Protein AF-A0A8J7P8X2-F1 (afdb_monomer)

Foldseek 3Di:
DDPVVVVVVLVVVLVVQLVVQLQVQLLLLLLLVVVLVCLLVVHDSPDDADADPPPRHHDDVCCSRALVNCVVLVQADPPPRHGHDPVSSVSSNVSSNLRSVLCNLLVVVLPPPPPPDDNVLSVLLSVLVNLLLSLLSSQLVNCVPPVDRRPVRLVVLLVSLLVSCVPRVVCNVLLVVQLVVLCVVQVVVFVVVVVVVCVLCVVVVVVVVVVVVDDPDDDDDDDDDDDDDPPPDDDDDDTPDDPSSSSLLSSLCSNQGNQLSVQLVVQLVVLLVVQVVVVVCVVCVVVVNNVVLVVLLQVQLCVQLVVLVVVVVVVCVVPVVDPLVPDPVSVVVSNVRSNVRSVVSNSNDDDDDDDDDDSSSSSSSVSSSVSSSVVSDPDDDDDPD

Sequence (385 aa):
MDWYDFNLYLAADALTLDTAALLLGLCIGSFINVLALRTLKEESLWRKGSYCYHCQHKLSPLELIPVLSFLFLKGQCKHCQGKIHWHYPLVELATGLIFAAIVHFLGPNYWHPGLGVSGLDITLTVCGMLIFASALIAVTITDFKEKLIPHEITYPAIILGIVYSAMVRHDLLGTMAGVGASYIIFDFIDHFGVQFYYLTHPGFKDRHKVEDELDIDDQIDYTMEVGYLHADEVDEPFMVMGGGDAVLSALIAAWLGWQKLIPALIIGFLVGAVMGSIYLLAELKKERLLNAALSRFFGGFAAFAGLMALALCGLANSFPESNIWGNSVTYLLIGALGFGGGTIGIMTAPGPRLVKHFPFGPALAIGAIFAIFLITGTDGFIRPL

Mean predicted aligned error: 11.39 Å

Radius of gyration: 26.64 Å; Cα contacts (8 Å, |Δi|>4): 408; chains: 1; bounding box: 57×68×65 Å

Secondary structure (DSSP, 8-state):
--HHHHHHHHHHHHHHHHHHHHHHHHHHHHHHHHHHHHHTTT--SSS---B-TTT-PBPPTTTTSTTHHHHHTTTB-TTT-PBPPTHHHHHHHHHHHHHHHHHHHHSGGGG-TTS---HHHHHHHHHHHHHHHHHHHHHHHHHHHHS---HHHHHHHHHHHHHHIIIII--HHHHHHHHHHHHHHHHHHHHHHHHHHHHH-HHHHHHHHHHHHS-TT-------------TT-------SS-HHHHHHHHHHHHHHHHHHHHHHHHHHHHHHHHHHHHHHHHHHHHTT-HHHHHHHHHHHHHHHHHHHHHHHHHHHHH-TTS--TT-HHHHHHHHHHHHHHHHHHHHT--S---------HHHHHHHHHHHHHTTS-TT-S----

Organism: NCBI:txid1906157

Structure (mmCIF, N/CA/C/O backbone):
data_AF-A0A8J7P8X2-F1
#
_entry.id   AF-A0A8J7P8X2-F1
#
loop_
_atom_site.group_PDB
_atom_site.id
_atom_site.type_symbol
_atom_site.label_atom_id
_atom_site.label_alt_id
_atom_site.label_comp_id
_atom_site.label_asym_id
_atom_site.label_entity_id
_atom_site.label_seq_id
_atom_site.pdbx_PDB_ins_code
_atom_site.Cartn_x
_atom_site.Cartn_y
_atom_site.Cartn_z
_atom_site.occupancy
_atom_site.B_iso_or_equiv
_atom_site.auth_seq_id
_atom_site.auth_comp_id
_atom_site.auth_asym_id
_atom_site.auth_atom_id
_atom_site.pdbx_PDB_model_num
ATOM 1 N N . MET A 1 1 ? 8.452 -33.293 -29.495 1.00 55.00 1 MET A N 1
ATOM 2 C CA . MET A 1 1 ? 7.471 -32.892 -28.473 1.00 55.00 1 MET A CA 1
ATOM 3 C C . MET A 1 1 ? 6.396 -32.146 -29.227 1.00 55.00 1 MET A C 1
ATOM 5 O O . MET A 1 1 ? 6.742 -31.178 -29.900 1.00 55.00 1 MET A O 1
ATOM 9 N N . ASP A 1 2 ? 5.172 -32.667 -29.256 1.00 65.88 2 ASP A N 1
ATOM 10 C CA . ASP A 1 2 ? 4.093 -32.040 -30.018 1.00 65.88 2 ASP A CA 1
ATOM 11 C C . ASP A 1 2 ? 3.729 -30.686 -29.395 1.00 65.88 2 ASP A C 1
ATOM 13 O O . ASP A 1 2 ? 3.948 -30.450 -28.207 1.00 65.88 2 ASP A O 1
ATOM 17 N N . TRP A 1 3 ? 3.189 -29.769 -30.199 1.00 60.09 3 TRP A N 1
ATOM 18 C CA . TRP A 1 3 ? 2.868 -28.398 -29.768 1.00 60.09 3 TRP A CA 1
ATOM 19 C C . TRP A 1 3 ? 1.915 -28.371 -28.555 1.00 60.09 3 TRP A C 1
ATOM 21 O O . TRP A 1 3 ? 1.950 -27.452 -27.739 1.00 60.09 3 TRP A O 1
ATOM 31 N N . TYR A 1 4 ? 1.091 -29.410 -28.413 1.00 63.66 4 TYR A N 1
ATOM 32 C CA . TYR A 1 4 ? 0.205 -29.615 -27.270 1.00 63.66 4 TYR A CA 1
ATOM 33 C C . TYR A 1 4 ? 0.970 -30.051 -26.009 1.00 63.66 4 TYR A C 1
ATOM 35 O O . TYR A 1 4 ? 0.771 -29.466 -24.947 1.00 63.66 4 TYR A O 1
ATOM 43 N N . ASP A 1 5 ? 1.907 -30.996 -26.135 1.00 58.97 5 ASP A N 1
ATOM 44 C CA . ASP A 1 5 ? 2.741 -31.472 -25.023 1.00 58.97 5 ASP A CA 1
ATOM 45 C C . ASP A 1 5 ? 3.664 -30.374 -24.489 1.00 58.97 5 ASP A C 1
ATOM 47 O O . ASP A 1 5 ? 3.890 -30.285 -23.285 1.00 58.97 5 ASP A O 1
ATOM 51 N N . PHE A 1 6 ? 4.171 -29.506 -25.370 1.00 60.62 6 PHE A N 1
ATOM 52 C CA . PHE A 1 6 ? 4.994 -28.362 -24.978 1.00 60.62 6 PHE A CA 1
ATOM 53 C C . PHE A 1 6 ? 4.198 -27.344 -24.146 1.00 60.62 6 PHE A C 1
ATOM 55 O O . PHE A 1 6 ? 4.653 -26.939 -23.081 1.00 60.62 6 PHE A O 1
ATOM 62 N N . ASN A 1 7 ? 2.981 -26.982 -24.567 1.00 59.59 7 ASN A N 1
ATOM 63 C CA . ASN A 1 7 ? 2.119 -26.082 -23.789 1.00 59.59 7 ASN A CA 1
ATOM 64 C C . ASN A 1 7 ? 1.650 -26.710 -22.470 1.00 59.59 7 ASN A C 1
ATOM 66 O O . ASN A 1 7 ? 1.550 -26.014 -21.463 1.00 59.59 7 ASN A O 1
ATOM 70 N N . LEU A 1 8 ? 1.387 -28.019 -22.456 1.00 60.09 8 LEU A N 1
ATOM 71 C CA . LEU A 1 8 ? 1.001 -28.740 -21.245 1.00 60.09 8 LEU A CA 1
ATOM 72 C C . LEU A 1 8 ? 2.150 -28.791 -20.225 1.00 60.09 8 LEU A C 1
ATOM 74 O O . LEU A 1 8 ? 1.918 -28.603 -19.034 1.00 60.09 8 LEU A O 1
ATOM 78 N N . TYR A 1 9 ? 3.385 -28.993 -20.693 1.00 60.09 9 TYR A N 1
ATOM 79 C CA . TYR A 1 9 ? 4.591 -28.972 -19.864 1.00 60.09 9 TYR A CA 1
ATOM 80 C C . TYR A 1 9 ? 4.851 -27.573 -19.281 1.00 60.09 9 TYR A C 1
ATOM 82 O O . TYR A 1 9 ? 5.044 -27.434 -18.078 1.00 60.09 9 TYR A O 1
ATOM 90 N N . LEU A 1 10 ? 4.731 -26.521 -20.101 1.00 61.66 10 LEU A N 1
ATOM 91 C CA . LEU A 1 10 ? 4.843 -25.131 -19.642 1.00 61.66 10 LEU A CA 1
ATOM 92 C C . LEU A 1 10 ? 3.761 -24.746 -18.624 1.00 61.66 10 LEU A C 1
ATOM 94 O O . LEU A 1 10 ? 4.048 -24.059 -17.646 1.00 61.66 10 LEU A O 1
ATOM 98 N N . ALA A 1 11 ? 2.520 -25.192 -18.831 1.00 62.94 11 ALA A N 1
ATOM 99 C CA . ALA A 1 11 ? 1.421 -24.933 -17.905 1.00 62.94 11 ALA A CA 1
ATOM 100 C C . ALA A 1 11 ? 1.596 -25.678 -16.570 1.00 62.94 11 ALA A C 1
ATOM 102 O O . ALA A 1 11 ? 1.266 -25.134 -15.515 1.00 62.94 11 ALA A O 1
ATOM 103 N N . ALA A 1 12 ? 2.133 -26.902 -16.603 1.00 61.78 12 ALA A N 1
ATOM 104 C CA . ALA A 1 12 ? 2.462 -27.660 -15.401 1.00 61.78 12 ALA A CA 1
ATOM 105 C C . ALA A 1 12 ? 3.588 -26.981 -14.605 1.00 61.78 12 ALA A C 1
ATOM 107 O O . ALA A 1 12 ? 3.442 -26.790 -13.398 1.00 61.78 12 ALA A O 1
ATOM 108 N N . ASP A 1 13 ? 4.653 -26.536 -15.275 1.00 73.44 13 ASP A N 1
ATOM 109 C CA . ASP A 1 13 ? 5.763 -25.824 -14.636 1.00 73.44 13 ASP A CA 1
ATOM 110 C C . ASP A 1 13 ? 5.304 -24.487 -14.023 1.00 73.44 13 ASP A C 1
ATOM 112 O O . ASP A 1 13 ? 5.614 -24.203 -12.864 1.00 73.44 13 ASP A O 1
ATOM 116 N N . ALA A 1 14 ? 4.478 -23.708 -14.730 1.00 73.00 14 ALA A N 1
ATOM 117 C CA . ALA A 1 14 ? 3.917 -22.458 -14.209 1.00 73.00 14 ALA A CA 1
ATOM 118 C C . ALA A 1 14 ? 3.072 -22.681 -12.942 1.00 73.00 14 ALA A C 1
ATOM 120 O O . ALA A 1 14 ? 3.267 -22.006 -11.933 1.00 73.00 14 ALA A O 1
ATOM 121 N N . LEU A 1 15 ? 2.199 -23.695 -12.946 1.00 82.25 15 LEU A N 1
ATOM 122 C CA . LEU A 1 15 ? 1.393 -24.038 -11.774 1.00 82.25 15 LEU A CA 1
ATOM 123 C C . LEU A 1 15 ? 2.264 -24.484 -10.586 1.00 82.25 15 LEU A C 1
ATOM 125 O O . LEU A 1 15 ? 1.965 -24.158 -9.434 1.00 82.25 15 LEU A O 1
ATOM 129 N N . THR A 1 16 ? 3.352 -25.220 -10.834 1.00 84.31 16 THR A N 1
ATOM 130 C CA . THR A 1 16 ? 4.277 -25.622 -9.759 1.00 84.31 16 THR A CA 1
ATOM 131 C C . THR A 1 16 ? 5.018 -24.434 -9.147 1.00 84.31 16 THR A C 1
ATOM 133 O O . THR A 1 16 ? 5.196 -24.391 -7.930 1.00 84.31 16 THR A O 1
ATOM 136 N N . LEU A 1 17 ? 5.392 -23.434 -9.948 1.00 85.06 17 LEU A N 1
ATOM 137 C CA . LEU A 1 17 ? 6.028 -22.212 -9.456 1.00 85.06 17 LEU A CA 1
ATOM 138 C C . LEU A 1 17 ? 5.048 -21.338 -8.669 1.00 85.06 17 LEU A C 1
ATOM 140 O O . LEU A 1 17 ? 5.389 -20.892 -7.574 1.00 85.06 17 LEU A O 1
ATOM 144 N N . ASP A 1 18 ? 3.821 -21.164 -9.162 1.00 89.25 18 ASP A N 1
ATOM 145 C CA . ASP A 1 18 ? 2.774 -20.404 -8.470 1.00 89.25 18 ASP A CA 1
ATOM 146 C C . ASP A 1 18 ? 2.435 -21.035 -7.113 1.00 89.25 18 ASP A C 1
ATOM 148 O O . ASP A 1 18 ? 2.314 -20.347 -6.097 1.00 89.25 18 ASP A O 1
ATOM 152 N N . THR A 1 19 ? 2.333 -22.367 -7.065 1.00 90.12 19 THR A N 1
ATOM 153 C CA . THR A 1 19 ? 2.080 -23.101 -5.816 1.00 90.12 19 THR A CA 1
ATOM 154 C C . THR A 1 19 ? 3.270 -23.039 -4.858 1.00 90.12 19 THR A C 1
ATOM 156 O O . THR A 1 19 ? 3.071 -22.836 -3.659 1.00 90.12 19 THR A O 1
ATOM 159 N N . ALA A 1 20 ? 4.508 -23.136 -5.351 1.00 91.25 20 ALA A N 1
ATOM 160 C CA . ALA A 1 20 ? 5.700 -22.944 -4.527 1.00 91.25 20 ALA A CA 1
ATOM 161 C C . ALA A 1 20 ? 5.773 -21.517 -3.954 1.00 91.25 20 ALA A C 1
ATOM 163 O O . ALA A 1 20 ? 6.059 -21.343 -2.768 1.00 91.25 20 ALA A O 1
ATOM 164 N N . ALA A 1 21 ? 5.453 -20.504 -4.763 1.00 93.00 21 ALA A N 1
ATOM 165 C CA . ALA A 1 21 ? 5.400 -19.106 -4.352 1.00 93.00 21 ALA A CA 1
ATOM 166 C C . ALA A 1 21 ? 4.300 -18.853 -3.314 1.00 93.00 21 ALA A C 1
ATOM 168 O O . ALA A 1 21 ? 4.544 -18.159 -2.328 1.00 93.00 21 ALA A O 1
ATOM 169 N N . LEU A 1 22 ? 3.127 -19.471 -3.483 1.00 94.75 22 LEU A N 1
ATOM 170 C CA . LEU A 1 22 ? 2.037 -19.432 -2.510 1.00 94.75 22 LEU A CA 1
ATOM 171 C C . LEU A 1 22 ? 2.494 -19.982 -1.155 1.00 94.75 22 LEU A C 1
ATOM 173 O O . LEU A 1 22 ? 2.337 -19.313 -0.136 1.00 94.75 22 LEU A O 1
ATOM 177 N N . LEU A 1 23 ? 3.097 -21.175 -1.135 1.00 94.25 23 LEU A N 1
ATOM 178 C CA . LEU A 1 23 ? 3.591 -21.805 0.095 1.00 94.25 23 LEU A CA 1
ATOM 179 C C . LEU A 1 23 ? 4.711 -20.989 0.750 1.00 94.25 23 LEU A C 1
ATOM 181 O O . LEU A 1 23 ? 4.720 -20.819 1.971 1.00 94.25 23 LEU A O 1
ATOM 185 N N . LEU A 1 24 ? 5.631 -20.446 -0.050 1.00 94.25 24 LEU A N 1
ATOM 186 C CA . LEU A 1 24 ? 6.676 -19.553 0.439 1.00 94.25 24 LEU A CA 1
ATOM 187 C C . LEU A 1 24 ? 6.070 -18.285 1.053 1.00 94.25 24 LEU A C 1
ATOM 189 O O . LEU A 1 24 ? 6.443 -17.907 2.162 1.00 94.25 24 LEU A O 1
ATOM 193 N N . GLY A 1 25 ? 5.113 -17.657 0.371 1.00 95.00 25 GLY A N 1
ATOM 194 C CA . GLY A 1 25 ? 4.441 -16.450 0.838 1.00 95.00 25 GLY A CA 1
ATOM 195 C C . GLY A 1 25 ? 3.614 -16.681 2.102 1.00 95.00 25 GLY A C 1
ATOM 196 O O . GLY A 1 25 ? 3.618 -15.827 2.981 1.00 95.00 25 GLY A O 1
ATOM 197 N N . LEU A 1 26 ? 2.991 -17.852 2.269 1.00 93.88 26 LEU A N 1
ATOM 198 C CA . LEU A 1 26 ? 2.349 -18.245 3.529 1.00 93.88 26 LEU A CA 1
ATOM 199 C C . LEU A 1 26 ? 3.359 -18.257 4.694 1.00 93.88 26 LEU A C 1
ATOM 201 O O . LEU A 1 26 ? 3.100 -17.683 5.754 1.00 93.88 26 LEU A O 1
ATOM 205 N N . CYS A 1 27 ? 4.530 -18.870 4.492 1.00 92.12 27 CYS A N 1
ATOM 206 C CA . CYS A 1 27 ? 5.599 -18.924 5.495 1.00 92.12 27 CYS A CA 1
ATOM 207 C C . CYS A 1 27 ? 6.165 -17.532 5.813 1.00 92.12 27 CYS A C 1
ATOM 209 O O . CYS A 1 27 ? 6.309 -17.168 6.982 1.00 92.12 27 CYS A O 1
ATOM 211 N N . ILE A 1 28 ? 6.452 -16.739 4.777 1.00 94.00 28 ILE A N 1
ATOM 212 C CA . ILE A 1 28 ? 6.960 -15.371 4.914 1.00 94.00 28 ILE A CA 1
ATOM 213 C C . ILE A 1 28 ? 5.920 -14.465 5.579 1.00 94.00 28 ILE A C 1
ATOM 215 O O . ILE A 1 28 ? 6.276 -13.705 6.472 1.00 94.00 28 ILE A O 1
ATOM 219 N N . GLY A 1 29 ? 4.636 -14.590 5.244 1.00 91.56 29 GLY A N 1
ATOM 220 C CA . GLY A 1 29 ? 3.552 -13.844 5.886 1.00 91.56 29 GLY A CA 1
ATOM 221 C C . GLY A 1 29 ? 3.456 -14.127 7.387 1.00 91.56 29 GLY A C 1
ATOM 222 O O . GLY A 1 29 ? 3.270 -13.209 8.190 1.00 91.56 29 GLY A O 1
ATOM 223 N N . SER A 1 30 ? 3.669 -15.382 7.794 1.00 90.31 30 SER A N 1
ATOM 224 C CA . SER A 1 30 ? 3.705 -15.751 9.214 1.00 90.31 30 SER A CA 1
ATOM 225 C C . SER A 1 30 ? 4.897 -15.113 9.934 1.00 90.31 30 SER A C 1
ATOM 227 O O . SER A 1 30 ? 4.755 -14.565 11.031 1.00 90.31 30 SER A O 1
ATOM 229 N N . PHE A 1 31 ? 6.065 -15.087 9.283 1.00 90.38 31 PHE A N 1
ATOM 230 C CA . PHE A 1 31 ? 7.236 -14.373 9.788 1.00 90.38 31 PHE A CA 1
ATOM 231 C C . PHE A 1 31 ? 7.003 -12.856 9.874 1.00 90.38 31 PHE A C 1
ATOM 233 O O . PHE A 1 31 ? 7.317 -12.258 10.902 1.00 90.38 31 PHE A O 1
ATOM 240 N N . ILE A 1 32 ? 6.400 -12.238 8.853 1.00 91.00 32 ILE A N 1
ATOM 241 C CA . ILE A 1 32 ? 6.099 -10.800 8.811 1.00 91.00 32 ILE A CA 1
ATOM 242 C C . ILE A 1 32 ? 5.176 -10.393 9.965 1.00 91.00 32 ILE A C 1
ATOM 244 O O . ILE A 1 32 ? 5.424 -9.376 10.607 1.00 91.00 32 ILE A O 1
ATOM 248 N N . ASN A 1 33 ? 4.156 -11.195 10.288 1.00 89.00 33 ASN A N 1
ATOM 249 C CA . ASN A 1 33 ? 3.295 -10.945 11.450 1.00 89.00 33 ASN A CA 1
ATOM 250 C C . ASN A 1 33 ? 4.102 -10.835 12.757 1.00 89.00 33 ASN A C 1
ATOM 252 O O . ASN A 1 33 ? 3.819 -9.980 13.598 1.00 89.00 33 ASN A O 1
ATOM 256 N N . VAL A 1 34 ? 5.105 -11.701 12.935 1.00 86.12 34 VAL A N 1
ATOM 257 C CA . VAL A 1 34 ? 5.993 -11.680 14.106 1.00 86.12 34 VAL A CA 1
ATOM 258 C C . VAL A 1 34 ? 6.952 -10.493 14.044 1.00 86.12 34 VAL A C 1
ATOM 260 O O . VAL A 1 34 ? 7.136 -9.822 15.059 1.00 86.12 34 VAL A O 1
ATOM 263 N N . LEU A 1 35 ? 7.537 -10.228 12.874 1.00 86.62 35 LEU A N 1
ATOM 264 C CA . LEU A 1 35 ? 8.442 -9.106 12.633 1.00 86.62 35 LEU A CA 1
ATOM 265 C C . LEU A 1 35 ? 7.760 -7.780 12.987 1.00 86.62 35 LEU A C 1
ATOM 267 O O . LEU A 1 35 ? 8.241 -7.076 13.867 1.00 86.62 35 LEU A O 1
ATOM 271 N N . ALA A 1 36 ? 6.599 -7.502 12.388 1.00 84.88 36 ALA A N 1
ATOM 272 C CA . ALA A 1 36 ? 5.834 -6.276 12.602 1.00 84.88 36 ALA A CA 1
ATOM 273 C C . ALA A 1 36 ? 5.520 -6.051 14.089 1.00 84.88 36 ALA A C 1
ATOM 275 O O . ALA A 1 36 ? 5.742 -4.971 14.625 1.00 84.88 36 ALA A O 1
ATOM 276 N N . LEU A 1 37 ? 5.064 -7.092 14.790 1.00 81.94 37 LEU A N 1
ATOM 277 C CA . LEU A 1 37 ? 4.744 -7.003 16.216 1.00 81.94 37 LEU A CA 1
ATOM 278 C C . LEU A 1 37 ? 5.960 -6.780 17.114 1.00 81.94 37 LEU A C 1
ATOM 280 O O . LEU A 1 37 ? 5.818 -6.165 18.167 1.00 81.94 37 LEU A O 1
ATOM 284 N N . ARG A 1 38 ? 7.127 -7.318 16.749 1.00 84.00 38 ARG A N 1
ATOM 285 C CA . ARG A 1 38 ? 8.360 -7.134 17.527 1.00 84.00 38 ARG A CA 1
ATOM 286 C C . ARG A 1 38 ? 8.967 -5.766 17.301 1.00 84.00 38 ARG A C 1
ATOM 288 O O . ARG A 1 38 ? 9.395 -5.161 18.274 1.00 84.00 38 ARG A O 1
ATOM 295 N N . THR A 1 39 ? 8.949 -5.283 16.061 1.00 83.31 39 THR A N 1
ATOM 296 C CA . THR A 1 39 ? 9.402 -3.931 15.729 1.00 83.31 39 THR A CA 1
ATOM 297 C C . THR A 1 39 ? 8.594 -2.889 16.499 1.00 83.31 39 THR A C 1
ATOM 299 O O . THR A 1 39 ? 9.187 -2.033 17.137 1.00 83.31 39 THR A O 1
ATOM 302 N N . LEU A 1 40 ? 7.265 -3.036 16.567 1.00 81.06 40 LEU A N 1
ATOM 303 C CA . LEU A 1 40 ? 6.404 -2.142 17.357 1.00 81.06 40 LEU A CA 1
ATOM 304 C C . LEU A 1 40 ? 6.683 -2.162 18.869 1.00 81.06 40 LEU A C 1
ATOM 306 O O . LEU A 1 40 ? 6.350 -1.213 19.565 1.00 81.06 40 LEU A O 1
ATOM 310 N N . LYS A 1 41 ? 7.244 -3.254 19.397 1.00 80.62 41 LYS A N 1
ATOM 311 C CA . LYS A 1 41 ? 7.565 -3.403 20.826 1.00 80.62 41 LYS A CA 1
ATOM 312 C C . LYS A 1 41 ? 9.044 -3.173 21.138 1.00 80.62 41 LYS A C 1
ATOM 314 O O . LYS A 1 41 ? 9.462 -3.469 22.255 1.00 80.62 41 LYS A O 1
ATOM 319 N N . GLU A 1 42 ? 9.832 -2.763 20.142 1.00 76.62 42 GLU A N 1
ATOM 320 C CA . GLU A 1 42 ? 11.296 -2.653 20.222 1.00 76.62 42 GLU A CA 1
ATOM 321 C C . GLU A 1 42 ? 11.972 -3.938 20.751 1.00 76.62 42 GLU A C 1
ATOM 323 O O . GLU A 1 42 ? 13.046 -3.935 21.359 1.00 76.62 42 GLU A O 1
ATOM 328 N N . GLU A 1 43 ? 11.341 -5.095 20.525 1.00 76.81 43 GLU A N 1
ATOM 329 C CA . GLU A 1 43 ? 11.851 -6.380 20.987 1.00 76.81 43 GLU A CA 1
ATOM 330 C C . GLU A 1 43 ? 12.905 -6.924 20.015 1.00 76.81 43 GLU A C 1
ATOM 332 O O . GLU A 1 43 ? 12.756 -6.895 18.793 1.00 76.81 43 GLU A O 1
ATOM 337 N N . SER A 1 44 ? 13.958 -7.540 20.559 1.00 74.19 44 SER A N 1
ATOM 338 C CA . SER A 1 44 ? 14.991 -8.185 19.745 1.00 74.19 44 SER A CA 1
ATOM 339 C C . SER A 1 44 ? 14.397 -9.234 18.790 1.00 74.19 44 SER A C 1
ATOM 341 O O . SER A 1 44 ? 13.781 -10.208 19.240 1.00 74.19 44 SER A O 1
ATOM 343 N N . LEU A 1 45 ? 14.670 -9.103 17.489 1.00 67.69 45 LEU A N 1
ATOM 344 C CA . LEU A 1 45 ? 14.157 -10.012 16.454 1.00 67.69 45 LEU A CA 1
ATOM 345 C C . LEU A 1 45 ? 14.637 -11.463 16.621 1.00 67.69 45 LEU A C 1
ATOM 347 O O . LEU A 1 45 ? 13.907 -12.399 16.300 1.00 67.69 45 LEU A O 1
ATOM 351 N N . TRP A 1 46 ? 15.835 -11.654 17.177 1.00 63.25 46 TRP A N 1
ATOM 352 C CA . TRP A 1 46 ? 16.581 -12.915 17.098 1.00 63.25 46 TRP A CA 1
ATOM 353 C C . TRP A 1 46 ? 16.484 -13.818 18.338 1.00 63.25 46 TRP A C 1
ATOM 355 O O . TRP A 1 46 ? 16.807 -14.999 18.260 1.00 63.25 46 TRP A O 1
ATOM 365 N N . ARG A 1 47 ? 16.083 -13.295 19.506 1.00 56.66 47 ARG A N 1
ATOM 366 C CA . ARG A 1 47 ? 16.328 -13.977 20.800 1.00 56.66 47 ARG A CA 1
ATOM 367 C C . ARG A 1 47 ? 15.173 -14.813 21.350 1.00 56.66 47 ARG A C 1
ATOM 369 O O . ARG A 1 47 ? 15.412 -15.637 22.229 1.00 56.66 47 ARG A O 1
ATOM 376 N N . LYS A 1 48 ? 13.935 -14.632 20.878 1.00 65.06 48 LYS A N 1
ATOM 377 C CA . LYS A 1 48 ? 12.758 -15.351 21.405 1.00 65.06 48 LYS A CA 1
ATOM 378 C C . LYS A 1 48 ? 12.033 -16.124 20.301 1.00 65.06 48 LYS A C 1
ATOM 380 O O . LYS A 1 48 ? 11.836 -15.609 19.203 1.00 65.06 48 LYS A O 1
ATOM 385 N N . GLY A 1 49 ? 11.616 -17.358 20.593 1.00 70.25 49 GLY A N 1
ATOM 386 C CA . GLY A 1 49 ? 10.705 -18.123 19.726 1.00 70.25 49 GLY A CA 1
ATOM 387 C C . GLY A 1 49 ? 9.277 -17.566 19.771 1.00 70.25 49 GLY A C 1
ATOM 388 O O . GLY A 1 49 ? 8.983 -16.709 20.601 1.00 70.25 49 GLY A O 1
ATOM 389 N N . SER A 1 50 ? 8.390 -18.035 18.893 1.00 75.25 50 SER A N 1
ATOM 390 C CA . SER A 1 50 ? 6.972 -17.649 18.919 1.00 75.25 50 SER A CA 1
ATOM 391 C C . SER A 1 50 ? 6.274 -18.218 20.159 1.00 75.25 50 SER A C 1
ATOM 393 O O . SER A 1 50 ? 6.455 -19.389 20.503 1.00 75.25 50 SER A O 1
ATOM 395 N N . TYR A 1 51 ? 5.477 -17.395 20.839 1.00 78.94 51 TYR A N 1
ATOM 396 C CA . TYR A 1 51 ? 4.769 -17.761 22.066 1.00 78.94 51 TYR A CA 1
ATOM 397 C C . TYR A 1 51 ? 3.325 -17.260 22.039 1.00 78.94 51 TYR A C 1
ATOM 399 O O . TYR A 1 51 ? 2.992 -16.292 21.357 1.00 78.94 51 TYR A O 1
ATOM 407 N N . CYS A 1 52 ? 2.451 -17.920 22.793 1.00 79.56 52 CYS A N 1
ATOM 408 C CA . CYS A 1 52 ? 1.081 -17.457 22.980 1.00 79.56 52 CYS A CA 1
ATOM 409 C C . CYS A 1 52 ? 1.041 -16.239 23.918 1.00 79.56 52 CYS A C 1
ATOM 411 O O . CYS A 1 52 ? 1.546 -16.312 25.036 1.00 79.56 52 CYS A O 1
ATOM 413 N N . TYR A 1 53 ? 0.363 -15.156 23.527 1.00 74.00 53 TYR A N 1
ATOM 414 C CA . TYR A 1 53 ? 0.249 -13.949 24.360 1.00 74.00 53 TYR A CA 1
ATOM 415 C C . TYR A 1 53 ? -0.502 -14.163 25.684 1.00 74.00 53 TYR A C 1
ATOM 417 O O . TYR A 1 53 ? -0.213 -13.476 26.657 1.00 74.00 53 TYR A O 1
ATOM 425 N N . HIS A 1 54 ? -1.424 -15.129 25.749 1.00 78.38 54 HIS A N 1
ATOM 426 C CA . HIS A 1 54 ? -2.235 -15.374 26.948 1.00 78.38 54 HIS A CA 1
ATOM 427 C C . HIS A 1 54 ? -1.552 -16.270 27.983 1.00 78.38 54 HIS A C 1
ATOM 429 O O . HIS A 1 54 ? -1.663 -16.017 29.175 1.00 78.38 54 HIS A O 1
ATOM 435 N N . CYS A 1 55 ? -0.882 -17.338 27.543 1.00 81.12 55 CYS A N 1
ATOM 436 C CA . CYS A 1 55 ? -0.303 -18.336 28.450 1.00 81.12 55 CYS A CA 1
ATOM 437 C C . CYS A 1 55 ? 1.219 -18.432 28.389 1.00 81.12 55 CYS A C 1
ATOM 439 O O . CYS A 1 55 ? 1.794 -19.257 29.091 1.00 81.12 55 CYS A O 1
ATOM 441 N N . GLN A 1 56 ? 1.871 -17.637 27.534 1.00 80.69 56 GLN A N 1
ATOM 442 C CA . GLN A 1 56 ? 3.323 -17.649 27.320 1.00 80.69 56 GLN A CA 1
ATOM 443 C C . GLN A 1 56 ? 3.881 -19.030 26.923 1.00 80.69 56 GLN A C 1
ATOM 445 O O . GLN A 1 56 ? 5.089 -19.259 26.944 1.00 80.69 56 GLN A O 1
ATOM 450 N N . HIS A 1 57 ? 3.009 -19.956 26.505 1.00 81.94 57 HIS A N 1
ATOM 451 C CA . HIS A 1 57 ? 3.410 -21.253 25.983 1.00 81.94 57 HIS A CA 1
ATOM 452 C C . HIS A 1 57 ? 4.191 -21.070 24.682 1.00 81.94 57 HIS A C 1
ATOM 454 O O . HIS A 1 57 ? 3.743 -20.362 23.774 1.00 81.94 57 HIS A O 1
ATOM 460 N N . LYS A 1 58 ? 5.349 -21.725 24.592 1.00 83.25 58 LYS A N 1
ATOM 461 C CA . LYS A 1 58 ? 6.170 -21.763 23.382 1.00 83.25 58 LYS A CA 1
ATOM 462 C C . LYS A 1 58 ? 5.462 -22.604 22.320 1.00 83.25 58 LYS A C 1
ATOM 464 O O . LYS A 1 58 ? 5.213 -23.781 22.553 1.00 83.25 58 LYS A O 1
ATOM 469 N N . LEU A 1 59 ? 5.175 -22.004 21.169 1.00 78.88 59 LEU A N 1
ATOM 470 C CA . LEU A 1 59 ? 4.438 -22.659 20.088 1.00 78.88 59 LEU A CA 1
ATOM 471 C C . LEU A 1 59 ? 5.297 -23.736 19.415 1.00 78.88 59 LEU A C 1
ATOM 473 O O . LEU A 1 59 ? 6.487 -23.538 19.153 1.00 78.88 59 LEU A O 1
ATOM 477 N N . SER A 1 60 ? 4.679 -24.880 19.137 1.00 80.38 60 SER A N 1
ATOM 478 C CA . SER A 1 60 ? 5.296 -25.979 18.392 1.00 80.38 60 SER A CA 1
ATOM 479 C C . SER A 1 60 ? 5.289 -25.712 16.876 1.00 80.38 60 SER A C 1
ATOM 481 O O . SER A 1 60 ? 4.440 -24.964 16.392 1.00 80.38 60 SER A O 1
ATOM 483 N N . PRO A 1 61 ? 6.179 -26.343 16.082 1.00 78.00 61 PRO A N 1
ATOM 484 C CA . PRO A 1 61 ? 6.225 -26.141 14.628 1.00 78.00 61 PRO A CA 1
ATOM 485 C C . PRO A 1 61 ? 4.905 -26.440 13.902 1.00 78.00 61 PRO A C 1
ATOM 487 O O . PRO A 1 61 ? 4.583 -25.777 12.924 1.00 78.00 61 PRO A O 1
ATOM 490 N N . LEU A 1 62 ? 4.107 -27.393 14.401 1.00 76.25 62 LEU A N 1
ATOM 491 C CA . LEU A 1 62 ? 2.787 -27.707 13.839 1.00 76.25 62 LEU A CA 1
ATOM 492 C C . LEU A 1 62 ? 1.753 -26.600 14.106 1.00 76.25 62 LEU A C 1
ATOM 494 O O . LEU A 1 62 ? 0.838 -26.403 13.313 1.00 76.25 62 LEU A O 1
ATOM 498 N N . GLU A 1 63 ? 1.904 -25.855 15.203 1.00 75.81 63 GLU A N 1
ATOM 499 C CA . GLU A 1 63 ? 1.060 -24.695 15.526 1.00 75.81 63 GLU A CA 1
ATOM 500 C C . GLU A 1 63 ? 1.483 -23.441 14.742 1.00 75.81 63 GLU A C 1
ATOM 502 O O . GLU A 1 63 ? 0.721 -22.480 14.657 1.00 75.81 63 GLU A O 1
ATOM 507 N N . LEU A 1 64 ? 2.671 -23.475 14.134 1.00 81.44 64 LEU A N 1
ATOM 508 C CA . LEU A 1 64 ? 3.232 -22.425 13.284 1.00 81.44 64 LEU A CA 1
ATOM 509 C C . LEU A 1 64 ? 2.947 -22.637 11.790 1.00 81.44 64 LEU A C 1
ATOM 511 O O . LEU A 1 64 ? 3.369 -21.809 10.990 1.00 81.44 64 LEU A O 1
ATOM 515 N N . ILE A 1 65 ? 2.253 -23.716 11.397 1.00 81.94 65 ILE A N 1
ATOM 516 C CA . ILE A 1 65 ? 1.877 -23.931 9.992 1.00 81.94 65 ILE A CA 1
ATOM 517 C C . ILE A 1 65 ? 0.874 -22.836 9.584 1.00 81.94 65 ILE A C 1
ATOM 519 O O . ILE A 1 65 ? -0.253 -22.857 10.093 1.00 81.94 65 ILE A O 1
ATOM 523 N N . PRO A 1 66 ? 1.241 -21.918 8.669 1.00 83.12 66 PRO A N 1
ATOM 524 C CA . PRO A 1 66 ? 0.419 -20.755 8.343 1.00 83.12 66 PRO A CA 1
ATOM 525 C C . PRO A 1 66 ? -0.960 -21.169 7.835 1.00 83.12 66 PRO A C 1
ATOM 527 O O . PRO A 1 66 ? -1.070 -22.136 7.076 1.00 83.12 66 PRO A O 1
ATOM 530 N N . VAL A 1 67 ? -2.002 -20.429 8.223 1.00 83.94 67 VAL A N 1
ATOM 531 C CA . VAL A 1 67 ? -3.428 -20.623 7.889 1.00 83.94 67 VAL A CA 1
ATOM 532 C C . VAL A 1 67 ? -4.024 -21.949 8.392 1.00 83.94 67 VAL A C 1
ATOM 534 O O . VAL A 1 67 ? -5.076 -21.955 9.034 1.00 83.94 67 VAL A O 1
ATOM 537 N N . LEU A 1 68 ? -3.364 -23.081 8.148 1.00 83.19 68 LEU A N 1
ATOM 538 C CA . LEU A 1 68 ? -3.822 -24.415 8.518 1.00 83.19 68 LEU A CA 1
ATOM 539 C C . LEU A 1 68 ? -3.886 -24.596 10.033 1.00 83.19 68 LEU A C 1
ATOM 541 O O . LEU A 1 68 ? -4.880 -25.129 10.527 1.00 83.19 68 LEU A O 1
ATOM 545 N N . SER A 1 69 ? -2.885 -24.126 10.787 1.00 80.94 69 SER A N 1
ATOM 546 C CA . SER A 1 69 ? -2.911 -24.245 12.249 1.00 80.94 69 SER A CA 1
ATOM 547 C C . SER A 1 69 ? -4.114 -23.509 12.841 1.00 80.94 69 SER A C 1
ATOM 549 O O . SER A 1 69 ? -4.805 -24.051 13.702 1.00 80.94 69 SER A O 1
ATOM 551 N N . PHE A 1 70 ? -4.443 -22.327 12.314 1.00 84.19 70 PHE A N 1
ATOM 552 C CA . PHE A 1 70 ? -5.607 -21.552 12.732 1.00 84.19 70 PHE A CA 1
ATOM 553 C C . PHE A 1 70 ? -6.923 -22.290 12.454 1.00 84.19 70 PHE A C 1
ATOM 555 O O . PHE A 1 70 ? -7.792 -22.338 13.327 1.00 84.19 70 PHE A O 1
ATOM 562 N N . LEU A 1 71 ? -7.066 -22.899 11.271 1.00 85.69 71 LEU A N 1
ATOM 563 C CA . LEU A 1 71 ? -8.261 -23.662 10.899 1.00 85.69 71 LEU A CA 1
ATOM 564 C C . LEU A 1 71 ? -8.439 -24.909 11.778 1.00 85.69 71 LEU A C 1
ATOM 566 O O . LEU A 1 71 ? -9.524 -25.128 12.318 1.00 85.69 71 LEU A O 1
ATOM 570 N N . PHE A 1 72 ? -7.377 -25.694 11.982 1.00 87.06 72 PHE A N 1
ATOM 571 C CA . PHE A 1 72 ? -7.436 -26.911 12.800 1.00 87.06 72 PHE A CA 1
ATOM 572 C C . PHE A 1 72 ? -7.642 -26.620 14.289 1.00 87.06 72 PHE A C 1
ATOM 574 O O . PHE A 1 72 ? -8.356 -27.358 14.969 1.00 87.06 72 PHE A O 1
ATOM 581 N N . LEU A 1 73 ? -7.070 -25.527 14.793 1.00 82.94 73 LEU A N 1
ATOM 582 C CA . LEU A 1 73 ? -7.240 -25.085 16.176 1.00 82.94 73 LEU A CA 1
ATOM 583 C C . LEU A 1 73 ? -8.512 -24.246 16.392 1.00 82.94 73 LEU A C 1
ATOM 585 O O . LEU A 1 73 ? -8.743 -23.763 17.500 1.00 82.94 73 LEU A O 1
ATOM 589 N N . LYS A 1 74 ? -9.337 -24.049 15.350 1.00 84.94 74 LYS A N 1
ATOM 590 C CA . LYS A 1 74 ? -10.561 -23.222 15.373 1.00 84.94 74 LYS A CA 1
ATOM 591 C C . LYS A 1 74 ? -10.315 -21.808 15.923 1.00 84.94 74 LYS A C 1
ATOM 593 O O . LYS A 1 74 ? -11.149 -21.249 16.635 1.00 84.94 74 LYS A O 1
ATOM 598 N N . GLY A 1 75 ? -9.148 -21.246 15.609 1.00 81.44 75 GLY A N 1
ATOM 599 C CA . GLY A 1 75 ? -8.719 -19.928 16.066 1.00 81.44 75 GLY A CA 1
ATOM 600 C C . GLY A 1 75 ? -8.484 -19.827 17.574 1.00 81.44 75 GLY A C 1
ATOM 601 O O . GLY A 1 75 ? -8.662 -18.749 18.136 1.00 81.44 75 GLY A O 1
ATOM 602 N N . GLN A 1 76 ? -8.121 -20.919 18.252 1.00 84.44 76 GLN A N 1
ATOM 603 C CA . GLN A 1 76 ? -7.857 -20.933 19.693 1.00 84.44 76 GLN A CA 1
ATOM 604 C C . GLN A 1 76 ? -6.483 -21.524 20.007 1.00 84.44 76 GLN A C 1
ATOM 606 O O . GLN A 1 76 ? -5.984 -22.404 19.317 1.00 84.44 76 GLN A O 1
ATOM 611 N N . CYS A 1 77 ? -5.837 -21.053 21.070 1.00 82.62 77 CYS A N 1
ATOM 612 C CA . CYS A 1 77 ? -4.607 -21.676 21.543 1.00 82.62 77 CYS A CA 1
ATOM 613 C C . CYS A 1 77 ? -4.904 -23.082 22.081 1.00 82.62 77 CYS A C 1
ATOM 615 O O . CYS A 1 77 ? -5.781 -23.249 22.928 1.00 82.62 77 CYS A O 1
ATOM 617 N N . LYS A 1 78 ? -4.113 -24.079 21.674 1.00 83.62 78 LYS A N 1
ATOM 618 C CA . LYS A 1 78 ? -4.243 -25.468 22.138 1.00 83.62 78 LYS A CA 1
ATOM 619 C C . LYS A 1 78 ? -4.222 -25.604 23.667 1.00 83.62 78 LYS A C 1
ATOM 621 O O . LYS A 1 78 ? -4.933 -26.444 24.209 1.00 83.62 78 LYS A O 1
ATOM 626 N N . HIS A 1 79 ? -3.419 -24.787 24.355 1.00 82.44 79 HIS A N 1
ATOM 627 C CA . HIS A 1 79 ? -3.204 -24.906 25.798 1.00 82.44 79 HIS A CA 1
ATOM 628 C C . HIS A 1 79 ? -4.193 -24.081 26.631 1.00 82.44 79 HIS A C 1
ATOM 630 O O . HIS A 1 79 ? -4.823 -24.616 27.536 1.00 82.44 79 HIS A O 1
ATOM 636 N N . CYS A 1 80 ? -4.360 -22.790 26.323 1.00 83.44 80 CYS A N 1
ATOM 637 C CA . CYS A 1 80 ? -5.200 -21.895 27.127 1.00 83.44 80 CYS A CA 1
ATOM 638 C C . CYS A 1 80 ? -6.576 -21.591 26.529 1.00 83.44 80 CYS A C 1
ATOM 640 O O . CYS A 1 80 ? -7.334 -20.846 27.142 1.00 83.44 80 CYS A O 1
ATOM 642 N N . GLN A 1 81 ? -6.883 -22.099 25.329 1.00 83.19 81 GLN A N 1
ATOM 643 C CA . GLN A 1 81 ? -8.122 -21.811 24.588 1.00 83.19 81 GLN A CA 1
ATOM 644 C C . GLN A 1 81 ? -8.356 -20.307 24.316 1.00 83.19 81 GLN A C 1
ATOM 646 O O . GLN A 1 81 ? -9.435 -19.896 23.892 1.00 83.19 81 GLN A O 1
ATOM 651 N N . GLY A 1 82 ? -7.334 -19.467 24.524 1.00 79.50 82 GLY A N 1
ATOM 652 C CA . GLY A 1 82 ? -7.374 -18.045 24.193 1.00 79.50 82 GLY A CA 1
ATOM 653 C C . GLY A 1 82 ? -7.548 -17.845 22.689 1.00 79.50 82 GLY A C 1
ATOM 654 O O . GLY A 1 82 ? -6.968 -18.588 21.896 1.00 79.50 82 GLY A O 1
ATOM 655 N N . LYS A 1 83 ? -8.352 -16.855 22.291 1.00 83.81 83 LYS A N 1
ATOM 656 C CA . LYS A 1 83 ? -8.681 -16.605 20.882 1.00 83.81 83 LYS A CA 1
ATOM 657 C C . LYS A 1 83 ? -7.493 -15.994 20.138 1.00 83.81 83 LYS A C 1
ATOM 659 O O . LYS A 1 83 ? -6.911 -15.011 20.585 1.00 83.81 83 LYS A O 1
ATOM 664 N N . ILE A 1 84 ? -7.180 -16.548 18.974 1.00 81.75 84 ILE A N 1
ATOM 665 C CA . ILE A 1 84 ? -6.229 -15.995 18.011 1.00 81.75 84 ILE A CA 1
ATOM 666 C C . ILE A 1 84 ? -7.001 -15.034 17.102 1.00 81.75 84 ILE A C 1
ATOM 668 O O . ILE A 1 84 ? -8.092 -15.353 16.629 1.00 81.75 84 ILE A O 1
ATOM 672 N N . HIS A 1 85 ? -6.461 -13.837 16.870 1.00 83.50 85 HIS A N 1
ATOM 673 C CA . HIS A 1 85 ? -7.148 -12.828 16.065 1.00 83.50 85 HIS A CA 1
ATOM 674 C C . HIS A 1 85 ? -7.177 -13.219 14.574 1.00 83.50 85 HIS A C 1
ATOM 676 O O . HIS A 1 85 ? -6.194 -13.718 14.034 1.00 83.50 85 HIS A O 1
ATOM 682 N N . TRP A 1 86 ? -8.283 -12.948 13.877 1.00 85.94 86 TRP A N 1
ATOM 683 C CA . TRP A 1 86 ? -8.474 -13.321 12.463 1.00 85.94 86 TRP A CA 1
ATOM 684 C C . TRP A 1 86 ? -7.533 -12.587 11.492 1.00 85.94 86 TRP A C 1
ATOM 686 O O . TRP A 1 86 ? -7.317 -13.044 10.374 1.00 85.94 86 TRP A O 1
ATOM 696 N N . HIS A 1 87 ? -6.942 -11.469 11.924 1.00 85.31 87 HIS A N 1
ATOM 697 C CA . HIS A 1 87 ? -6.002 -10.701 11.103 1.00 85.31 87 HIS A CA 1
ATOM 698 C C . HIS A 1 87 ? -4.725 -11.503 10.782 1.00 85.31 87 HIS A C 1
ATOM 700 O O . HIS A 1 87 ? -4.117 -11.280 9.744 1.00 85.31 87 HIS A O 1
ATOM 706 N N . TYR A 1 88 ? -4.305 -12.431 11.655 1.00 85.56 88 TYR A N 1
ATOM 707 C CA . TYR A 1 88 ? -3.074 -13.212 11.473 1.00 85.56 88 TYR A CA 1
ATOM 708 C C . TYR A 1 88 ? -3.151 -14.147 10.254 1.00 85.56 88 TYR A C 1
ATOM 710 O O . TYR A 1 88 ? -2.353 -13.956 9.333 1.00 85.56 88 TYR A O 1
ATOM 718 N N . PRO A 1 89 ? -4.119 -15.088 10.175 1.00 88.69 89 PRO A N 1
ATOM 719 C CA . PRO A 1 89 ? -4.258 -15.952 9.003 1.00 88.69 89 PRO A CA 1
ATOM 720 C C . PRO A 1 89 ? -4.637 -15.172 7.739 1.00 88.69 89 PRO A C 1
ATOM 722 O O . PRO A 1 89 ? -4.295 -15.600 6.641 1.00 88.69 89 PRO A O 1
ATOM 725 N N . LEU A 1 90 ? -5.308 -14.017 7.867 1.00 90.88 90 LEU A N 1
ATOM 726 C CA . LEU A 1 90 ? -5.584 -13.164 6.711 1.00 90.88 90 LEU A CA 1
ATOM 727 C C . LEU A 1 90 ? -4.292 -12.619 6.091 1.00 90.88 90 LEU A C 1
ATOM 729 O O . LEU A 1 90 ? -4.138 -12.693 4.878 1.00 90.88 90 LEU A O 1
ATOM 733 N N . VAL A 1 91 ? -3.369 -12.092 6.901 1.00 90.81 91 VAL A N 1
ATOM 734 C CA . VAL A 1 91 ? -2.070 -11.593 6.419 1.00 90.81 91 VAL A CA 1
ATOM 735 C C . VAL A 1 91 ? -1.249 -12.713 5.784 1.00 90.81 91 VAL A C 1
ATOM 737 O O . VAL A 1 91 ? -0.632 -12.500 4.743 1.00 90.81 91 VAL A O 1
ATOM 740 N N . GLU A 1 92 ? -1.259 -13.909 6.376 1.00 92.94 92 GLU A N 1
ATOM 741 C CA . GLU A 1 92 ? -0.569 -15.078 5.820 1.00 92.94 92 GLU A CA 1
ATOM 742 C C . GLU A 1 92 ? -1.109 -15.412 4.428 1.00 92.94 92 GLU A C 1
ATOM 744 O O . GLU A 1 92 ? -0.345 -15.456 3.463 1.00 92.94 92 GLU A O 1
ATOM 749 N N . LEU A 1 93 ? -2.433 -15.556 4.308 1.00 94.00 93 LEU A N 1
ATOM 750 C CA . LEU A 1 93 ? -3.093 -15.843 3.039 1.00 94.00 93 LEU A CA 1
ATOM 751 C C . LEU A 1 93 ? -2.875 -14.727 2.010 1.00 94.00 93 LEU A C 1
ATOM 753 O O . LEU A 1 93 ? -2.561 -15.020 0.861 1.00 94.00 93 LEU A O 1
ATOM 757 N N . ALA A 1 94 ? -3.002 -13.459 2.410 1.00 93.81 94 ALA A N 1
ATOM 758 C CA . ALA A 1 94 ? -2.785 -12.315 1.529 1.00 93.81 94 ALA A CA 1
ATOM 759 C C . ALA A 1 94 ? -1.346 -12.280 0.993 1.00 93.81 94 ALA A C 1
ATOM 761 O O . ALA A 1 94 ? -1.154 -12.121 -0.210 1.00 93.81 94 ALA A O 1
ATOM 762 N N . THR A 1 95 ? -0.345 -12.506 1.853 1.00 95.56 95 THR A N 1
ATOM 763 C CA . THR A 1 95 ? 1.067 -12.600 1.438 1.00 95.56 95 THR A CA 1
ATOM 764 C C . THR A 1 95 ? 1.273 -13.739 0.445 1.00 95.56 95 THR A C 1
ATOM 766 O O . THR A 1 95 ? 1.883 -13.535 -0.602 1.00 95.56 95 THR A O 1
ATOM 769 N N . GLY A 1 96 ? 0.714 -14.919 0.732 1.00 95.50 96 GLY A N 1
ATOM 770 C CA . GLY A 1 96 ? 0.751 -16.067 -0.172 1.00 95.50 96 GLY A CA 1
ATOM 771 C C . GLY A 1 96 ? 0.159 -15.760 -1.550 1.00 95.50 96 GLY A C 1
ATOM 772 O O . GLY A 1 96 ? 0.785 -16.043 -2.569 1.00 95.50 96 GLY A O 1
ATOM 773 N N . LEU A 1 97 ? -1.029 -15.152 -1.590 1.00 95.31 97 LEU A N 1
ATOM 774 C CA . LEU A 1 97 ? -1.705 -14.799 -2.839 1.00 95.31 97 LEU A CA 1
ATOM 775 C C . LEU A 1 97 ? -0.946 -13.728 -3.629 1.00 95.31 97 LEU A C 1
ATOM 777 O O . LEU A 1 97 ? -0.849 -13.837 -4.847 1.00 95.31 97 LEU A O 1
ATOM 781 N N . ILE A 1 98 ? -0.377 -12.722 -2.957 1.00 94.81 98 ILE A N 1
ATOM 782 C CA . ILE A 1 98 ? 0.453 -11.695 -3.605 1.00 94.81 98 ILE A CA 1
ATOM 783 C C . ILE A 1 98 ? 1.716 -12.326 -4.198 1.00 94.81 98 ILE A C 1
ATOM 785 O O . ILE A 1 98 ? 2.066 -12.017 -5.332 1.00 94.81 98 ILE A O 1
ATOM 789 N N . PHE A 1 99 ? 2.378 -13.234 -3.476 1.00 95.19 99 PHE A N 1
ATOM 790 C CA . PHE A 1 99 ? 3.563 -13.940 -3.970 1.00 95.19 99 PHE A CA 1
ATOM 791 C C . PHE A 1 99 ? 3.242 -14.784 -5.203 1.00 95.19 99 PHE A C 1
ATOM 793 O O . PHE A 1 99 ? 3.939 -14.682 -6.212 1.00 95.19 99 PHE A O 1
ATOM 800 N N . ALA A 1 100 ? 2.165 -15.570 -5.136 1.00 93.31 100 ALA A N 1
ATOM 801 C CA . ALA A 1 100 ? 1.687 -16.353 -6.267 1.00 93.31 100 ALA A CA 1
ATOM 802 C C . ALA A 1 100 ? 1.335 -15.455 -7.457 1.00 93.31 100 ALA A C 1
ATOM 804 O O . ALA A 1 100 ? 1.736 -15.755 -8.570 1.00 93.31 100 ALA A O 1
ATOM 805 N N . ALA A 1 101 ? 0.670 -14.317 -7.237 1.00 91.50 101 ALA A N 1
ATOM 806 C CA . ALA A 1 101 ? 0.363 -13.367 -8.302 1.00 91.50 101 ALA A CA 1
ATOM 807 C C . ALA A 1 101 ? 1.633 -12.757 -8.919 1.00 91.50 101 ALA A C 1
ATOM 809 O O . ALA A 1 101 ? 1.746 -12.687 -10.138 1.00 91.50 101 ALA A O 1
ATOM 810 N N . ILE A 1 102 ? 2.609 -12.334 -8.109 1.00 90.06 102 ILE A N 1
ATOM 811 C CA . ILE A 1 102 ? 3.886 -11.793 -8.605 1.00 90.06 102 ILE A CA 1
ATOM 812 C C . ILE A 1 102 ? 4.571 -12.824 -9.504 1.00 90.06 102 ILE A C 1
ATOM 814 O O . ILE A 1 102 ? 4.951 -12.488 -10.623 1.00 90.06 102 ILE A O 1
ATOM 818 N N . VAL A 1 103 ? 4.674 -14.078 -9.059 1.00 88.69 103 VAL A N 1
ATOM 819 C CA . VAL A 1 103 ? 5.263 -15.156 -9.865 1.00 88.69 103 VAL A CA 1
ATOM 820 C C . VAL A 1 103 ? 4.409 -15.466 -11.094 1.00 88.69 103 VAL A C 1
ATOM 822 O O . VAL A 1 103 ? 4.959 -15.578 -12.179 1.00 88.69 103 VAL A O 1
ATOM 825 N N . HIS A 1 104 ? 3.087 -15.479 -10.990 1.00 85.75 104 HIS A N 1
ATOM 826 C CA . HIS A 1 104 ? 2.202 -15.751 -12.119 1.00 85.75 104 HIS A CA 1
ATOM 827 C C . HIS A 1 104 ? 2.273 -14.684 -13.219 1.00 85.75 104 HIS A C 1
ATOM 829 O O . HIS A 1 104 ? 2.202 -15.003 -14.400 1.00 85.75 104 HIS A O 1
ATOM 835 N N . PHE A 1 105 ? 2.395 -13.404 -12.856 1.00 81.88 105 PHE A N 1
ATOM 836 C CA . PHE A 1 105 ? 2.392 -12.304 -13.826 1.00 81.88 105 PHE A CA 1
ATOM 837 C C . PHE A 1 105 ? 3.796 -11.961 -14.342 1.00 81.88 105 PHE A C 1
ATOM 839 O O . PHE A 1 105 ? 3.946 -11.605 -15.509 1.00 81.88 105 PHE A O 1
ATOM 846 N N . LEU A 1 106 ? 4.835 -12.075 -13.509 1.00 78.38 106 LEU A N 1
ATOM 847 C CA . LEU A 1 106 ? 6.223 -11.778 -13.902 1.00 78.38 106 LEU A CA 1
ATOM 848 C C . LEU A 1 106 ? 6.996 -13.035 -14.346 1.00 78.38 106 LEU A C 1
ATOM 850 O O . LEU A 1 106 ? 7.986 -12.920 -15.068 1.00 78.38 106 LEU A O 1
ATOM 854 N N . GLY A 1 107 ? 6.534 -14.224 -13.951 1.00 69.56 107 GLY A N 1
ATOM 855 C CA . GLY A 1 107 ? 7.137 -15.538 -14.206 1.00 69.56 107 GLY A CA 1
ATOM 856 C C . GLY A 1 107 ? 6.993 -16.136 -15.613 1.00 69.56 107 GLY A C 1
ATOM 857 O O . GLY A 1 107 ? 7.905 -16.818 -16.066 1.00 69.56 107 GLY A O 1
ATOM 858 N N . PRO A 1 108 ? 5.928 -15.894 -16.389 1.00 60.88 108 PRO A N 1
ATOM 859 C CA . PRO A 1 108 ? 5.811 -16.458 -17.738 1.00 60.88 108 PRO A CA 1
ATOM 860 C C . PRO A 1 108 ? 6.877 -15.932 -18.713 1.00 60.88 108 PRO A C 1
ATOM 862 O O . PRO A 1 108 ? 7.226 -16.600 -19.686 1.00 60.88 108 PRO A O 1
ATOM 865 N N . ASN A 1 109 ? 7.483 -14.776 -18.414 1.00 54.81 109 ASN A N 1
ATOM 866 C CA . ASN A 1 109 ? 8.620 -14.246 -19.173 1.00 54.81 109 ASN A CA 1
ATOM 867 C C . ASN A 1 109 ? 9.882 -15.126 -19.083 1.00 54.81 109 ASN A C 1
ATOM 869 O O . ASN A 1 109 ? 10.798 -14.943 -19.881 1.00 54.81 109 ASN A O 1
ATOM 873 N N . TYR A 1 110 ? 9.936 -16.106 -18.173 1.00 51.28 110 TYR A N 1
ATOM 874 C CA . TYR A 1 110 ? 11.063 -17.036 -18.039 1.00 51.28 110 TYR A CA 1
ATOM 875 C C . TYR A 1 110 ? 11.225 -17.969 -19.254 1.00 51.28 110 TYR A C 1
ATOM 877 O O . TYR A 1 110 ? 12.313 -18.503 -19.464 1.00 51.28 110 TYR A O 1
ATOM 885 N N . TRP A 1 111 ? 10.173 -18.161 -20.063 1.00 47.16 111 TRP A N 1
ATOM 886 C CA . TRP A 1 111 ? 10.145 -19.170 -21.133 1.00 47.16 111 TRP A CA 1
ATOM 887 C C . TRP A 1 111 ? 10.008 -18.622 -22.554 1.00 47.16 111 TRP A C 1
ATOM 889 O O . TRP A 1 111 ? 9.827 -19.400 -23.492 1.00 47.16 111 TRP A O 1
ATOM 899 N N . HIS A 1 112 ? 10.161 -17.310 -22.747 1.00 46.84 112 HIS A N 1
ATOM 900 C CA . HIS A 1 112 ? 10.272 -16.720 -24.081 1.00 46.84 112 HIS A CA 1
ATOM 901 C C . HIS A 1 112 ? 11.741 -16.432 -24.430 1.00 46.84 112 HIS A C 1
ATOM 903 O O . HIS A 1 112 ? 12.199 -15.299 -24.273 1.00 46.84 112 HIS A O 1
ATOM 909 N N . PRO A 1 113 ? 12.491 -17.404 -24.992 1.00 45.53 113 PRO A N 1
ATOM 910 C CA . PRO A 1 113 ? 13.875 -17.202 -25.435 1.00 45.53 113 PRO A CA 1
ATOM 911 C C . PRO A 1 113 ? 14.028 -16.195 -26.598 1.00 45.53 113 PRO A C 1
ATOM 913 O O . PRO A 1 113 ? 15.125 -16.019 -27.115 1.00 45.53 113 PRO A O 1
ATOM 916 N N . GLY A 1 114 ? 12.950 -15.524 -27.025 1.00 49.25 114 GLY A N 1
ATOM 917 C CA . GLY A 1 114 ? 12.940 -14.560 -28.129 1.00 49.25 114 GLY A CA 1
ATOM 918 C C . GLY A 1 114 ? 13.128 -13.087 -27.742 1.00 49.25 114 GLY A C 1
ATOM 919 O O . GLY A 1 114 ? 13.217 -12.260 -28.642 1.00 49.25 114 GLY A O 1
ATOM 920 N N . LEU A 1 115 ? 13.178 -12.734 -26.448 1.00 52.19 115 LEU A N 1
ATOM 921 C CA . LEU A 1 115 ? 13.174 -11.327 -25.995 1.00 52.19 115 LEU A CA 1
ATOM 922 C C . LEU A 1 115 ? 14.553 -10.747 -25.628 1.00 52.19 115 LEU A C 1
ATOM 924 O O . LEU A 1 115 ? 14.637 -9.580 -25.257 1.00 52.19 115 LEU A O 1
ATOM 928 N N . GLY A 1 116 ? 15.640 -11.520 -25.733 1.00 52.62 116 GLY A N 1
ATOM 929 C CA . GLY A 1 116 ? 17.006 -11.015 -25.506 1.00 52.62 116 GLY A CA 1
ATOM 930 C C . GLY A 1 116 ? 17.342 -10.618 -24.058 1.00 52.62 116 GLY A C 1
ATOM 931 O O . GLY A 1 116 ? 18.411 -10.063 -23.822 1.00 52.62 116 GLY A O 1
ATOM 932 N N . VAL A 1 117 ? 16.464 -10.909 -23.095 1.00 61.16 117 VAL A N 1
ATOM 933 C CA . VAL A 1 117 ? 16.693 -10.754 -21.648 1.00 61.16 117 VAL A CA 1
ATOM 934 C C . VAL A 1 117 ? 17.232 -12.053 -21.053 1.00 61.16 117 VAL A C 1
ATOM 936 O O . VAL A 1 117 ? 16.780 -13.140 -21.418 1.00 61.16 117 VAL A O 1
ATOM 939 N N . SER A 1 118 ? 18.211 -11.960 -20.148 1.00 65.25 118 SER A N 1
ATOM 940 C CA . SER A 1 118 ? 18.789 -13.150 -19.523 1.00 65.25 118 SER A CA 1
ATOM 941 C C . SER A 1 118 ? 17.827 -13.733 -18.478 1.00 65.25 118 SER A C 1
ATOM 943 O O . SER A 1 118 ? 17.143 -13.000 -17.764 1.00 65.25 118 SER A O 1
ATOM 945 N N . GLY A 1 119 ? 17.777 -15.064 -18.337 1.00 66.69 119 GLY A N 1
ATOM 946 C CA . GLY A 1 119 ? 16.950 -15.710 -17.301 1.00 66.69 119 GLY A CA 1
ATOM 947 C C . GLY A 1 119 ? 17.341 -15.312 -15.866 1.00 66.69 119 GLY A C 1
ATOM 948 O O . GLY A 1 119 ? 16.528 -15.406 -14.942 1.00 66.69 119 GLY A O 1
ATOM 949 N N . LEU A 1 120 ? 18.570 -14.817 -15.683 1.00 71.75 120 LEU A N 1
ATOM 950 C CA . LEU A 1 120 ? 19.057 -14.279 -14.416 1.00 71.75 120 LEU A CA 1
ATOM 951 C C . LEU A 1 120 ? 18.367 -12.952 -14.064 1.00 71.75 120 LEU A C 1
ATOM 953 O O . LEU A 1 120 ? 17.923 -12.800 -12.928 1.00 71.75 120 LEU A O 1
ATOM 957 N N . ASP A 1 121 ? 18.205 -12.036 -15.023 1.00 75.88 121 ASP A N 1
ATOM 958 C CA . ASP A 1 121 ? 17.592 -10.717 -14.789 1.00 75.88 121 ASP A CA 1
ATOM 959 C C . ASP A 1 121 ? 16.128 -10.841 -14.358 1.00 75.88 121 ASP A C 1
ATOM 961 O O . ASP A 1 121 ? 15.662 -10.140 -13.457 1.00 75.88 121 ASP A O 1
ATOM 965 N N . ILE A 1 122 ? 15.405 -11.792 -14.953 1.00 75.75 122 ILE A N 1
ATOM 966 C CA . ILE A 1 122 ? 14.006 -12.069 -14.614 1.00 75.75 122 ILE A CA 1
ATOM 967 C C . ILE A 1 122 ? 13.911 -12.673 -13.207 1.00 75.75 122 ILE A C 1
ATOM 969 O O . ILE A 1 122 ? 13.085 -12.244 -12.401 1.00 75.75 122 ILE A O 1
ATOM 973 N N . THR A 1 123 ? 14.805 -13.607 -12.872 1.00 81.31 123 THR A N 1
ATOM 974 C CA . THR A 1 123 ? 14.862 -14.203 -11.529 1.00 81.31 123 THR A CA 1
ATOM 975 C C . THR A 1 123 ? 15.153 -13.152 -10.462 1.00 81.31 123 THR A C 1
ATOM 977 O O . THR A 1 123 ? 14.470 -13.100 -9.440 1.00 81.31 123 THR A O 1
ATOM 980 N N . LEU A 1 124 ? 16.131 -12.278 -10.708 1.00 83.88 124 LEU A N 1
ATOM 981 C CA . LEU A 1 124 ? 16.458 -11.174 -9.808 1.00 83.88 124 LEU A CA 1
ATOM 982 C C . LEU A 1 124 ? 15.299 -10.178 -9.685 1.00 83.88 124 LEU A C 1
ATOM 984 O O . LEU A 1 124 ? 15.033 -9.700 -8.583 1.00 83.88 124 LEU A O 1
ATOM 988 N N . THR A 1 125 ? 14.575 -9.924 -10.778 1.00 85.75 125 THR A N 1
ATOM 989 C CA . THR A 1 125 ? 13.370 -9.084 -10.780 1.00 85.75 125 THR A CA 1
ATOM 990 C C . THR A 1 125 ? 12.289 -9.663 -9.875 1.00 85.75 125 THR A C 1
ATOM 992 O O . THR A 1 125 ? 11.818 -8.976 -8.971 1.00 85.75 125 THR A O 1
ATOM 995 N N . VAL A 1 126 ? 11.927 -10.937 -10.053 1.00 87.31 126 VAL A N 1
ATOM 996 C CA . VAL A 1 126 ? 10.909 -11.595 -9.221 1.00 87.31 126 VAL A CA 1
ATOM 997 C C . VAL A 1 126 ? 11.336 -11.620 -7.757 1.00 87.31 126 VAL A C 1
ATOM 999 O O . VAL A 1 126 ? 10.576 -11.172 -6.902 1.00 87.31 126 VAL A O 1
ATOM 1002 N N . CYS A 1 127 ? 12.562 -12.056 -7.456 1.00 90.62 127 CYS A N 1
ATOM 1003 C CA . CYS A 1 127 ? 13.086 -12.056 -6.088 1.00 90.62 127 CYS A CA 1
ATOM 1004 C C . CYS A 1 127 ? 13.041 -10.657 -5.456 1.00 90.62 127 CYS A C 1
ATOM 1006 O O . CYS A 1 127 ? 12.619 -10.516 -4.308 1.00 90.62 127 CYS A O 1
ATOM 1008 N N . GLY A 1 128 ? 13.416 -9.620 -6.212 1.00 91.62 128 GLY A N 1
ATOM 1009 C CA . GLY A 1 128 ? 13.313 -8.231 -5.780 1.00 91.62 128 GLY A CA 1
ATOM 1010 C C . GLY A 1 128 ? 11.874 -7.827 -5.453 1.00 91.62 128 GLY A C 1
ATOM 1011 O O . GLY A 1 128 ? 11.617 -7.308 -4.369 1.00 91.62 128 GLY A O 1
ATOM 1012 N N . MET A 1 129 ? 10.915 -8.138 -6.328 1.00 92.44 129 MET A N 1
ATOM 1013 C CA . MET A 1 129 ? 9.501 -7.808 -6.111 1.00 92.44 129 MET A CA 1
ATOM 1014 C C . MET A 1 129 ? 8.888 -8.556 -4.921 1.00 92.44 129 MET A C 1
ATOM 1016 O O . MET A 1 129 ? 8.074 -7.981 -4.204 1.00 92.44 129 MET A O 1
ATOM 1020 N N . LEU A 1 130 ? 9.302 -9.800 -4.653 1.00 94.56 130 LEU A N 1
ATOM 1021 C CA . LEU A 1 130 ? 8.872 -10.544 -3.461 1.00 94.56 130 LEU A CA 1
ATOM 1022 C C . LEU A 1 130 ? 9.400 -9.907 -2.163 1.00 94.56 130 LEU A C 1
ATOM 1024 O O . LEU A 1 130 ? 8.662 -9.799 -1.179 1.00 94.56 130 LEU A O 1
ATOM 1028 N N . ILE A 1 131 ? 10.656 -9.442 -2.156 1.00 95.38 131 ILE A N 1
ATOM 1029 C CA . ILE A 1 131 ? 11.244 -8.712 -1.018 1.00 95.38 131 ILE A CA 1
ATOM 1030 C C . ILE A 1 131 ? 10.521 -7.376 -0.814 1.00 95.38 131 ILE A C 1
ATOM 1032 O O . ILE A 1 131 ? 10.121 -7.052 0.305 1.00 95.38 131 ILE A O 1
ATOM 1036 N N . PHE A 1 132 ? 10.299 -6.628 -1.894 1.00 95.62 132 PHE A N 1
ATOM 1037 C CA . PHE A 1 132 ? 9.573 -5.363 -1.862 1.00 95.62 132 PHE A CA 1
ATOM 1038 C C . PHE A 1 132 ? 8.141 -5.529 -1.339 1.00 95.62 132 PHE A C 1
ATOM 1040 O O . PHE A 1 132 ? 7.738 -4.828 -0.411 1.00 95.62 132 PHE A O 1
ATOM 1047 N N . ALA A 1 133 ? 7.396 -6.511 -1.857 1.00 96.00 133 ALA A N 1
ATOM 1048 C CA . ALA A 1 133 ? 6.052 -6.833 -1.385 1.00 96.00 133 ALA A CA 1
ATOM 1049 C C . ALA A 1 133 ? 6.046 -7.211 0.104 1.00 96.00 133 ALA A C 1
ATOM 1051 O O . ALA A 1 133 ? 5.171 -6.771 0.845 1.00 96.00 133 ALA A O 1
ATOM 1052 N N . SER A 1 134 ? 7.053 -7.956 0.569 1.00 95.50 134 SER A N 1
ATOM 1053 C CA . SER A 1 134 ? 7.203 -8.295 1.991 1.00 95.50 134 SER A CA 1
ATOM 1054 C C . SER A 1 134 ? 7.362 -7.051 2.870 1.00 95.50 134 SER A C 1
ATOM 1056 O O . SER A 1 134 ? 6.724 -6.958 3.919 1.00 95.50 134 SER A O 1
ATOM 1058 N N . ALA A 1 135 ? 8.170 -6.077 2.437 1.00 94.56 135 ALA A N 1
ATOM 1059 C CA . ALA A 1 135 ? 8.354 -4.815 3.152 1.00 94.56 135 ALA A CA 1
ATOM 1060 C C . ALA A 1 135 ? 7.056 -3.987 3.196 1.00 94.56 135 ALA A C 1
ATOM 1062 O O . ALA A 1 135 ? 6.674 -3.508 4.263 1.00 94.56 135 ALA A O 1
ATOM 1063 N N . LEU A 1 136 ? 6.337 -3.882 2.071 1.00 94.56 136 LEU A N 1
ATOM 1064 C CA . LEU A 1 136 ? 5.049 -3.178 1.999 1.00 94.56 136 LEU A CA 1
ATOM 1065 C C . LEU A 1 136 ? 3.991 -3.805 2.913 1.00 94.56 136 LEU A C 1
ATOM 1067 O O . LEU A 1 136 ? 3.275 -3.091 3.616 1.00 94.56 136 LEU A O 1
ATOM 1071 N N . ILE A 1 137 ? 3.905 -5.138 2.938 1.00 94.38 137 ILE A N 1
ATOM 1072 C CA . ILE A 1 137 ? 2.973 -5.865 3.807 1.00 94.38 137 ILE A CA 1
ATOM 1073 C C . ILE A 1 137 ? 3.332 -5.633 5.280 1.00 94.38 137 ILE A C 1
ATOM 1075 O O . ILE A 1 137 ? 2.441 -5.363 6.084 1.00 94.38 137 ILE A O 1
ATOM 1079 N N . ALA A 1 138 ? 4.620 -5.676 5.638 1.00 92.56 138 ALA A N 1
ATOM 1080 C CA . ALA A 1 138 ? 5.070 -5.403 7.001 1.00 92.56 138 ALA A CA 1
ATOM 1081 C C . ALA A 1 138 ? 4.682 -3.989 7.464 1.00 92.56 138 ALA A C 1
ATOM 1083 O O . ALA A 1 138 ? 4.082 -3.850 8.529 1.00 92.56 138 ALA A O 1
ATOM 1084 N N . VAL A 1 139 ? 4.943 -2.967 6.639 1.00 91.44 139 VAL A N 1
ATOM 1085 C CA . VAL A 1 139 ? 4.570 -1.569 6.929 1.00 91.44 139 VAL A CA 1
ATOM 1086 C C . VAL A 1 139 ? 3.053 -1.398 7.023 1.00 91.44 139 VAL A C 1
ATOM 1088 O O . VAL A 1 139 ? 2.558 -0.715 7.912 1.00 91.44 139 VAL A O 1
ATOM 1091 N N . THR A 1 140 ? 2.288 -2.072 6.163 1.00 91.12 140 THR A N 1
ATOM 1092 C CA . THR A 1 140 ? 0.816 -2.035 6.207 1.00 91.12 140 THR A CA 1
ATOM 1093 C C . THR A 1 140 ? 0.279 -2.554 7.545 1.00 91.12 140 THR A C 1
ATOM 1095 O O . THR A 1 140 ? -0.670 -2.001 8.098 1.00 91.12 140 THR A O 1
ATOM 1098 N N . ILE A 1 141 ? 0.890 -3.605 8.101 1.00 89.44 141 ILE A N 1
ATOM 1099 C CA . ILE A 1 141 ? 0.482 -4.168 9.397 1.00 89.44 141 ILE A CA 1
ATOM 1100 C C . ILE A 1 141 ? 0.815 -3.215 10.543 1.00 89.44 141 ILE A C 1
ATOM 1102 O O . ILE A 1 141 ? -0.003 -3.066 11.452 1.00 89.44 141 ILE A O 1
ATOM 1106 N N . THR A 1 142 ? 2.000 -2.598 10.528 1.00 87.31 142 THR A N 1
ATOM 1107 C CA . THR A 1 142 ? 2.403 -1.664 11.589 1.00 87.31 142 THR A CA 1
ATOM 1108 C C . THR A 1 142 ? 1.558 -0.398 11.559 1.00 87.31 142 THR A C 1
ATOM 1110 O O . THR A 1 142 ? 1.092 0.035 12.612 1.00 87.31 142 THR A O 1
ATOM 1113 N N . ASP A 1 143 ? 1.248 0.112 10.364 1.00 87.38 143 ASP A N 1
ATOM 1114 C CA . ASP A 1 143 ? 0.419 1.304 10.204 1.00 87.38 143 ASP A CA 1
ATOM 1115 C C . ASP A 1 143 ? -1.040 1.059 10.625 1.00 87.38 143 ASP A C 1
ATOM 1117 O O . ASP A 1 143 ? -1.631 1.859 11.346 1.00 87.38 143 ASP A O 1
ATOM 1121 N N . PHE A 1 144 ? -1.624 -0.102 10.302 1.00 84.19 144 PHE A N 1
ATOM 1122 C CA . PHE A 1 144 ? -2.970 -0.433 10.789 1.00 84.19 144 PHE A CA 1
ATOM 1123 C C . PHE A 1 144 ? -3.060 -0.607 12.310 1.00 84.19 144 PHE A C 1
ATOM 1125 O O . PHE A 1 144 ? -4.139 -0.403 12.870 1.00 84.19 144 PHE A O 1
ATOM 1132 N N . LYS A 1 145 ? -1.980 -1.044 12.971 1.00 81.12 145 LYS A N 1
ATOM 1133 C CA . LYS A 1 145 ? -1.987 -1.302 14.418 1.00 81.12 145 LYS A CA 1
ATOM 1134 C C . LYS A 1 145 ? -1.722 -0.049 15.235 1.00 81.12 145 LYS A C 1
ATOM 1136 O O . LYS A 1 145 ? -2.507 0.236 16.131 1.00 81.12 145 LYS A O 1
ATOM 1141 N N . GLU A 1 146 ? -0.654 0.671 14.914 1.00 80.31 146 GLU A N 1
ATOM 1142 C CA . GLU A 1 146 ? -0.162 1.781 15.739 1.00 80.31 146 GLU A CA 1
ATOM 1143 C C . GLU A 1 146 ? -0.046 3.100 14.960 1.00 80.31 146 GLU A C 1
ATOM 1145 O O . GLU A 1 146 ? 0.333 4.104 15.544 1.00 80.31 146 GLU A O 1
ATOM 1150 N N . LYS A 1 147 ? -0.401 3.136 13.662 1.00 79.88 147 LYS A N 1
ATOM 1151 C CA . LYS A 1 147 ? -0.264 4.319 12.780 1.00 79.88 147 LYS A CA 1
ATOM 1152 C C . LYS A 1 147 ? 1.172 4.840 12.678 1.00 79.88 147 LYS A C 1
ATOM 1154 O O . LYS A 1 147 ? 1.408 6.039 12.552 1.00 79.88 147 LYS A O 1
ATOM 1159 N N . LEU A 1 148 ? 2.129 3.918 12.787 1.00 78.50 148 LEU A N 1
ATOM 1160 C CA . LEU A 1 148 ? 3.558 4.195 12.761 1.00 78.50 148 LEU A CA 1
ATOM 1161 C C . LEU A 1 148 ? 4.233 3.382 11.658 1.00 78.50 148 LEU A C 1
ATOM 1163 O O . LEU A 1 148 ? 3.966 2.188 11.463 1.00 78.50 148 LEU A O 1
ATOM 1167 N N . ILE A 1 149 ? 5.157 4.044 10.964 1.00 82.00 149 ILE A N 1
ATOM 1168 C CA . ILE A 1 149 ? 5.976 3.457 9.908 1.00 82.00 149 ILE A CA 1
ATOM 1169 C C . ILE A 1 149 ? 7.398 3.292 10.455 1.00 82.00 149 ILE A C 1
ATOM 1171 O O . ILE A 1 149 ? 8.142 4.269 10.526 1.00 82.00 149 ILE A O 1
ATOM 1175 N N . PRO A 1 150 ? 7.796 2.072 10.861 1.00 82.56 150 PRO A N 1
ATOM 1176 C CA . PRO A 1 150 ? 9.075 1.861 11.520 1.00 82.56 150 PRO A CA 1
ATOM 1177 C C . PRO A 1 150 ? 10.250 2.060 10.562 1.00 82.56 150 PRO A C 1
ATOM 1179 O O . PRO A 1 150 ? 10.309 1.503 9.453 1.00 82.56 150 PRO A O 1
ATOM 1182 N N . HIS A 1 151 ? 11.228 2.828 11.023 1.00 86.94 151 HIS A N 1
ATOM 1183 C CA . HIS A 1 151 ? 12.456 3.121 10.292 1.00 86.94 151 HIS A CA 1
ATOM 1184 C C . HIS A 1 151 ? 13.355 1.887 10.136 1.00 86.94 151 HIS A C 1
ATOM 1186 O O . HIS A 1 151 ? 14.071 1.756 9.142 1.00 86.94 151 HIS A O 1
ATOM 1192 N N . GLU A 1 152 ? 13.241 0.926 11.055 1.00 86.75 152 GLU A N 1
ATOM 1193 C CA . GLU A 1 152 ? 13.960 -0.351 11.059 1.00 86.75 152 GLU A CA 1
ATOM 1194 C C . GLU A 1 152 ? 13.586 -1.241 9.869 1.00 86.75 152 GLU A C 1
ATOM 1196 O O . GLU A 1 152 ? 14.356 -2.124 9.499 1.00 86.75 152 GLU A O 1
ATOM 1201 N N . ILE A 1 153 ? 12.406 -1.031 9.275 1.00 88.88 153 ILE A N 1
ATOM 1202 C CA . ILE A 1 153 ? 11.944 -1.768 8.090 1.00 88.88 153 ILE A CA 1
ATOM 1203 C C . ILE A 1 153 ? 12.134 -0.918 6.833 1.00 88.88 153 ILE A C 1
ATOM 1205 O O . ILE A 1 153 ? 12.637 -1.406 5.819 1.00 88.88 153 ILE A O 1
ATOM 1209 N N . THR A 1 154 ? 11.754 0.359 6.891 1.00 91.19 154 THR A N 1
ATOM 1210 C CA . THR A 1 154 ? 11.702 1.221 5.704 1.00 91.19 154 THR A CA 1
ATOM 1211 C C . THR A 1 154 ? 13.073 1.627 5.176 1.00 91.19 154 THR A C 1
ATOM 1213 O O . THR A 1 154 ? 13.303 1.503 3.973 1.00 91.19 154 THR A O 1
ATOM 1216 N N . TYR A 1 155 ? 14.019 2.044 6.024 1.00 92.31 155 TYR A N 1
ATOM 1217 C CA . TYR A 1 155 ? 15.340 2.461 5.538 1.00 92.31 155 TYR A CA 1
ATOM 1218 C C . TYR A 1 155 ? 16.150 1.312 4.924 1.00 92.31 155 TYR A C 1
ATOM 1220 O O . TYR A 1 155 ? 16.667 1.494 3.816 1.00 92.31 155 TYR A O 1
ATOM 1228 N N . PRO A 1 156 ? 16.224 0.109 5.531 1.00 93.62 156 PRO A N 1
ATOM 1229 C CA . PRO A 1 156 ? 16.871 -1.026 4.878 1.00 93.62 156 PRO A CA 1
ATOM 1230 C C . PRO A 1 156 ? 16.204 -1.394 3.551 1.00 93.62 156 PRO A C 1
ATOM 1232 O O . PRO A 1 156 ? 16.898 -1.685 2.579 1.00 93.62 156 PRO A O 1
ATOM 1235 N N . ALA A 1 157 ? 14.872 -1.327 3.475 1.00 94.94 157 ALA A N 1
ATOM 1236 C CA . ALA A 1 157 ? 14.152 -1.586 2.236 1.00 94.94 157 ALA A CA 1
ATOM 1237 C C . ALA A 1 157 ? 14.446 -0.529 1.156 1.00 94.94 157 ALA A C 1
ATOM 1239 O O . ALA A 1 157 ? 14.618 -0.905 0.000 1.00 94.94 157 ALA A O 1
ATOM 1240 N N . ILE A 1 158 ? 14.570 0.759 1.495 1.00 95.44 158 ILE A N 1
ATOM 1241 C CA . ILE A 1 158 ? 14.993 1.808 0.546 1.00 95.44 158 ILE A CA 1
ATOM 1242 C C . ILE A 1 158 ? 16.395 1.511 0.005 1.00 95.44 158 ILE A C 1
ATOM 1244 O O . ILE A 1 158 ? 16.601 1.542 -1.208 1.00 95.44 158 ILE A O 1
ATOM 1248 N N . ILE A 1 159 ? 17.347 1.173 0.881 1.00 96.12 159 ILE A N 1
ATOM 1249 C CA . ILE A 1 159 ? 18.724 0.844 0.479 1.00 96.12 159 ILE A CA 1
ATOM 1250 C C . ILE A 1 159 ? 18.730 -0.358 -0.471 1.00 96.12 159 ILE A C 1
ATOM 1252 O O . ILE A 1 159 ? 19.361 -0.304 -1.527 1.00 96.12 159 ILE A O 1
ATOM 1256 N N . LEU A 1 160 ? 17.988 -1.420 -0.140 1.00 96.12 160 LEU A N 1
ATOM 1257 C CA . LEU A 1 160 ? 17.842 -2.587 -1.012 1.00 96.12 160 LEU A CA 1
ATOM 1258 C C . LEU A 1 160 ? 17.202 -2.228 -2.358 1.00 96.12 160 LEU A C 1
ATOM 1260 O O . LEU A 1 160 ? 17.645 -2.743 -3.380 1.00 96.12 160 LEU A O 1
ATOM 1264 N N . GLY A 1 161 ? 16.230 -1.313 -2.381 1.00 95.31 161 GLY A N 1
ATOM 1265 C CA . GLY A 1 161 ? 15.626 -0.799 -3.611 1.00 95.31 161 GLY A CA 1
ATOM 1266 C C . GLY A 1 161 ? 16.626 -0.050 -4.494 1.00 95.31 161 GLY A C 1
ATOM 1267 O O . GLY A 1 161 ? 16.689 -0.292 -5.696 1.00 95.31 161 GLY A O 1
ATOM 1268 N N . ILE A 1 162 ? 17.483 0.787 -3.905 1.00 95.25 162 ILE A N 1
ATOM 1269 C CA . ILE A 1 162 ? 18.552 1.491 -4.634 1.00 95.25 162 ILE A CA 1
ATOM 1270 C C . ILE A 1 162 ? 19.561 0.490 -5.216 1.00 95.25 162 ILE A C 1
ATOM 1272 O O . ILE A 1 162 ? 19.929 0.600 -6.387 1.00 95.25 162 ILE A O 1
ATOM 1276 N N . VAL A 1 163 ? 19.972 -0.516 -4.435 1.00 95.31 163 VAL A N 1
ATOM 1277 C CA . VAL A 1 163 ? 20.859 -1.595 -4.909 1.00 95.31 163 VAL A CA 1
ATOM 1278 C C . VAL A 1 163 ? 20.198 -2.374 -6.047 1.00 95.31 163 VAL A C 1
ATOM 1280 O O . VAL A 1 163 ? 20.811 -2.572 -7.096 1.00 95.31 163 VAL A O 1
ATOM 1283 N N . TYR A 1 164 ? 18.930 -2.750 -5.883 1.00 92.69 164 TYR A N 1
ATOM 1284 C CA . TYR A 1 164 ? 18.130 -3.404 -6.914 1.00 92.69 164 TYR A CA 1
ATOM 1285 C C . TYR A 1 164 ? 18.054 -2.554 -8.188 1.00 92.69 164 TYR A C 1
ATOM 1287 O O . TYR A 1 164 ? 18.248 -3.054 -9.296 1.00 92.69 164 TYR A O 1
ATOM 1295 N N . SER A 1 165 ? 17.854 -1.245 -8.052 1.00 91.19 165 SER A N 1
ATOM 1296 C CA . SER A 1 165 ? 17.830 -0.342 -9.192 1.00 91.19 165 SER A CA 1
ATOM 1297 C C . SER A 1 165 ? 19.174 -0.244 -9.909 1.00 91.19 165 SER A C 1
ATOM 1299 O O . SER A 1 165 ? 19.185 -0.090 -11.128 1.00 91.19 165 SER A O 1
ATOM 1301 N N . ALA A 1 166 ? 20.291 -0.284 -9.186 1.00 90.62 166 ALA A N 1
ATOM 1302 C CA . ALA A 1 166 ? 21.618 -0.215 -9.789 1.00 90.62 166 ALA A CA 1
ATOM 1303 C C . ALA A 1 166 ? 21.967 -1.514 -10.534 1.00 90.62 166 ALA A C 1
ATOM 1305 O O . ALA A 1 166 ? 22.534 -1.470 -11.627 1.00 90.62 166 ALA A O 1
ATOM 1306 N N . MET A 1 167 ? 21.609 -2.660 -9.946 1.00 88.00 167 MET A N 1
ATOM 1307 C CA . MET A 1 167 ? 22.000 -3.983 -10.436 1.00 88.00 167 MET A CA 1
ATOM 1308 C C . MET A 1 167 ? 21.043 -4.578 -11.469 1.00 88.00 167 MET A C 1
ATOM 1310 O O . MET A 1 167 ? 21.508 -5.296 -12.343 1.00 88.00 167 MET A O 1
ATOM 1314 N N . VAL A 1 168 ? 19.737 -4.313 -11.355 1.00 85.81 168 VAL A N 1
ATOM 1315 C CA . VAL A 1 168 ? 18.695 -4.963 -12.172 1.00 85.81 168 VAL A CA 1
ATOM 1316 C C . VAL A 1 168 ? 18.020 -3.968 -13.113 1.00 85.81 168 VAL A C 1
ATOM 1318 O O . VAL A 1 168 ? 17.912 -4.225 -14.306 1.00 85.81 168 VAL A O 1
ATOM 1321 N N . ARG A 1 169 ? 17.570 -2.808 -12.607 1.00 83.75 169 ARG A N 1
ATOM 1322 C CA . ARG A 1 169 ? 16.879 -1.811 -13.457 1.00 83.75 169 ARG A CA 1
ATOM 1323 C C . ARG A 1 169 ? 17.828 -0.955 -14.297 1.00 83.75 169 ARG A C 1
ATOM 1325 O O . ARG A 1 169 ? 17.384 -0.360 -15.271 1.00 83.75 169 ARG A O 1
ATOM 1332 N N . HIS A 1 170 ? 19.087 -0.837 -13.880 1.00 87.50 170 HIS A N 1
ATOM 1333 C CA . HIS A 1 170 ? 20.085 0.084 -14.435 1.00 87.50 170 HIS A CA 1
ATOM 1334 C C . HIS A 1 170 ? 19.606 1.551 -14.551 1.00 87.50 170 HIS A C 1
ATOM 1336 O O . HIS A 1 170 ? 20.069 2.299 -15.406 1.00 87.50 170 HIS A O 1
ATOM 1342 N N . ASP A 1 171 ? 18.709 1.985 -13.657 1.00 87.50 171 ASP A N 1
ATOM 1343 C CA . ASP A 1 171 ? 18.082 3.319 -13.657 1.00 87.50 171 ASP A CA 1
ATOM 1344 C C . ASP A 1 171 ? 18.251 4.019 -12.294 1.00 87.50 171 ASP A C 1
ATOM 1346 O O . ASP A 1 171 ? 17.308 4.250 -11.528 1.00 87.50 171 ASP A O 1
ATOM 1350 N N . LEU A 1 172 ? 19.503 4.323 -11.943 1.00 92.69 172 LEU A N 1
ATOM 1351 C CA . LEU A 1 172 ? 19.809 4.984 -10.672 1.00 92.69 172 LEU A CA 1
ATOM 1352 C C . LEU A 1 172 ? 19.303 6.433 -10.648 1.00 92.69 172 LEU A C 1
ATOM 1354 O O . LEU A 1 172 ? 18.785 6.888 -9.629 1.00 92.69 172 LEU A O 1
ATOM 1358 N N . LEU A 1 173 ? 19.402 7.145 -11.775 1.00 92.69 173 LEU A N 1
ATOM 1359 C CA . LEU A 1 173 ? 18.937 8.527 -11.872 1.00 92.69 173 LEU A CA 1
ATOM 1360 C C . LEU A 1 173 ? 17.422 8.610 -11.661 1.00 92.69 173 LEU A C 1
ATOM 1362 O O . LEU A 1 173 ? 16.966 9.431 -10.866 1.00 92.69 173 LEU A O 1
ATOM 1366 N N . GLY A 1 174 ? 16.649 7.732 -12.306 1.00 91.00 174 GLY A N 1
ATOM 1367 C CA . GLY A 1 174 ? 15.206 7.680 -12.124 1.00 91.00 174 GLY A CA 1
ATOM 1368 C C . GLY A 1 174 ? 14.784 7.261 -10.714 1.00 91.00 174 GLY A C 1
ATOM 1369 O O . GLY A 1 174 ? 13.769 7.751 -10.213 1.00 91.00 174 GLY A O 1
ATOM 1370 N N . THR A 1 175 ? 15.575 6.420 -10.041 1.00 92.94 175 THR A N 1
ATOM 1371 C CA . THR A 1 175 ? 15.400 6.124 -8.608 1.00 92.94 175 THR A CA 1
ATOM 1372 C C . THR A 1 175 ? 15.577 7.364 -7.751 1.00 92.94 175 THR A C 1
ATOM 1374 O O . THR A 1 175 ? 14.683 7.720 -6.988 1.00 92.94 175 THR A O 1
ATOM 1377 N N . MET A 1 176 ? 16.724 8.033 -7.873 1.00 94.38 176 MET A N 1
ATOM 1378 C CA . MET A 1 176 ? 17.052 9.190 -7.041 1.00 94.38 176 MET A CA 1
ATOM 1379 C C . MET A 1 176 ? 16.075 10.340 -7.283 1.00 94.38 176 MET A C 1
ATOM 1381 O O . MET A 1 176 ? 15.616 10.965 -6.328 1.00 94.38 176 MET A O 1
ATOM 1385 N N . ALA A 1 177 ? 15.697 10.566 -8.545 1.00 94.38 177 ALA A N 1
ATOM 1386 C CA . ALA A 1 177 ? 14.671 11.532 -8.911 1.00 94.38 177 ALA A CA 1
ATOM 1387 C C . ALA A 1 177 ? 13.321 11.193 -8.264 1.00 94.38 177 ALA A C 1
ATOM 1389 O O . ALA A 1 177 ? 12.680 12.080 -7.714 1.00 94.38 177 ALA A O 1
ATOM 1390 N N . GLY A 1 178 ? 12.903 9.923 -8.271 1.00 94.38 178 GLY A N 1
ATOM 1391 C CA . GLY A 1 178 ? 11.652 9.496 -7.641 1.00 94.38 178 GLY A CA 1
ATOM 1392 C C . GLY A 1 178 ? 11.666 9.609 -6.112 1.00 94.38 178 GLY A C 1
ATOM 1393 O O . GLY A 1 178 ? 10.676 10.039 -5.518 1.00 94.38 178 GLY A O 1
ATOM 1394 N N . VAL A 1 179 ? 12.785 9.259 -5.469 1.00 94.25 179 VAL A N 1
ATOM 1395 C CA . VAL A 1 179 ? 12.971 9.415 -4.016 1.00 94.25 179 VAL A CA 1
ATOM 1396 C C . VAL A 1 179 ? 12.885 10.892 -3.634 1.00 94.25 179 VAL A C 1
ATOM 1398 O O . VAL A 1 179 ? 12.096 11.246 -2.764 1.00 94.25 179 VAL A O 1
ATOM 1401 N N . GLY A 1 180 ? 13.617 11.770 -4.328 1.00 93.69 180 GLY A N 1
ATOM 1402 C CA . GLY A 1 180 ? 13.551 13.215 -4.094 1.00 93.69 180 GLY A CA 1
ATOM 1403 C C . GLY A 1 180 ? 12.165 13.799 -4.379 1.00 93.69 180 GLY A C 1
ATOM 1404 O O . GLY A 1 180 ? 11.630 14.546 -3.563 1.00 93.69 180 GLY A O 1
ATOM 1405 N N . ALA A 1 181 ? 11.542 13.404 -5.494 1.00 93.50 181 ALA A N 1
ATOM 1406 C CA . ALA A 1 181 ? 10.193 13.831 -5.854 1.00 93.50 181 ALA A CA 1
ATOM 1407 C C . ALA A 1 181 ? 9.153 13.420 -4.806 1.00 93.50 181 ALA A C 1
ATOM 1409 O O . ALA A 1 181 ? 8.218 14.174 -4.573 1.00 93.50 181 ALA A O 1
ATOM 1410 N N . SER A 1 182 ? 9.322 12.270 -4.144 1.00 93.06 182 SER A N 1
ATOM 1411 C CA . SER A 1 182 ? 8.419 11.832 -3.073 1.00 93.06 182 SER A CA 1
ATOM 1412 C C . SER A 1 182 ? 8.384 12.835 -1.921 1.00 93.06 182 SER A C 1
ATOM 1414 O O . SER A 1 182 ? 7.306 13.281 -1.544 1.00 93.06 182 SER A O 1
ATOM 1416 N N . TYR A 1 183 ? 9.547 13.254 -1.415 1.00 91.06 183 TYR A N 1
ATOM 1417 C CA . TYR A 1 183 ? 9.604 14.258 -0.349 1.00 91.06 183 TYR A CA 1
ATOM 1418 C C . TYR A 1 183 ? 9.030 15.601 -0.799 1.00 91.06 183 TYR A C 1
ATOM 1420 O O . TYR A 1 183 ? 8.242 16.186 -0.072 1.00 91.06 183 TYR A O 1
ATOM 1428 N N . ILE A 1 184 ? 9.346 16.046 -2.020 1.00 91.44 184 ILE A N 1
ATOM 1429 C CA . ILE A 1 184 ? 8.823 17.310 -2.564 1.00 91.44 184 ILE A CA 1
ATOM 1430 C C . ILE A 1 184 ? 7.294 17.272 -2.701 1.00 91.44 184 ILE A C 1
ATOM 1432 O O . ILE A 1 184 ? 6.623 18.241 -2.362 1.00 91.44 184 ILE A O 1
ATOM 1436 N N . ILE A 1 185 ? 6.727 16.169 -3.201 1.00 91.12 185 ILE A N 1
ATOM 1437 C CA . ILE A 1 185 ? 5.276 16.026 -3.388 1.00 91.12 185 ILE A CA 1
ATOM 1438 C C . ILE A 1 185 ? 4.556 16.038 -2.039 1.00 91.12 185 ILE A C 1
ATOM 1440 O O . ILE A 1 185 ? 3.551 16.729 -1.903 1.00 91.12 185 ILE A O 1
ATOM 1444 N N . PHE A 1 186 ? 5.045 15.287 -1.051 1.00 89.00 186 PHE A N 1
ATOM 1445 C CA . PHE A 1 186 ? 4.390 15.220 0.255 1.00 89.00 186 PHE A CA 1
ATOM 1446 C C . PHE A 1 186 ? 4.574 16.501 1.070 1.00 89.00 186 PHE A C 1
ATOM 1448 O O . PHE A 1 186 ? 3.605 16.947 1.671 1.00 89.00 186 PHE A O 1
ATOM 1455 N N . ASP A 1 187 ? 5.745 17.139 1.016 1.00 88.06 187 ASP A N 1
ATOM 1456 C CA . ASP A 1 187 ? 5.971 18.463 1.611 1.00 88.06 187 ASP A CA 1
ATOM 1457 C C . ASP A 1 187 ? 5.052 19.520 0.981 1.00 88.06 187 ASP A C 1
ATOM 1459 O O . ASP A 1 187 ? 4.420 20.310 1.677 1.00 88.06 187 ASP A O 1
ATOM 1463 N N . PHE A 1 188 ? 4.866 19.472 -0.343 1.00 90.06 188 PHE A N 1
ATOM 1464 C CA . PHE A 1 188 ? 3.891 20.315 -1.029 1.00 90.06 188 PHE A CA 1
ATOM 1465 C C . PHE A 1 188 ? 2.461 20.046 -0.532 1.00 90.06 188 PHE A C 1
ATOM 1467 O O . PHE A 1 188 ? 1.735 20.984 -0.207 1.00 90.06 188 PHE A O 1
ATOM 1474 N N . ILE A 1 189 ? 2.035 18.781 -0.455 1.00 88.44 189 ILE A N 1
ATOM 1475 C CA . ILE A 1 189 ? 0.687 18.434 0.026 1.00 88.44 189 ILE A CA 1
ATOM 1476 C C . ILE A 1 189 ? 0.487 18.902 1.467 1.00 88.44 189 ILE A C 1
ATOM 1478 O O . ILE A 1 189 ? -0.567 19.462 1.770 1.00 88.44 189 ILE A O 1
ATOM 1482 N N . ASP A 1 190 ? 1.483 18.710 2.328 1.00 85.06 190 ASP A N 1
ATOM 1483 C CA . ASP A 1 190 ? 1.433 19.137 3.719 1.00 85.06 190 ASP A CA 1
ATOM 1484 C C . ASP A 1 190 ? 1.343 20.663 3.823 1.00 85.06 190 ASP A C 1
ATOM 1486 O O . ASP A 1 190 ? 0.389 21.187 4.397 1.00 85.06 190 ASP A O 1
ATOM 1490 N N . HIS A 1 191 ? 2.228 21.391 3.136 1.00 84.88 191 HIS A N 1
ATOM 1491 C CA . HIS A 1 191 ? 2.228 22.851 3.113 1.00 84.88 191 HIS A CA 1
ATOM 1492 C C . HIS A 1 191 ? 0.869 23.426 2.690 1.00 84.88 191 HIS A C 1
ATOM 1494 O O . HIS A 1 191 ? 0.291 24.268 3.383 1.00 84.88 191 HIS A O 1
ATOM 1500 N N . PHE A 1 192 ? 0.321 22.968 1.560 1.00 86.94 192 PHE A N 1
ATOM 1501 C CA . PHE A 1 192 ? -0.983 23.436 1.082 1.00 86.94 192 PHE A CA 1
ATOM 1502 C C . PHE A 1 192 ? -2.138 22.937 1.955 1.00 86.94 192 PHE A C 1
ATOM 1504 O O . PHE A 1 192 ? -3.126 23.656 2.122 1.00 86.94 192 PHE A O 1
ATOM 1511 N N . GLY A 1 193 ? -2.010 21.749 2.543 1.00 84.06 193 GLY A N 1
ATOM 1512 C CA . GLY A 1 193 ? -2.954 21.207 3.511 1.00 84.06 193 GLY A CA 1
ATOM 1513 C C . GLY A 1 193 ? -3.064 22.094 4.747 1.00 84.06 193 GLY A C 1
ATOM 1514 O O . GLY A 1 193 ? -4.173 22.450 5.147 1.00 84.06 193 GLY A O 1
ATOM 1515 N N . VAL A 1 194 ? -1.931 22.505 5.317 1.00 81.00 194 VAL A N 1
ATOM 1516 C CA . VAL A 1 194 ? -1.863 23.398 6.481 1.00 81.00 194 VAL A CA 1
ATOM 1517 C C . VAL A 1 194 ? -2.465 24.762 6.145 1.00 81.00 194 VAL A C 1
ATOM 1519 O O . VAL A 1 194 ? -3.311 25.269 6.885 1.00 81.00 194 VAL A O 1
ATOM 1522 N N . GLN A 1 195 ? -2.115 25.340 4.990 1.00 82.19 195 GLN A N 1
ATOM 1523 C CA . GLN A 1 195 ? -2.715 26.603 4.540 1.00 82.19 195 GLN A CA 1
ATOM 1524 C C . GLN A 1 195 ? -4.239 26.486 4.398 1.00 82.19 195 GLN A C 1
ATOM 1526 O O . GLN A 1 195 ? -4.984 27.353 4.863 1.00 82.19 195 GLN A O 1
ATOM 1531 N N . PHE A 1 196 ? -4.724 25.395 3.803 1.00 81.94 196 PHE A N 1
ATOM 1532 C CA . PHE A 1 196 ? -6.153 25.122 3.678 1.00 81.94 196 PHE A CA 1
ATOM 1533 C C . PHE A 1 196 ? -6.834 24.947 5.044 1.00 81.94 196 PHE A C 1
ATOM 1535 O O . PHE A 1 196 ? -7.940 25.451 5.274 1.00 81.94 196 PHE A O 1
ATOM 1542 N N . TYR A 1 197 ? -6.166 24.274 5.979 1.00 77.31 197 TYR A N 1
ATOM 1543 C CA . TYR A 1 197 ? -6.651 24.107 7.341 1.00 77.31 197 TYR A CA 1
ATOM 1544 C C . TYR A 1 197 ? -6.806 25.460 8.047 1.00 77.31 197 TYR A C 1
ATOM 1546 O O . TYR A 1 197 ? -7.875 25.739 8.591 1.00 77.31 197 TYR A O 1
ATOM 1554 N N . TYR A 1 198 ? -5.817 26.352 7.946 1.00 77.88 198 TYR A N 1
ATOM 1555 C CA . TYR A 1 198 ? -5.903 27.703 8.511 1.00 77.88 198 TYR A CA 1
ATOM 1556 C C . TYR A 1 198 ? -7.003 28.559 7.877 1.00 77.88 198 TYR A C 1
ATOM 1558 O O . TYR A 1 198 ? -7.678 29.303 8.586 1.00 77.88 198 TYR A O 1
ATOM 1566 N N . LEU A 1 199 ? -7.240 28.435 6.567 1.00 78.12 199 LEU A N 1
ATOM 1567 C CA . LEU A 1 199 ? -8.341 29.138 5.895 1.00 78.12 199 LEU A CA 1
ATOM 1568 C C . LEU A 1 199 ? -9.716 28.679 6.395 1.00 78.12 199 LEU A C 1
ATOM 1570 O O . LEU A 1 199 ? -10.637 29.484 6.526 1.00 78.12 199 LEU A O 1
ATOM 1574 N N . THR A 1 200 ? -9.861 27.387 6.683 1.00 71.44 200 THR A N 1
ATOM 1575 C CA . THR A 1 200 ? -11.118 26.794 7.170 1.00 71.44 200 THR A CA 1
ATOM 1576 C C . THR A 1 200 ? -11.293 26.895 8.691 1.00 71.44 200 THR A C 1
ATOM 1578 O O . THR A 1 200 ? -12.400 26.677 9.201 1.00 71.44 200 THR A O 1
ATOM 1581 N N . HIS A 1 201 ? -10.222 27.232 9.416 1.00 69.94 201 HIS A N 1
ATOM 1582 C CA . HIS A 1 201 ? -10.174 27.373 10.874 1.00 69.94 201 HIS A CA 1
ATOM 1583 C C . HIS A 1 201 ? -9.406 28.646 11.279 1.00 69.94 201 HIS A C 1
ATOM 1585 O O . HIS A 1 201 ? -8.354 28.552 11.915 1.00 69.94 201 HIS A O 1
ATOM 1591 N N . PRO A 1 202 ? -9.920 29.852 10.970 1.00 66.00 202 PRO A N 1
ATOM 1592 C CA . PRO A 1 202 ? -9.207 31.097 11.263 1.00 66.00 202 PRO A CA 1
ATOM 1593 C C . PRO A 1 202 ? -8.857 31.249 12.755 1.00 66.00 202 PRO A C 1
ATOM 1595 O O . PRO A 1 202 ? -7.743 31.644 13.073 1.00 66.00 202 PRO A O 1
ATOM 1598 N N . GLY A 1 203 ? -9.737 30.810 13.666 1.00 64.19 203 GLY A N 1
ATOM 1599 C CA . GLY A 1 203 ? -9.488 30.851 15.117 1.00 64.19 203 GLY A CA 1
ATOM 1600 C C . GLY A 1 203 ? -8.443 29.856 15.646 1.00 64.19 203 GLY A C 1
ATOM 1601 O O . GLY A 1 203 ? -8.148 29.867 16.834 1.00 64.19 203 GLY A O 1
ATOM 1602 N N . PHE A 1 204 ? -7.892 28.970 14.807 1.00 60.66 204 PHE A N 1
ATOM 1603 C CA . PHE A 1 204 ? -6.762 28.113 15.185 1.00 60.66 204 PHE A CA 1
ATOM 1604 C C . PHE A 1 204 ? -5.424 28.851 15.029 1.00 60.66 204 PHE A C 1
ATOM 1606 O O . PHE A 1 204 ? -4.553 28.723 15.882 1.00 60.66 204 PHE A O 1
ATOM 1613 N N . LYS A 1 205 ? -5.291 29.686 13.989 1.00 56.25 205 LYS A N 1
ATOM 1614 C CA . LYS A 1 205 ? -4.080 30.474 13.710 1.00 56.25 205 LYS A CA 1
ATOM 1615 C C . LYS A 1 205 ? -3.754 31.471 14.825 1.00 56.25 205 LYS A C 1
ATOM 1617 O O . LYS A 1 205 ? -2.586 31.739 15.085 1.00 56.25 205 LYS A O 1
ATOM 1622 N N . ASP A 1 206 ? -4.789 31.995 15.476 1.00 53.47 206 ASP A N 1
ATOM 1623 C CA . ASP A 1 206 ? -4.644 32.942 16.581 1.00 53.47 206 ASP A CA 1
ATOM 1624 C C . ASP A 1 206 ? -4.255 32.250 17.899 1.00 53.47 206 ASP A C 1
ATOM 1626 O O . ASP A 1 206 ? -3.653 32.894 18.745 1.00 53.47 206 ASP A O 1
ATOM 1630 N N . ARG A 1 207 ? -4.530 30.945 18.075 1.00 49.75 207 ARG A N 1
ATOM 1631 C CA . ARG A 1 207 ? -4.157 30.203 19.297 1.00 49.75 207 ARG A CA 1
ATOM 1632 C C . ARG A 1 207 ? -2.669 29.858 19.353 1.00 49.75 207 ARG A C 1
ATOM 1634 O O . ARG A 1 207 ? -2.048 30.155 20.362 1.00 49.75 207 ARG A O 1
ATOM 1641 N N . HIS A 1 208 ? -2.089 29.368 18.255 1.00 49.50 208 HIS A N 1
ATOM 1642 C CA . HIS A 1 208 ? -0.638 29.128 18.190 1.00 49.50 208 HIS A CA 1
ATOM 1643 C C . HIS A 1 208 ? 0.183 30.417 18.310 1.00 49.50 208 HIS A C 1
ATOM 1645 O O . HIS A 1 208 ? 1.218 30.429 18.957 1.00 49.50 208 HIS A O 1
ATOM 1651 N N . LYS A 1 209 ? -0.304 31.536 17.755 1.00 47.09 209 LYS A N 1
ATOM 1652 C CA . LYS A 1 209 ? 0.359 32.837 17.935 1.00 47.09 209 LYS A CA 1
ATOM 1653 C C . LYS A 1 209 ? 0.372 33.324 19.383 1.00 47.09 209 LYS A C 1
ATOM 1655 O O . LYS A 1 209 ? 1.284 34.050 19.752 1.00 47.09 209 LYS A O 1
ATOM 1660 N N . VAL A 1 210 ? -0.659 32.989 20.157 1.00 45.84 210 VAL A N 1
ATOM 1661 C CA . VAL A 1 210 ? -0.771 33.386 21.565 1.00 45.84 210 VAL A CA 1
ATOM 1662 C C . VAL A 1 210 ? 0.123 32.511 22.447 1.00 45.84 210 VAL A C 1
ATOM 1664 O O . VAL A 1 210 ? 0.702 33.038 23.386 1.00 45.84 210 VAL A O 1
ATOM 1667 N N . GLU A 1 211 ? 0.296 31.226 22.123 1.00 48.50 211 GLU A N 1
ATOM 1668 C CA . GLU A 1 211 ? 1.274 30.342 22.783 1.00 48.50 211 GLU A CA 1
ATOM 1669 C C . GLU A 1 211 ? 2.725 30.769 22.494 1.00 48.50 211 GLU A C 1
ATOM 1671 O O . GLU A 1 211 ? 3.510 30.869 23.429 1.00 48.50 211 GLU A O 1
ATOM 1676 N N . ASP A 1 212 ? 3.059 31.142 21.251 1.00 48.31 212 ASP A N 1
ATOM 1677 C CA . ASP A 1 212 ? 4.401 31.638 20.887 1.00 48.31 212 ASP A CA 1
ATOM 1678 C C . ASP A 1 212 ? 4.764 33.002 21.532 1.00 48.31 212 ASP A C 1
ATOM 1680 O O . ASP A 1 212 ? 5.944 33.342 21.647 1.00 48.31 212 ASP A O 1
ATOM 1684 N N . GLU A 1 213 ? 3.773 33.817 21.923 1.00 47.94 213 GLU A N 1
ATOM 1685 C CA . GLU A 1 213 ? 3.970 35.123 22.588 1.00 47.94 213 GLU A CA 1
ATOM 1686 C C . GLU A 1 213 ? 3.886 35.056 24.126 1.00 47.94 213 GLU A C 1
ATOM 1688 O O . GLU A 1 213 ? 4.300 36.007 24.798 1.00 47.94 213 GLU A O 1
ATOM 1693 N N . LEU A 1 214 ? 3.370 33.963 24.697 1.00 46.97 214 LEU A N 1
ATOM 1694 C CA . LEU A 1 214 ? 3.285 33.759 26.142 1.00 46.97 214 LEU A CA 1
ATOM 1695 C C . LEU A 1 214 ? 4.510 32.983 26.630 1.00 46.97 214 LEU A C 1
ATOM 1697 O O . LEU A 1 214 ? 4.578 31.761 26.546 1.00 46.97 214 LEU A O 1
ATOM 1701 N N . ASP A 1 215 ? 5.467 33.728 27.185 1.00 41.03 215 ASP A N 1
ATOM 1702 C CA . ASP A 1 215 ? 6.571 33.175 27.967 1.00 41.03 215 ASP A CA 1
ATOM 1703 C C . ASP A 1 215 ? 6.000 32.279 29.084 1.00 41.03 215 ASP A C 1
ATOM 1705 O O . ASP A 1 215 ? 5.045 32.644 29.781 1.00 41.03 215 ASP A O 1
ATOM 1709 N N . ILE A 1 216 ? 6.558 31.077 29.206 1.00 50.88 216 ILE A N 1
ATOM 1710 C CA . ILE A 1 216 ? 6.086 29.995 30.075 1.00 50.88 216 ILE A CA 1
ATOM 1711 C C . ILE A 1 216 ? 6.317 30.394 31.544 1.00 50.88 216 ILE A C 1
ATOM 1713 O O . ILE A 1 216 ? 7.321 30.009 32.135 1.00 50.88 216 ILE A O 1
ATOM 1717 N N . ASP A 1 217 ? 5.415 31.173 32.148 1.00 43.00 217 ASP A N 1
ATOM 1718 C CA . ASP A 1 217 ? 5.349 31.300 33.618 1.00 43.00 217 ASP A CA 1
ATOM 1719 C C . ASP A 1 217 ? 3.959 31.633 34.193 1.00 43.00 217 ASP A C 1
ATOM 1721 O O . ASP A 1 217 ? 3.719 31.401 35.376 1.00 43.00 217 ASP A O 1
ATOM 1725 N N . ASP A 1 218 ? 2.983 32.091 33.402 1.00 40.69 218 ASP A N 1
ATOM 1726 C CA . ASP A 1 218 ? 1.665 32.416 33.964 1.00 40.69 218 ASP A CA 1
ATOM 1727 C C . ASP A 1 218 ? 0.648 31.275 33.795 1.00 40.69 218 ASP A C 1
ATOM 1729 O O . ASP A 1 218 ? 0.026 31.078 32.750 1.00 40.69 218 ASP A O 1
ATOM 1733 N N . GLN A 1 219 ? 0.445 30.533 34.891 1.00 45.88 219 GLN A N 1
ATOM 1734 C CA . GLN A 1 219 ? -0.702 29.647 35.096 1.00 45.88 219 GLN A CA 1
ATOM 1735 C C . GLN A 1 219 ? -2.014 30.432 34.953 1.00 45.88 219 GLN A C 1
ATOM 1737 O O . GLN A 1 219 ? -2.462 31.087 35.897 1.00 45.88 219 GLN A O 1
ATOM 1742 N N . ILE A 1 220 ? -2.684 30.309 33.807 1.00 39.03 220 ILE A N 1
ATOM 1743 C CA . ILE A 1 220 ? -4.077 30.737 33.663 1.00 39.03 220 ILE A CA 1
ATOM 1744 C C . ILE A 1 220 ? -4.955 29.509 33.427 1.00 39.03 220 ILE A C 1
ATOM 1746 O O . ILE A 1 220 ? -4.932 28.871 32.377 1.00 39.03 220 ILE A O 1
ATOM 1750 N N . ASP A 1 221 ? -5.742 29.202 34.455 1.00 35.88 221 ASP A N 1
ATOM 1751 C CA . ASP A 1 221 ? -6.820 28.220 34.467 1.00 35.88 221 ASP A CA 1
ATOM 1752 C C . ASP A 1 221 ? -7.925 28.635 33.480 1.00 35.88 221 ASP A C 1
ATOM 1754 O O . ASP A 1 221 ? -8.709 29.548 33.748 1.00 35.88 221 ASP A O 1
ATOM 1758 N N . TYR A 1 222 ? -7.989 27.957 32.332 1.00 37.12 222 TYR A N 1
ATOM 1759 C CA . TYR A 1 222 ? -9.181 27.929 31.488 1.00 37.12 222 TYR A CA 1
ATOM 1760 C C . TYR A 1 222 ? -9.811 26.538 31.530 1.00 37.12 222 TYR A C 1
ATOM 1762 O O . TYR A 1 222 ? -9.578 25.668 30.692 1.00 37.12 222 TYR A O 1
ATOM 1770 N N . THR A 1 223 ? -10.693 26.351 32.504 1.00 29.80 223 THR A N 1
ATOM 1771 C CA . THR A 1 223 ? -11.717 25.312 32.470 1.00 29.80 223 THR A CA 1
ATOM 1772 C C . THR A 1 223 ? -12.827 25.710 31.490 1.00 29.80 223 THR A C 1
ATOM 1774 O O . THR A 1 223 ? -13.613 26.606 31.777 1.00 29.80 223 THR A O 1
ATOM 1777 N N . MET A 1 224 ? -12.915 25.036 30.332 1.00 32.22 224 MET A N 1
ATOM 1778 C CA . MET A 1 224 ? -14.169 24.462 29.795 1.00 32.22 224 MET A CA 1
ATOM 1779 C C . MET A 1 224 ? -13.983 23.749 28.434 1.00 32.22 224 MET A C 1
ATOM 1781 O O . MET A 1 224 ? -13.638 24.357 27.428 1.00 32.22 224 MET A O 1
ATOM 1785 N N . GLU A 1 225 ? -14.308 22.449 28.448 1.00 35.53 225 GLU A N 1
ATOM 1786 C CA . GLU A 1 225 ? -14.772 21.586 27.343 1.00 35.53 225 GLU A CA 1
ATOM 1787 C C . GLU A 1 225 ? -13.974 21.515 26.023 1.00 35.53 225 GLU A C 1
ATOM 1789 O O . GLU A 1 225 ? -14.504 21.852 24.970 1.00 35.53 225 GLU A O 1
ATOM 1794 N N . VAL A 1 226 ? -12.792 20.886 26.019 1.00 33.53 226 VAL A N 1
ATOM 1795 C CA . VAL A 1 226 ? -12.377 19.983 24.920 1.00 33.53 226 VAL A CA 1
ATOM 1796 C C . VAL A 1 226 ? -11.515 18.868 25.518 1.00 33.53 226 VAL A C 1
ATOM 1798 O O . VAL A 1 226 ? -10.609 19.130 26.300 1.00 33.53 226 VAL A O 1
ATOM 1801 N N . GLY A 1 227 ? -11.852 17.614 25.217 1.00 29.83 227 GLY A N 1
ATOM 1802 C CA . GLY A 1 227 ? -11.231 16.435 25.815 1.00 29.83 227 GLY A CA 1
ATOM 1803 C C . GLY A 1 227 ? -9.715 16.358 25.615 1.00 29.83 227 GLY A C 1
ATOM 1804 O O . GLY A 1 227 ? -9.235 16.509 24.499 1.00 29.83 227 GLY A O 1
ATOM 1805 N N . TYR A 1 228 ? -9.021 16.074 26.721 1.00 25.77 228 TYR A N 1
ATOM 1806 C CA . TYR A 1 228 ? -7.712 15.425 26.842 1.00 25.77 228 TYR A CA 1
ATOM 1807 C C . TYR A 1 228 ? -6.793 15.508 25.612 1.00 25.77 228 TYR A C 1
ATOM 1809 O O . TYR A 1 228 ? -6.660 14.544 24.861 1.00 25.77 228 TYR A O 1
ATOM 1817 N N . LEU A 1 229 ? -6.095 16.631 25.472 1.00 34.25 229 LEU A N 1
ATOM 1818 C CA . LEU A 1 229 ? -4.741 16.637 24.926 1.00 34.25 229 LEU A CA 1
ATOM 1819 C C . LEU A 1 229 ? -3.802 16.727 26.130 1.00 34.25 229 LEU A C 1
ATOM 1821 O O . LEU A 1 229 ? -3.905 17.648 26.939 1.00 34.25 229 LEU A O 1
ATOM 1825 N N . HIS A 1 230 ? -2.990 15.688 26.315 1.00 30.34 230 HIS A N 1
ATOM 1826 C CA . HIS A 1 230 ? -1.962 15.652 27.347 1.00 30.34 230 HIS A CA 1
ATOM 1827 C C . HIS A 1 230 ? -0.928 16.741 27.046 1.00 30.34 230 HIS A C 1
ATOM 1829 O O . HIS A 1 230 ? -0.381 16.791 25.951 1.00 30.34 230 HIS A O 1
ATOM 1835 N N . ALA A 1 231 ? -0.697 17.607 28.028 1.00 32.97 231 ALA A N 1
ATOM 1836 C CA . ALA A 1 231 ? 0.168 18.779 27.964 1.00 32.97 231 ALA A CA 1
ATOM 1837 C C . ALA A 1 231 ? 1.670 18.440 28.089 1.00 32.97 231 ALA A C 1
ATOM 1839 O O . ALA A 1 231 ? 2.371 19.092 28.853 1.00 32.97 231 ALA A O 1
ATOM 1840 N N . ASP A 1 232 ? 2.150 17.414 27.374 1.00 31.14 232 ASP A N 1
ATOM 1841 C CA . ASP A 1 232 ? 3.553 16.958 27.442 1.00 31.14 232 ASP A CA 1
ATOM 1842 C C . ASP A 1 232 ? 4.242 16.804 26.063 1.00 31.14 232 ASP A C 1
ATOM 1844 O O . ASP A 1 232 ? 5.384 16.348 26.000 1.00 31.14 232 ASP A O 1
ATOM 1848 N N . GLU A 1 233 ? 3.610 17.190 24.949 1.00 38.38 233 GLU A N 1
ATOM 1849 C CA . GLU A 1 233 ? 4.252 17.166 23.623 1.00 38.38 233 GLU A CA 1
ATOM 1850 C C . GLU A 1 233 ? 4.707 18.573 23.221 1.00 38.38 233 GLU A C 1
ATOM 1852 O O . GLU A 1 233 ? 3.903 19.450 22.922 1.00 38.38 233 GLU A O 1
ATOM 1857 N N . VAL A 1 234 ? 6.028 18.761 23.266 1.00 40.62 234 VAL A N 1
ATOM 1858 C CA . VAL A 1 234 ? 6.798 19.863 22.670 1.00 40.62 234 VAL A CA 1
ATOM 1859 C C . VAL A 1 234 ? 6.240 20.225 21.291 1.00 40.62 234 VAL A C 1
ATOM 1861 O O . VAL A 1 234 ? 5.973 19.314 20.514 1.00 40.62 234 VAL A O 1
ATOM 1864 N N . ASP A 1 235 ? 6.120 21.527 21.012 1.00 40.56 235 ASP A N 1
ATOM 1865 C CA . ASP A 1 235 ? 5.655 22.169 19.772 1.00 40.56 235 ASP A CA 1
ATOM 1866 C C . ASP A 1 235 ? 6.081 21.459 18.473 1.00 40.56 235 ASP A C 1
ATOM 1868 O O . ASP A 1 235 ? 7.014 21.876 17.779 1.00 40.56 235 ASP A O 1
ATOM 1872 N N . GLU A 1 236 ? 5.389 20.384 18.096 1.00 47.25 236 GLU A N 1
ATOM 1873 C CA . GLU A 1 236 ? 5.478 19.854 16.745 1.00 47.25 236 GLU A CA 1
ATOM 1874 C C . GLU A 1 236 ? 4.492 20.629 15.866 1.00 47.25 236 GLU A C 1
ATOM 1876 O O . GLU A 1 236 ? 3.305 20.738 16.198 1.00 47.25 236 GLU A O 1
ATOM 1881 N N . PRO A 1 237 ? 4.957 21.197 14.738 1.00 57.66 237 PRO A N 1
ATOM 1882 C CA . PRO A 1 237 ? 4.086 21.930 13.838 1.00 57.66 237 PRO A CA 1
ATOM 1883 C C . PRO A 1 237 ? 2.934 21.026 13.403 1.00 57.66 237 PRO A C 1
ATOM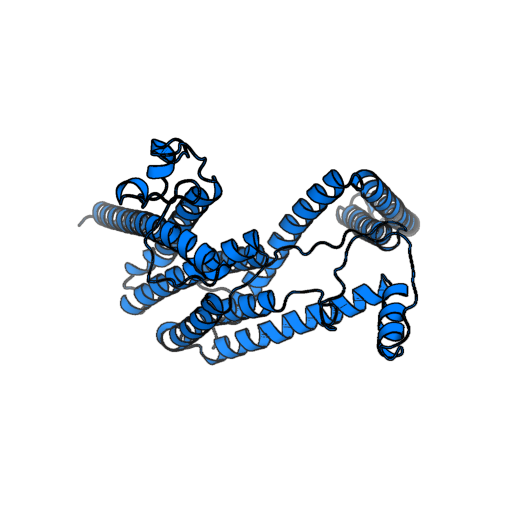 1885 O O . PRO A 1 237 ? 3.136 19.858 13.078 1.00 57.66 237 PRO A O 1
ATOM 1888 N N . PHE A 1 238 ? 1.717 21.571 13.381 1.00 64.25 238 PHE A N 1
ATOM 1889 C CA . PHE A 1 238 ? 0.548 20.849 12.891 1.00 64.25 238 PHE A CA 1
ATOM 1890 C C . PHE A 1 238 ? 0.810 20.319 11.472 1.00 64.25 238 PHE A C 1
ATOM 1892 O O . PHE A 1 238 ? 0.824 21.090 10.512 1.00 64.25 238 PHE A O 1
ATOM 1899 N N . MET A 1 239 ? 1.002 19.006 11.356 1.00 64.81 239 MET A N 1
ATOM 1900 C CA . MET A 1 239 ? 1.187 18.303 10.089 1.00 64.81 239 MET A CA 1
ATOM 1901 C C . MET A 1 239 ? -0.147 17.711 9.630 1.00 64.81 239 MET A C 1
ATOM 1903 O O . MET A 1 239 ? -0.855 17.034 10.381 1.00 64.81 239 MET A O 1
ATOM 1907 N N . VAL A 1 240 ? -0.497 17.953 8.372 1.00 68.19 240 VAL A N 1
ATOM 1908 C CA . VAL A 1 240 ? -1.679 17.377 7.718 1.00 68.19 240 VAL A CA 1
ATOM 1909 C C . VAL A 1 240 ? -1.394 15.962 7.233 1.00 68.19 240 VAL A C 1
ATOM 1911 O O . VAL A 1 240 ? -2.291 15.115 7.258 1.00 68.19 240 VAL A O 1
ATOM 1914 N N . MET A 1 241 ? -0.156 15.693 6.819 1.00 70.94 241 MET A N 1
ATOM 1915 C CA . MET A 1 241 ? 0.308 14.355 6.460 1.00 70.94 241 MET A CA 1
ATOM 1916 C C . MET A 1 241 ? 1.488 13.924 7.322 1.00 70.94 241 MET A C 1
ATOM 1918 O O . MET A 1 241 ? 2.372 14.711 7.638 1.00 70.94 241 MET A O 1
ATOM 1922 N N . GLY A 1 242 ? 1.515 12.643 7.694 1.00 67.88 242 GLY A N 1
ATOM 1923 C CA . GLY A 1 242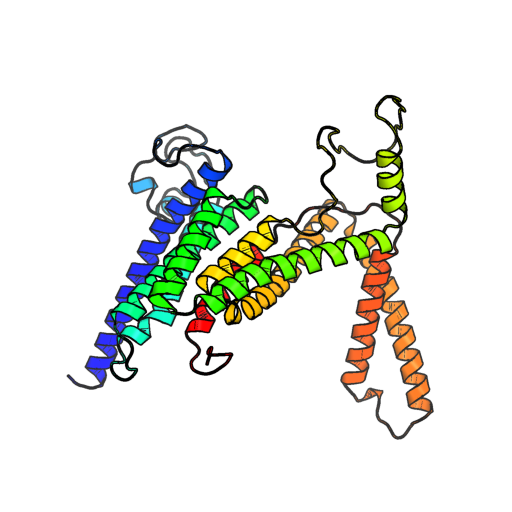 ? 2.616 12.099 8.478 1.00 67.88 242 GLY A CA 1
ATOM 1924 C C . GLY A 1 242 ? 3.880 11.975 7.630 1.00 67.88 242 GLY A C 1
ATOM 1925 O O . GLY A 1 242 ? 3.839 11.431 6.526 1.00 67.88 242 GLY A O 1
ATOM 1926 N N . GLY A 1 243 ? 5.031 12.387 8.167 1.00 73.06 243 GLY A N 1
ATOM 1927 C CA . GLY A 1 243 ? 6.330 12.225 7.496 1.00 73.06 243 GLY A CA 1
ATOM 1928 C C . GLY 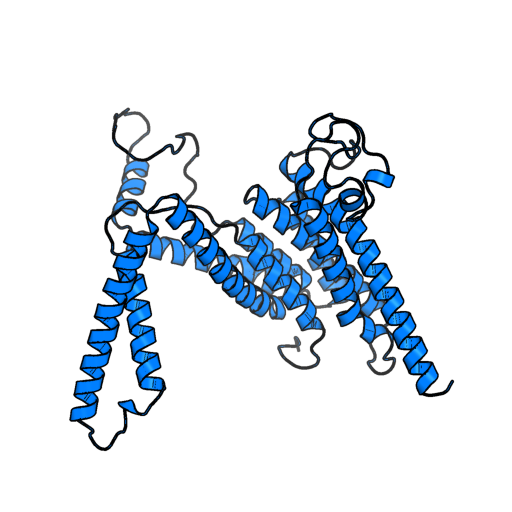A 1 243 ? 6.647 10.773 7.095 1.00 73.06 243 GLY A C 1
ATOM 1929 O O . GLY A 1 243 ? 7.385 10.533 6.138 1.00 73.06 243 GLY A O 1
ATOM 1930 N N . GLY A 1 244 ? 6.028 9.791 7.760 1.00 82.44 244 GLY A N 1
ATOM 1931 C CA . GLY A 1 244 ? 6.103 8.380 7.382 1.00 82.44 244 GLY A CA 1
ATOM 1932 C C . GLY A 1 244 ? 5.574 8.081 5.971 1.00 82.44 244 GLY A C 1
ATOM 1933 O O . GLY A 1 244 ? 6.152 7.239 5.282 1.00 82.44 244 GLY A O 1
ATOM 1934 N N . ASP A 1 245 ? 4.530 8.774 5.505 1.00 87.12 245 ASP A N 1
ATOM 1935 C CA . ASP A 1 245 ? 3.947 8.541 4.176 1.00 87.12 245 ASP A CA 1
ATOM 1936 C C . ASP A 1 245 ? 4.913 8.970 3.060 1.00 87.12 245 ASP A C 1
ATOM 1938 O O . ASP A 1 245 ? 5.052 8.279 2.045 1.00 87.12 245 ASP A O 1
ATOM 1942 N N . ALA A 1 246 ? 5.664 10.055 3.282 1.00 89.38 246 ALA A N 1
ATOM 1943 C CA . ALA A 1 246 ? 6.727 10.492 2.381 1.00 89.38 246 ALA A CA 1
ATOM 1944 C C . ALA A 1 246 ? 7.854 9.448 2.292 1.00 89.38 246 ALA A C 1
ATOM 1946 O O . ALA A 1 246 ? 8.335 9.143 1.198 1.00 89.38 246 ALA A O 1
ATOM 1947 N N . VAL A 1 247 ? 8.233 8.844 3.426 1.00 91.88 247 VAL A N 1
ATOM 1948 C CA . VAL A 1 247 ? 9.230 7.759 3.475 1.00 91.88 247 VAL A CA 1
ATOM 1949 C C . VAL A 1 247 ? 8.722 6.516 2.741 1.00 91.88 247 VAL A C 1
ATOM 1951 O O . VAL A 1 247 ? 9.475 5.895 1.991 1.00 91.88 247 VAL A O 1
ATOM 1954 N N . LEU A 1 248 ? 7.446 6.159 2.897 1.00 92.88 248 LEU A N 1
ATOM 1955 C CA . LEU A 1 248 ? 6.846 5.041 2.170 1.00 92.88 248 LEU A CA 1
ATOM 1956 C C . LEU A 1 248 ? 6.785 5.315 0.659 1.00 92.88 248 LEU A C 1
ATOM 1958 O O . LEU A 1 248 ? 7.107 4.435 -0.139 1.00 92.88 248 LEU A O 1
ATOM 1962 N N . SER A 1 249 ? 6.457 6.541 0.250 1.00 94.12 249 SER A N 1
ATOM 1963 C CA . SER A 1 249 ? 6.526 6.974 -1.150 1.00 94.12 249 SER A CA 1
ATOM 1964 C C . SER A 1 249 ? 7.952 6.884 -1.704 1.00 94.12 249 SER A C 1
ATOM 1966 O O . SER A 1 249 ? 8.165 6.346 -2.792 1.00 94.12 249 SER A O 1
ATOM 1968 N N . ALA A 1 250 ? 8.948 7.328 -0.934 1.00 94.62 250 ALA A N 1
ATOM 1969 C CA . ALA A 1 250 ? 10.356 7.202 -1.294 1.00 94.62 250 ALA A CA 1
ATOM 1970 C C . ALA A 1 250 ? 10.788 5.732 -1.422 1.00 94.62 250 ALA A C 1
ATOM 1972 O O . ALA A 1 250 ? 11.507 5.377 -2.355 1.00 94.62 250 ALA A O 1
ATOM 1973 N N . LEU A 1 251 ? 10.300 4.856 -0.541 1.00 95.88 251 LEU A N 1
ATOM 1974 C CA . LEU A 1 251 ? 10.485 3.409 -0.637 1.00 95.88 251 LEU A CA 1
ATOM 1975 C C . LEU A 1 251 ? 9.900 2.857 -1.938 1.00 95.88 251 LEU A C 1
ATOM 1977 O O . LEU A 1 251 ? 10.574 2.102 -2.631 1.00 95.88 251 LEU A O 1
ATOM 1981 N N . ILE A 1 252 ? 8.702 3.276 -2.338 1.00 95.31 252 ILE A N 1
ATOM 1982 C CA . ILE A 1 252 ? 8.105 2.852 -3.612 1.00 95.31 252 ILE A CA 1
ATOM 1983 C C . ILE A 1 252 ? 8.959 3.314 -4.795 1.00 95.31 252 ILE A C 1
ATOM 1985 O O . ILE A 1 252 ? 9.250 2.530 -5.701 1.00 95.31 252 ILE A O 1
ATOM 1989 N N . ALA A 1 253 ? 9.412 4.566 -4.763 1.00 95.00 253 ALA A N 1
ATOM 1990 C CA . ALA A 1 253 ? 10.278 5.126 -5.788 1.00 95.00 253 ALA A CA 1
ATOM 1991 C C . ALA A 1 253 ? 11.637 4.415 -5.879 1.00 95.00 253 ALA A C 1
ATOM 1993 O O . ALA A 1 253 ? 12.152 4.230 -6.981 1.00 95.00 253 ALA A O 1
ATOM 1994 N N . ALA A 1 254 ? 12.200 3.984 -4.747 1.00 95.50 254 ALA A N 1
ATOM 1995 C CA . ALA A 1 254 ? 13.467 3.261 -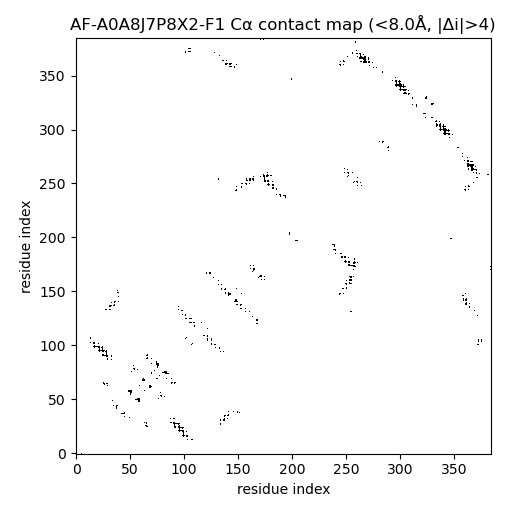4.705 1.00 95.50 254 ALA A CA 1
ATOM 1996 C C . ALA A 1 254 ? 13.410 1.949 -5.498 1.00 95.50 254 ALA A C 1
ATOM 1998 O O . ALA A 1 254 ? 14.336 1.625 -6.238 1.00 95.50 254 ALA A O 1
ATOM 1999 N N . TRP A 1 255 ? 12.304 1.214 -5.381 1.00 94.81 255 TRP A N 1
ATOM 2000 C CA . TRP A 1 255 ? 12.137 -0.081 -6.037 1.00 94.81 255 TRP A CA 1
ATOM 2001 C C . TRP A 1 255 ? 11.613 0.025 -7.470 1.00 94.81 255 TRP A C 1
ATOM 2003 O O . TRP A 1 255 ? 12.098 -0.683 -8.354 1.00 94.81 255 TRP A O 1
ATOM 2013 N N . LEU A 1 256 ? 10.638 0.905 -7.713 1.00 91.62 256 LEU A N 1
ATOM 2014 C CA . LEU A 1 256 ? 9.914 0.967 -8.987 1.00 91.62 256 LEU A CA 1
ATOM 2015 C C . LEU A 1 256 ? 10.347 2.126 -9.902 1.00 91.62 256 LEU A C 1
ATOM 2017 O O . LEU A 1 256 ? 9.991 2.138 -11.081 1.00 91.62 256 LEU A O 1
ATOM 2021 N N . GLY A 1 257 ? 11.109 3.092 -9.384 1.00 91.00 257 GLY A N 1
ATOM 2022 C CA . GLY A 1 257 ? 11.475 4.323 -10.084 1.00 91.00 257 GLY A CA 1
ATOM 2023 C C . GLY A 1 257 ? 10.343 5.357 -10.144 1.00 91.00 257 GLY A C 1
ATOM 2024 O O . GLY A 1 257 ? 9.187 5.089 -9.808 1.00 91.00 257 GLY A O 1
ATOM 2025 N N . TRP A 1 258 ? 10.664 6.568 -10.611 1.00 90.19 258 TRP A N 1
ATOM 2026 C CA . TRP A 1 258 ? 9.707 7.685 -10.674 1.00 90.19 258 TRP A CA 1
ATOM 2027 C C . TRP A 1 258 ? 8.510 7.439 -11.610 1.00 90.19 258 TRP A C 1
ATOM 2029 O O . TRP A 1 258 ? 7.415 7.939 -11.368 1.00 90.19 258 TRP A O 1
ATOM 2039 N N . GLN A 1 259 ? 8.692 6.649 -12.671 1.00 88.81 259 GLN A N 1
ATOM 2040 C CA . GLN A 1 259 ? 7.654 6.405 -13.682 1.00 88.81 259 GLN A CA 1
ATOM 2041 C C . GLN A 1 259 ? 6.471 5.636 -13.102 1.00 88.81 259 GLN A C 1
ATOM 2043 O O . GLN A 1 259 ? 5.317 5.924 -13.407 1.00 88.81 259 GLN A O 1
ATOM 2048 N N . LYS A 1 260 ? 6.768 4.652 -12.250 1.00 89.06 260 LYS A N 1
ATOM 2049 C CA . LYS A 1 260 ? 5.771 3.807 -11.591 1.00 89.06 260 LYS A CA 1
ATOM 2050 C C . LYS A 1 260 ? 5.333 4.372 -10.238 1.00 89.06 260 LYS A C 1
ATOM 2052 O O . LYS A 1 260 ? 4.263 4.004 -9.760 1.00 89.06 260 LYS A O 1
ATOM 2057 N N . LEU A 1 261 ? 6.087 5.316 -9.670 1.00 92.81 261 LEU A N 1
ATOM 2058 C CA . LEU A 1 261 ? 5.668 6.085 -8.499 1.00 92.81 261 LEU A CA 1
ATOM 2059 C C . LEU A 1 261 ? 4.356 6.842 -8.756 1.00 92.81 261 LEU A C 1
ATOM 2061 O O . LEU A 1 261 ? 3.454 6.796 -7.929 1.00 92.81 261 LEU A O 1
ATOM 2065 N N . ILE A 1 262 ? 4.223 7.501 -9.910 1.00 91.38 262 ILE A N 1
ATOM 2066 C CA . ILE A 1 262 ? 3.030 8.296 -10.249 1.00 91.38 262 ILE A CA 1
ATOM 2067 C C . ILE A 1 262 ? 1.741 7.451 -10.223 1.00 91.38 262 ILE A C 1
ATOM 2069 O O . ILE A 1 262 ? 0.826 7.805 -9.477 1.00 91.38 262 ILE A O 1
ATOM 2073 N N . PRO A 1 263 ? 1.620 6.335 -10.975 1.00 90.88 263 PRO A N 1
ATOM 2074 C CA . PRO A 1 263 ? 0.420 5.507 -10.911 1.00 90.88 263 PRO A CA 1
ATOM 2075 C C . PRO A 1 263 ? 0.222 4.866 -9.531 1.00 90.88 263 PRO A C 1
ATOM 2077 O O . PRO A 1 263 ? -0.924 4.744 -9.100 1.00 90.88 263 PRO A O 1
ATOM 2080 N N . ALA A 1 264 ? 1.299 4.513 -8.812 1.00 93.12 264 ALA A N 1
ATOM 2081 C CA . ALA A 1 264 ? 1.193 4.012 -7.440 1.00 93.12 264 ALA A CA 1
ATOM 2082 C C . ALA A 1 264 ? 0.545 5.046 -6.508 1.00 93.12 264 ALA A C 1
ATOM 2084 O O . ALA A 1 264 ? -0.377 4.705 -5.770 1.00 93.12 264 ALA A O 1
ATOM 2085 N N . LEU A 1 265 ? 0.972 6.311 -6.588 1.00 93.62 265 LEU A N 1
ATOM 2086 C CA . LEU A 1 265 ? 0.395 7.411 -5.817 1.00 93.62 265 LEU A CA 1
ATOM 2087 C C . LEU A 1 265 ? -1.062 7.654 -6.199 1.00 93.62 265 LEU A C 1
ATOM 2089 O O . LEU A 1 265 ? -1.902 7.727 -5.313 1.00 93.62 265 LEU A O 1
ATOM 2093 N N . ILE A 1 266 ? -1.391 7.723 -7.493 1.00 93.31 266 ILE A N 1
ATOM 2094 C CA . ILE A 1 266 ? -2.775 7.940 -7.950 1.00 93.31 266 ILE A CA 1
ATOM 2095 C C . ILE A 1 266 ? -3.708 6.871 -7.373 1.00 93.31 266 ILE A C 1
ATOM 2097 O O . ILE A 1 266 ? -4.752 7.194 -6.807 1.00 93.31 266 ILE A O 1
ATOM 2101 N N . ILE A 1 267 ? -3.324 5.598 -7.476 1.00 92.62 267 ILE A N 1
ATOM 2102 C CA . ILE A 1 267 ? -4.125 4.494 -6.941 1.00 92.62 267 ILE A CA 1
ATOM 2103 C C . ILE A 1 267 ? -4.155 4.545 -5.416 1.00 92.62 267 ILE A C 1
ATOM 2105 O O . ILE A 1 267 ? -5.221 4.360 -4.835 1.00 92.62 267 ILE A O 1
ATOM 2109 N N . GLY A 1 268 ? -3.032 4.864 -4.772 1.00 93.62 268 GLY A N 1
ATOM 2110 C CA . GLY A 1 268 ? -2.957 5.052 -3.327 1.00 93.62 268 GLY A CA 1
ATOM 2111 C C . GLY A 1 268 ? -3.911 6.135 -2.824 1.00 93.62 268 GLY A C 1
ATOM 2112 O O . GLY A 1 268 ? -4.674 5.888 -1.897 1.00 93.62 268 GLY A O 1
ATOM 2113 N N . PHE A 1 269 ? -3.967 7.295 -3.482 1.00 92.50 269 PHE A N 1
ATOM 2114 C CA . PHE A 1 269 ? -4.907 8.368 -3.152 1.00 92.50 269 PHE A CA 1
ATOM 2115 C C . PHE A 1 269 ? -6.363 7.965 -3.391 1.00 92.50 269 PHE A C 1
ATOM 2117 O O . PHE A 1 269 ? -7.217 8.272 -2.562 1.00 92.50 269 PHE A O 1
ATOM 2124 N N . LEU A 1 270 ? -6.665 7.248 -4.477 1.00 93.19 270 LEU A N 1
ATOM 2125 C CA . LEU A 1 270 ? -8.022 6.763 -4.753 1.00 93.19 270 LEU A CA 1
ATOM 2126 C C . LEU A 1 270 ? -8.485 5.744 -3.704 1.00 93.19 270 LEU A C 1
ATOM 2128 O O . LEU A 1 270 ? -9.575 5.875 -3.147 1.00 93.19 270 LEU A O 1
ATOM 2132 N N . VAL A 1 271 ? -7.646 4.753 -3.397 1.00 92.50 271 VAL A N 1
ATOM 2133 C CA . VAL A 1 271 ? -7.917 3.750 -2.358 1.00 92.50 271 VAL A CA 1
ATOM 2134 C C . VAL A 1 271 ? -8.022 4.421 -0.989 1.00 92.50 271 VAL A C 1
ATOM 2136 O O . VAL A 1 271 ? -8.951 4.134 -0.235 1.00 92.50 271 VAL A O 1
ATOM 2139 N N . GLY A 1 272 ? -7.131 5.367 -0.693 1.00 90.62 272 GLY A N 1
ATOM 2140 C CA . GLY A 1 272 ? -7.113 6.134 0.548 1.00 90.62 272 GLY A CA 1
ATOM 2141 C C . GLY A 1 272 ? -8.355 7.002 0.713 1.00 90.62 272 GLY A C 1
ATOM 2142 O O . GLY A 1 272 ? -8.930 7.029 1.795 1.00 90.62 272 GLY A O 1
ATOM 2143 N N . ALA A 1 273 ? -8.848 7.629 -0.357 1.00 89.75 273 ALA A N 1
ATOM 2144 C CA . ALA A 1 273 ? -10.096 8.386 -0.336 1.00 89.75 273 ALA A CA 1
ATOM 2145 C C . ALA A 1 273 ? -11.298 7.485 -0.010 1.00 89.75 273 ALA A C 1
ATOM 2147 O O . ALA A 1 273 ? -12.153 7.861 0.796 1.00 89.75 273 ALA A O 1
ATOM 2148 N N . VAL A 1 274 ? -11.351 6.276 -0.581 1.00 91.31 274 VAL A N 1
ATOM 2149 C CA . VAL A 1 274 ? -12.405 5.293 -0.281 1.00 91.31 274 VAL A CA 1
ATOM 2150 C C . VAL A 1 274 ? -12.303 4.810 1.168 1.00 91.31 274 VAL A C 1
ATOM 2152 O O . VAL A 1 274 ? -13.287 4.868 1.906 1.00 91.31 274 VAL A O 1
ATOM 2155 N N . MET A 1 275 ? -11.118 4.377 1.603 1.00 89.75 275 MET A N 1
ATOM 2156 C CA . MET A 1 275 ? -10.885 3.892 2.966 1.00 89.75 275 MET A CA 1
ATOM 2157 C C . MET A 1 275 ? -11.137 4.979 4.016 1.00 89.75 275 MET A C 1
ATOM 2159 O O . MET A 1 275 ? -11.826 4.725 5.004 1.00 89.75 275 MET A O 1
ATOM 2163 N N . GLY A 1 276 ? -10.641 6.193 3.783 1.00 86.44 276 GLY A N 1
ATOM 2164 C CA . GLY A 1 276 ? -10.840 7.355 4.642 1.00 86.44 276 GLY A CA 1
ATOM 2165 C C . GLY A 1 276 ? -12.309 7.748 4.737 1.00 86.44 276 GLY A C 1
ATOM 2166 O O . GLY A 1 276 ? -12.801 7.995 5.835 1.00 86.44 276 GLY A O 1
ATOM 2167 N N . SER A 1 277 ? -13.052 7.697 3.626 1.00 85.62 277 SER A N 1
ATOM 2168 C CA . SER A 1 277 ? -14.503 7.929 3.632 1.00 85.62 277 SER A CA 1
ATOM 2169 C C . SER A 1 277 ? -15.243 6.885 4.470 1.00 85.62 277 SER A C 1
ATOM 2171 O O . SER A 1 277 ? -16.101 7.237 5.277 1.00 85.62 277 SER A O 1
ATOM 2173 N N . ILE A 1 278 ? -14.900 5.600 4.330 1.00 88.88 278 ILE A N 1
ATOM 2174 C CA . ILE A 1 278 ? -15.503 4.516 5.122 1.00 88.88 278 ILE A CA 1
ATOM 2175 C C . ILE A 1 278 ? -15.181 4.690 6.611 1.00 88.88 278 ILE A C 1
ATOM 2177 O O . ILE A 1 278 ? -16.081 4.591 7.448 1.00 88.88 278 ILE A O 1
ATOM 2181 N N . TYR A 1 279 ? -13.920 4.980 6.941 1.00 85.88 279 TYR A N 1
ATOM 2182 C CA . TYR A 1 279 ? -13.467 5.206 8.312 1.00 85.88 279 TYR A CA 1
ATOM 2183 C C . TYR A 1 279 ? -14.182 6.406 8.945 1.00 85.88 279 TYR A C 1
ATOM 2185 O O . TYR A 1 279 ? -14.732 6.299 10.042 1.00 85.88 279 TYR A O 1
ATOM 2193 N N . LEU A 1 280 ? -14.266 7.520 8.214 1.00 83.69 280 LEU A N 1
ATOM 2194 C CA . LEU A 1 280 ? -14.967 8.723 8.643 1.00 83.69 280 LEU A CA 1
ATOM 2195 C C . LEU A 1 280 ? -16.458 8.456 8.871 1.00 83.69 280 LEU A C 1
ATOM 2197 O O . LEU A 1 280 ? -16.998 8.859 9.895 1.00 83.69 280 LEU A O 1
ATOM 2201 N N . LEU A 1 281 ? -17.133 7.749 7.961 1.00 85.06 281 LEU A N 1
ATOM 2202 C CA . LEU A 1 281 ? -18.551 7.408 8.117 1.00 85.06 281 LEU A CA 1
ATOM 2203 C C . LEU A 1 281 ? -18.798 6.503 9.329 1.00 85.06 281 LEU A C 1
ATOM 2205 O O . LEU A 1 281 ? -19.773 6.705 10.060 1.00 85.06 281 LEU A O 1
ATOM 2209 N N . ALA A 1 282 ? -17.925 5.520 9.561 1.00 86.38 282 ALA A N 1
ATOM 2210 C CA . ALA A 1 282 ? -18.002 4.650 10.728 1.00 86.38 282 ALA A CA 1
ATOM 2211 C C . ALA A 1 282 ? -17.841 5.448 12.032 1.00 86.38 282 ALA A C 1
ATOM 2213 O O . ALA A 1 282 ? -18.609 5.249 12.977 1.00 86.38 282 ALA A O 1
ATOM 2214 N N . GLU A 1 283 ? -16.902 6.393 12.061 1.00 83.94 283 GLU A N 1
ATOM 2215 C CA . GLU A 1 283 ? -16.647 7.232 13.228 1.00 83.94 283 GLU A CA 1
ATOM 2216 C C . GLU A 1 283 ? -17.764 8.260 13.462 1.00 83.94 283 GLU A C 1
ATOM 2218 O O . GLU A 1 283 ? -18.276 8.373 14.572 1.00 83.94 283 GLU A O 1
ATOM 2223 N N . LEU A 1 284 ? -18.249 8.928 12.412 1.00 82.31 284 LEU A N 1
ATOM 2224 C CA . LEU A 1 284 ? -19.396 9.840 12.496 1.00 82.31 284 LEU A CA 1
ATOM 2225 C C . LEU A 1 284 ? -20.656 9.135 13.006 1.00 82.31 284 LEU A C 1
ATOM 2227 O O . LEU A 1 284 ? -21.461 9.734 13.723 1.00 82.31 284 LEU A O 1
ATOM 2231 N N . LYS A 1 285 ? -20.848 7.863 12.637 1.00 85.31 285 LYS A N 1
ATOM 2232 C CA . LYS A 1 285 ? -21.949 7.044 13.151 1.00 85.31 285 LYS A CA 1
ATOM 2233 C C . LYS A 1 285 ? -21.759 6.724 14.633 1.00 85.31 285 LYS A C 1
ATOM 2235 O O . LYS A 1 285 ? -22.729 6.796 15.387 1.00 85.31 285 LYS A O 1
ATOM 2240 N N . LYS A 1 286 ? -20.535 6.385 15.046 1.00 84.44 286 LYS A N 1
ATOM 2241 C CA . LYS A 1 286 ? -20.191 6.079 16.440 1.00 84.44 286 LYS A CA 1
ATOM 2242 C C . LYS A 1 286 ? -20.406 7.288 17.354 1.00 84.44 286 LYS A C 1
ATOM 2244 O O . LYS A 1 286 ? -21.064 7.148 18.380 1.00 84.44 286 LYS A O 1
ATOM 2249 N N . GLU A 1 287 ? -19.966 8.465 16.920 1.00 81.75 287 GLU A N 1
ATOM 2250 C CA . GLU A 1 287 ? -20.117 9.738 17.642 1.00 81.75 287 GLU A CA 1
ATOM 2251 C C . GLU A 1 287 ? -21.517 10.372 17.484 1.00 81.75 287 GLU A C 1
ATOM 2253 O O . GLU A 1 287 ? -21.777 11.465 17.976 1.00 81.75 287 GLU A O 1
ATOM 2258 N N . ARG A 1 288 ? -22.454 9.707 16.785 1.00 82.25 288 ARG A N 1
ATOM 2259 C CA . ARG A 1 288 ? -23.825 10.193 16.499 1.00 82.25 288 ARG A CA 1
ATOM 2260 C C . ARG A 1 288 ? -23.892 11.541 15.754 1.00 82.25 288 ARG A C 1
ATOM 2262 O O . ARG A 1 288 ? -24.946 12.173 15.715 1.00 82.25 288 ARG A O 1
ATOM 2269 N N . LEU A 1 289 ? -22.809 11.947 15.091 1.00 81.38 289 LEU A N 1
ATOM 2270 C CA . LEU A 1 289 ? -22.707 13.186 14.308 1.00 81.38 289 LEU A CA 1
ATOM 2271 C C . LEU A 1 289 ? -23.153 13.023 12.845 1.00 81.38 289 LEU A C 1
ATOM 2273 O O . LEU A 1 289 ? -23.334 14.017 12.141 1.00 81.38 289 LEU A O 1
ATOM 2277 N N . LEU A 1 290 ? -23.362 11.784 12.382 1.00 82.94 290 LEU A N 1
ATOM 2278 C CA . LEU A 1 290 ? -23.658 11.468 10.980 1.00 82.94 290 LEU A CA 1
ATOM 2279 C C . LEU A 1 290 ? -24.864 12.235 10.417 1.00 82.94 290 LEU A C 1
ATOM 2281 O O . LEU A 1 290 ? -24.772 12.802 9.332 1.00 82.94 290 LEU A O 1
ATOM 2285 N N . ASN A 1 291 ? -25.977 12.293 11.153 1.00 84.56 291 ASN A N 1
ATOM 2286 C CA . ASN A 1 291 ? -27.186 12.977 10.681 1.00 84.56 291 ASN A CA 1
ATOM 2287 C C . ASN A 1 291 ? -26.955 14.479 10.503 1.00 84.56 291 ASN A C 1
ATOM 2289 O O . ASN A 1 291 ? -27.419 15.055 9.524 1.00 84.56 291 ASN A O 1
ATOM 2293 N N . ALA A 1 292 ? -26.199 15.092 11.416 1.00 83.06 292 ALA A N 1
ATOM 2294 C CA . ALA A 1 292 ? -25.858 16.504 11.336 1.00 83.06 292 ALA A CA 1
ATOM 2295 C C . ALA A 1 292 ? -24.911 16.782 10.156 1.00 83.06 292 ALA A C 1
ATOM 2297 O O . ALA A 1 292 ? -25.072 17.776 9.456 1.00 83.06 292 ALA A O 1
ATOM 2298 N N . ALA A 1 293 ? -23.939 15.901 9.898 1.00 82.69 293 ALA A N 1
ATOM 2299 C CA . ALA A 1 293 ? -23.058 16.007 8.734 1.00 82.69 293 ALA A CA 1
ATOM 2300 C C . ALA A 1 293 ? -23.830 15.855 7.409 1.00 82.69 293 ALA A C 1
ATOM 2302 O O . ALA A 1 293 ? -23.680 16.684 6.513 1.00 82.69 293 ALA A O 1
ATOM 2303 N N . LEU A 1 294 ? -24.707 14.852 7.304 1.00 86.19 294 LEU A N 1
ATOM 2304 C CA . LEU A 1 294 ? -25.523 14.618 6.110 1.00 86.19 294 LEU A CA 1
ATOM 2305 C C . LEU A 1 294 ? -26.505 15.759 5.850 1.00 86.19 294 LEU A C 1
ATOM 2307 O O . LEU A 1 294 ? -26.629 16.197 4.710 1.00 86.19 294 LEU A O 1
ATOM 2311 N N . SER A 1 295 ? -27.174 16.282 6.881 1.00 86.75 295 SER A N 1
ATOM 2312 C CA . SER A 1 295 ? -28.099 17.405 6.700 1.00 86.75 295 SER A CA 1
ATOM 2313 C C . SER A 1 295 ? -27.383 18.644 6.162 1.00 86.75 295 SER A C 1
ATOM 2315 O O . SER A 1 295 ? -27.916 19.337 5.299 1.00 86.75 295 SER A O 1
ATOM 2317 N N . ARG A 1 296 ? -26.154 18.902 6.626 1.00 87.25 296 ARG A N 1
ATOM 2318 C CA . ARG A 1 296 ? -25.311 20.006 6.141 1.00 87.25 296 ARG A CA 1
ATOM 2319 C C . ARG A 1 296 ? -24.859 19.782 4.700 1.00 87.25 296 ARG A C 1
ATOM 2321 O O . ARG A 1 296 ? -24.963 20.697 3.887 1.00 87.25 296 ARG A O 1
ATOM 2328 N N . PHE A 1 297 ? -24.434 18.562 4.372 1.00 89.31 297 PHE A N 1
ATOM 2329 C CA . PHE A 1 297 ? -24.058 18.190 3.010 1.00 89.31 297 PHE A CA 1
ATOM 2330 C C . PHE A 1 297 ? -25.224 18.363 2.033 1.00 89.31 297 PHE A C 1
ATOM 2332 O O . PHE A 1 297 ? -25.089 19.052 1.028 1.00 89.31 297 PHE A O 1
ATOM 2339 N N . PHE A 1 298 ? -26.392 17.793 2.336 1.00 91.44 298 PHE A N 1
ATOM 2340 C CA . PHE A 1 298 ? -27.557 17.898 1.457 1.00 91.44 298 PHE A CA 1
ATOM 2341 C C . PHE A 1 298 ? -28.105 19.326 1.371 1.00 91.44 298 PHE A C 1
ATOM 2343 O O . PHE A 1 298 ? -28.569 19.724 0.305 1.00 91.44 298 PHE A O 1
ATOM 2350 N N . GLY A 1 299 ? -28.002 20.117 2.445 1.00 89.50 299 GLY A N 1
ATOM 2351 C CA . GLY A 1 299 ? -28.341 21.540 2.422 1.00 89.50 299 GLY A CA 1
ATOM 2352 C C . GLY A 1 299 ? -27.463 22.331 1.446 1.00 89.50 299 GLY A C 1
ATOM 2353 O O . GLY A 1 299 ? -27.983 23.032 0.578 1.00 89.50 299 GLY A O 1
ATOM 2354 N N . GLY A 1 300 ? -26.139 22.164 1.534 1.00 90.50 300 GLY A N 1
ATOM 2355 C CA . GLY A 1 300 ? -25.196 22.781 0.598 1.00 90.50 300 GLY A CA 1
ATOM 2356 C C . GLY A 1 300 ? -25.361 22.268 -0.837 1.00 90.50 300 GLY A C 1
ATOM 2357 O O . GLY A 1 300 ? -25.349 23.056 -1.785 1.00 90.50 300 GLY A O 1
ATOM 2358 N N . PHE A 1 301 ? -25.603 20.964 -0.998 1.00 93.44 301 PHE A N 1
ATOM 2359 C CA . PHE A 1 301 ? -25.841 20.345 -2.299 1.00 93.44 301 PHE A CA 1
ATOM 2360 C C . PHE A 1 301 ? -27.059 20.936 -2.995 1.00 93.44 301 PHE A C 1
ATOM 2362 O O . PHE A 1 301 ? -26.966 21.365 -4.144 1.00 93.44 301 PHE A O 1
ATOM 2369 N N . ALA A 1 302 ? -28.192 21.002 -2.294 1.00 92.81 302 ALA A N 1
ATOM 2370 C CA . ALA A 1 302 ? -29.425 21.547 -2.842 1.00 92.81 302 ALA A CA 1
ATOM 2371 C C . ALA A 1 302 ? -29.269 23.023 -3.241 1.00 92.81 302 ALA A C 1
ATOM 2373 O O . ALA A 1 302 ? -29.752 23.418 -4.301 1.00 92.81 302 ALA A O 1
ATOM 2374 N N . ALA A 1 303 ? -28.558 23.820 -2.436 1.00 92.88 303 ALA A N 1
ATOM 2375 C CA . ALA A 1 303 ? -28.334 25.234 -2.721 1.00 92.88 303 ALA A CA 1
ATOM 2376 C C . ALA A 1 303 ? -27.550 25.448 -4.028 1.00 92.88 303 ALA A C 1
ATOM 2378 O O . ALA A 1 303 ? -28.013 26.159 -4.919 1.00 92.88 303 ALA A O 1
ATOM 2379 N N . PHE A 1 304 ? -26.392 24.801 -4.184 1.00 92.75 304 PHE A N 1
ATOM 2380 C CA . PHE A 1 304 ? -25.543 25.003 -5.364 1.00 92.75 304 PHE A CA 1
ATOM 2381 C C . PHE A 1 304 ? -26.077 24.299 -6.615 1.00 92.75 304 PHE A C 1
ATOM 2383 O O . PHE A 1 304 ? -26.018 24.873 -7.704 1.00 92.75 304 PHE A O 1
ATOM 2390 N N . ALA A 1 305 ? -26.656 23.102 -6.475 1.00 93.00 305 ALA A N 1
ATOM 2391 C CA . ALA A 1 305 ? -27.333 22.434 -7.584 1.00 93.00 305 ALA A CA 1
ATOM 2392 C C . ALA A 1 305 ? -28.525 23.267 -8.082 1.00 93.00 305 ALA A C 1
ATOM 2394 O O . ALA A 1 305 ? -28.706 23.421 -9.289 1.00 93.00 305 ALA A O 1
ATOM 2395 N N . GLY A 1 306 ? -29.300 23.856 -7.163 1.00 92.38 306 GLY A N 1
ATOM 2396 C CA . GLY A 1 306 ? -30.413 24.747 -7.485 1.00 92.38 306 GLY A CA 1
ATOM 2397 C C . GLY A 1 306 ? -29.968 26.017 -8.210 1.00 92.38 306 GLY A C 1
ATOM 2398 O O . GLY A 1 306 ? -30.552 26.369 -9.233 1.00 92.38 306 GLY A O 1
ATOM 2399 N N . LEU A 1 307 ? -28.899 26.671 -7.742 1.00 93.50 307 LEU A N 1
ATOM 2400 C CA . LEU A 1 307 ? -28.326 27.847 -8.412 1.00 93.50 307 LEU A CA 1
ATOM 2401 C C . LEU A 1 307 ? -27.841 27.526 -9.831 1.00 93.50 307 LEU A C 1
ATOM 2403 O O . LEU A 1 307 ? -28.129 28.280 -10.761 1.00 93.50 307 LEU A O 1
ATOM 2407 N N . MET A 1 308 ? -27.158 26.394 -10.020 1.00 93.12 308 MET A N 1
ATOM 2408 C CA . MET A 1 308 ? -26.715 25.965 -11.349 1.00 93.12 308 MET A CA 1
ATOM 2409 C C . MET A 1 308 ? -27.904 25.632 -12.260 1.00 93.12 308 MET A C 1
ATOM 2411 O O . MET A 1 308 ? -27.943 26.067 -13.409 1.00 93.12 308 MET A O 1
ATOM 2415 N N . ALA A 1 309 ? -28.921 24.937 -11.748 1.00 90.81 309 ALA A N 1
ATOM 2416 C CA . ALA A 1 309 ? -30.135 24.649 -12.509 1.00 90.81 309 ALA A CA 1
ATOM 2417 C C . ALA A 1 309 ? -30.875 25.931 -12.940 1.00 90.81 309 ALA A C 1
ATOM 2419 O O . ALA A 1 309 ? -31.338 26.015 -14.078 1.00 90.81 309 ALA A O 1
ATOM 2420 N N . LEU A 1 310 ? -30.946 26.950 -12.075 1.00 92.56 310 LEU A N 1
ATOM 2421 C CA . LEU A 1 310 ? -31.521 28.258 -12.412 1.00 92.56 310 LEU A CA 1
ATOM 2422 C C . LEU A 1 310 ? -30.715 28.979 -13.501 1.00 92.56 310 LEU A C 1
ATOM 2424 O O . LEU A 1 310 ? -31.305 29.502 -14.447 1.00 92.56 310 LEU A O 1
ATOM 2428 N N . ALA A 1 311 ? -29.383 28.969 -13.408 1.00 90.44 311 ALA A N 1
ATOM 2429 C CA . ALA A 1 311 ? -28.511 29.561 -14.422 1.00 90.44 311 ALA A CA 1
ATOM 2430 C C . ALA A 1 311 ? -28.688 28.886 -15.795 1.00 90.44 311 ALA A C 1
ATOM 2432 O O . ALA A 1 311 ? -28.831 29.563 -16.815 1.00 90.44 311 ALA A O 1
ATOM 2433 N N . LEU A 1 312 ? -28.757 27.552 -15.816 1.00 89.19 312 LEU A N 1
ATOM 2434 C CA . LEU A 1 312 ? -28.997 26.769 -17.031 1.00 89.19 312 LEU A CA 1
ATOM 2435 C C . LEU A 1 312 ? -30.397 27.001 -17.608 1.00 89.19 312 LEU A C 1
ATOM 2437 O O . LEU A 1 312 ? -30.547 27.065 -18.824 1.00 89.19 312 LEU A O 1
ATOM 2441 N N . CYS A 1 313 ? -31.410 27.194 -16.761 1.00 87.81 313 CYS A N 1
ATOM 2442 C CA . CYS A 1 313 ? -32.752 27.574 -17.201 1.00 87.81 313 CYS A CA 1
ATOM 2443 C C . CYS A 1 313 ? -32.755 28.955 -17.887 1.00 87.81 313 CYS A C 1
ATOM 2445 O O . CYS A 1 313 ? -33.353 29.123 -18.949 1.00 87.81 313 CYS A O 1
ATOM 2447 N N . GLY A 1 314 ? -32.020 29.930 -17.339 1.00 87.69 314 GLY A N 1
ATOM 2448 C CA . GLY A 1 314 ? -31.828 31.241 -17.972 1.00 87.69 314 GLY A CA 1
ATOM 2449 C C . GLY A 1 314 ? -31.136 31.154 -19.339 1.00 87.69 314 GLY A C 1
ATOM 2450 O O . GLY A 1 314 ? -31.568 31.801 -20.297 1.00 87.69 314 GLY A O 1
ATOM 2451 N N . LEU A 1 315 ? -30.114 30.300 -19.457 1.00 86.38 315 LEU A N 1
ATOM 2452 C CA . LEU A 1 315 ? -29.441 30.022 -20.731 1.00 86.38 315 LEU A CA 1
ATOM 2453 C C . LEU A 1 315 ? -30.372 29.334 -21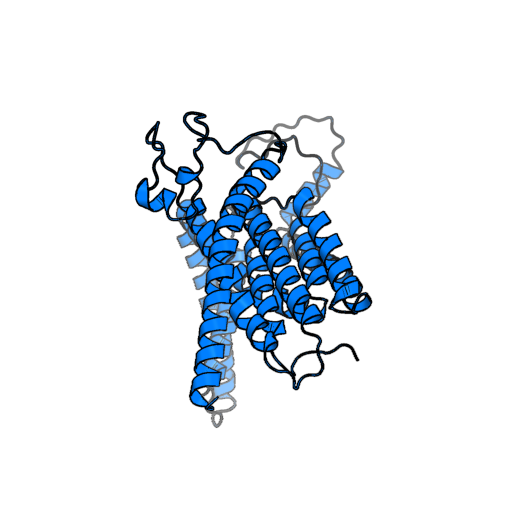.735 1.00 86.38 315 LEU A C 1
ATOM 2455 O O . LEU A 1 315 ? -30.405 29.735 -22.896 1.00 86.38 315 LEU A O 1
ATOM 2459 N N . ALA A 1 316 ? -31.172 28.361 -21.294 1.00 85.88 316 ALA A N 1
ATOM 2460 C CA . ALA A 1 316 ? -32.139 27.672 -22.147 1.00 85.88 316 ALA A CA 1
ATOM 2461 C C . ALA A 1 316 ? -33.208 28.614 -22.713 1.00 85.88 316 ALA A C 1
ATOM 2463 O O . ALA A 1 316 ? -33.560 28.501 -23.883 1.00 85.88 316 ALA A O 1
ATOM 2464 N N . ASN A 1 317 ? -33.660 29.596 -21.929 1.00 86.81 317 ASN A N 1
ATOM 2465 C CA . ASN A 1 317 ? -34.580 30.626 -22.417 1.00 86.81 317 ASN A CA 1
ATOM 2466 C C . ASN A 1 317 ? -33.923 31.583 -23.425 1.00 86.81 317 ASN A C 1
ATOM 2468 O O . ASN A 1 317 ? -34.604 32.111 -24.300 1.00 86.81 317 ASN A O 1
ATOM 2472 N N . SER A 1 318 ? -32.610 31.803 -23.313 1.00 88.50 318 SER A N 1
ATOM 2473 C CA . SER A 1 318 ? -31.847 32.653 -24.239 1.00 88.50 318 SER A CA 1
ATOM 2474 C C . SER A 1 318 ? -31.508 31.940 -25.555 1.00 88.50 318 SER A C 1
ATOM 2476 O O . SER A 1 318 ? -31.369 32.595 -26.585 1.00 88.50 318 SER A O 1
ATOM 2478 N N . PHE A 1 319 ? -31.406 30.605 -25.536 1.00 85.31 319 PHE A N 1
ATOM 2479 C CA . PHE A 1 319 ? -31.067 29.766 -26.691 1.00 85.31 319 PHE A CA 1
ATOM 2480 C C . PHE A 1 319 ? -32.031 28.571 -26.836 1.00 85.31 319 PHE A C 1
ATOM 2482 O O . PHE A 1 319 ? -31.624 27.423 -26.637 1.00 85.31 319 PHE A O 1
ATOM 2489 N N . PRO A 1 320 ? -33.301 28.803 -27.216 1.00 75.75 320 PRO A N 1
ATOM 2490 C CA . PRO A 1 320 ? -34.332 27.761 -27.234 1.00 75.75 320 PRO A CA 1
ATOM 2491 C C . PRO A 1 320 ? -34.083 26.628 -28.244 1.00 75.75 320 PRO A C 1
ATOM 2493 O O . PRO A 1 320 ? -34.635 25.543 -28.087 1.00 75.75 320 PRO A O 1
ATOM 2496 N N . GLU A 1 321 ? -33.235 26.838 -29.256 1.00 78.62 321 GLU A N 1
ATOM 2497 C CA . GLU A 1 321 ? -32.840 25.780 -30.203 1.00 78.62 321 GLU A CA 1
ATOM 2498 C C . GLU A 1 321 ? -31.832 24.781 -29.610 1.00 78.62 321 GLU A C 1
ATOM 2500 O O . GLU A 1 321 ? -31.681 23.664 -30.106 1.00 78.62 321 GLU A O 1
ATOM 2505 N N . SER A 1 322 ? -31.141 25.155 -28.529 1.00 75.44 322 SER A N 1
ATOM 2506 C CA . SER A 1 322 ? -30.189 24.272 -27.863 1.00 75.44 322 SER A CA 1
ATOM 2507 C C . SER A 1 322 ? -30.926 23.333 -26.899 1.00 75.44 322 SER A C 1
ATOM 2509 O O . SER A 1 322 ? -31.498 23.754 -25.897 1.00 75.44 322 SER A O 1
ATOM 2511 N N . ASN A 1 323 ? -30.934 22.028 -27.192 1.00 81.94 323 ASN A N 1
ATOM 2512 C CA . ASN A 1 323 ? -31.543 21.000 -26.336 1.00 81.94 323 ASN A CA 1
ATOM 2513 C C . ASN A 1 323 ? -30.692 20.735 -25.074 1.00 81.94 323 ASN A C 1
ATOM 2515 O O . ASN A 1 323 ? -30.118 19.660 -24.898 1.00 81.94 323 ASN A O 1
ATOM 2519 N N . ILE A 1 324 ? -30.574 21.740 -24.204 1.00 82.19 324 ILE A N 1
ATOM 2520 C CA . ILE A 1 324 ? -29.704 21.719 -23.020 1.00 82.19 324 ILE A CA 1
ATOM 2521 C C . ILE A 1 324 ? -30.132 20.621 -22.040 1.00 82.19 324 ILE A C 1
ATOM 2523 O O . ILE A 1 324 ? -29.283 19.903 -21.516 1.00 82.19 324 ILE A O 1
ATOM 2527 N N . TRP A 1 325 ? -31.434 20.435 -21.822 1.00 85.12 325 TRP A N 1
ATOM 2528 C CA . TRP A 1 325 ? -31.952 19.418 -20.896 1.00 85.12 325 TRP A CA 1
ATOM 2529 C C . TRP A 1 325 ? -31.831 17.989 -21.432 1.00 85.12 325 TRP A C 1
ATOM 2531 O O . TRP A 1 325 ? -31.805 17.047 -20.650 1.00 85.12 325 TRP A O 1
ATOM 2541 N N . GLY A 1 326 ? -31.700 17.813 -22.749 1.00 82.19 326 GLY A N 1
ATOM 2542 C CA . GLY A 1 326 ? -31.413 16.513 -23.353 1.00 82.19 326 GLY A CA 1
ATOM 2543 C C . GLY A 1 326 ? -29.949 16.076 -23.234 1.00 82.19 326 GLY A C 1
ATOM 2544 O O . GLY A 1 326 ? -29.631 14.946 -23.595 1.00 82.19 326 GLY A O 1
ATOM 2545 N N . ASN A 1 327 ? -29.049 16.945 -22.755 1.00 86.56 327 ASN A N 1
ATOM 2546 C CA . ASN A 1 327 ? -27.617 16.666 -22.696 1.00 86.56 327 ASN A CA 1
ATOM 2547 C C . ASN A 1 327 ? -27.188 16.137 -21.316 1.00 86.56 327 ASN A C 1
ATOM 2549 O O . ASN A 1 327 ? -27.345 16.805 -20.295 1.00 86.56 327 ASN A O 1
ATOM 2553 N N . SER A 1 328 ? -26.545 14.967 -21.297 1.00 87.31 328 SER A N 1
ATOM 2554 C CA . SER A 1 328 ? -25.953 14.359 -20.098 1.00 87.31 328 SER A CA 1
ATOM 2555 C C . SER A 1 328 ? -24.951 15.273 -19.375 1.00 87.31 328 SER A C 1
ATOM 2557 O O . SER A 1 328 ? -24.837 15.210 -18.152 1.00 87.31 328 SER A O 1
ATOM 2559 N N . VAL A 1 329 ? -24.254 16.155 -20.104 1.00 87.44 329 VAL A N 1
ATOM 2560 C CA . VAL A 1 329 ? -23.306 17.133 -19.535 1.00 87.44 329 VAL A CA 1
ATOM 2561 C C . VAL A 1 329 ? -24.007 18.107 -18.587 1.00 87.44 329 VAL A C 1
ATOM 2563 O O . VAL A 1 329 ? -23.449 18.465 -17.554 1.00 87.44 329 VAL A O 1
ATOM 2566 N N . THR A 1 330 ? -25.249 18.491 -18.883 1.00 87.38 330 THR A N 1
ATOM 2567 C CA . THR A 1 330 ? -26.047 19.409 -18.057 1.00 87.38 330 THR A CA 1
ATOM 2568 C C . THR A 1 330 ? -26.283 18.824 -16.666 1.00 87.38 330 THR A C 1
ATOM 2570 O O . THR A 1 330 ? -26.042 19.485 -15.655 1.00 87.38 330 THR A O 1
ATOM 2573 N N . TYR A 1 331 ? -26.672 17.550 -16.597 1.00 89.25 331 TYR A N 1
ATOM 2574 C CA . TYR A 1 331 ? -26.863 16.852 -15.326 1.00 89.25 331 TYR A CA 1
ATOM 2575 C C . TYR A 1 331 ? -25.546 16.640 -14.576 1.00 89.25 331 TYR A C 1
ATOM 2577 O O . TYR A 1 331 ? -25.516 16.747 -13.350 1.00 89.25 331 TYR A O 1
ATOM 2585 N N . LEU A 1 332 ? -24.452 16.396 -15.301 1.00 90.38 332 LEU A N 1
ATOM 2586 C CA . LEU A 1 332 ? -23.124 16.256 -14.710 1.00 90.38 332 LEU A CA 1
ATOM 2587 C C . LEU A 1 332 ? -22.643 17.572 -14.081 1.00 90.38 332 LEU A C 1
ATOM 2589 O O . LEU A 1 332 ? -22.126 17.553 -12.968 1.00 90.38 332 LEU A O 1
ATOM 2593 N N . LEU A 1 333 ? -22.874 18.712 -14.737 1.00 88.75 333 LEU A N 1
ATOM 2594 C CA . LEU A 1 333 ? -22.548 20.039 -14.203 1.00 88.75 333 LEU A CA 1
ATOM 2595 C C . LEU A 1 333 ? -23.361 20.375 -12.948 1.00 88.75 333 LEU A C 1
ATOM 2597 O O . LEU A 1 333 ? -22.790 20.829 -11.956 1.00 88.75 333 LEU A O 1
ATOM 2601 N N . ILE A 1 334 ? -24.674 20.117 -12.966 1.00 90.94 334 ILE A N 1
ATOM 2602 C CA . ILE A 1 334 ? -25.542 20.313 -11.794 1.00 90.94 334 ILE A CA 1
ATOM 2603 C C . ILE A 1 334 ? -25.067 19.433 -10.633 1.00 90.94 334 ILE A C 1
ATOM 2605 O O . I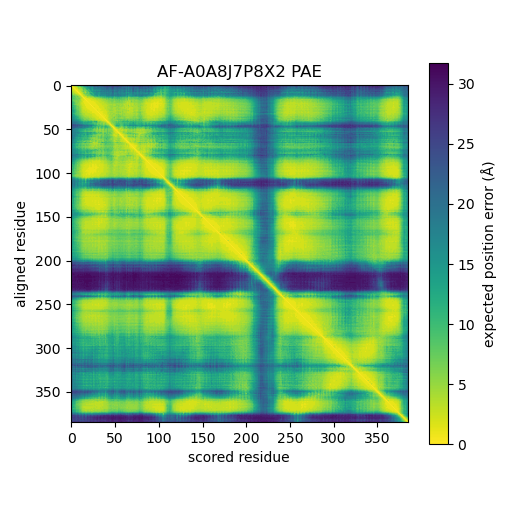LE A 1 334 ? -24.918 19.919 -9.513 1.00 90.94 334 ILE A O 1
ATOM 2609 N N . GLY A 1 335 ? -24.792 18.153 -10.899 1.00 89.56 335 GLY A N 1
ATOM 2610 C CA . GLY A 1 335 ? -24.303 17.213 -9.895 1.00 89.56 335 GLY A CA 1
ATOM 2611 C C . GLY A 1 335 ? -22.943 17.611 -9.319 1.00 89.56 335 GLY A C 1
ATOM 2612 O O . GLY A 1 335 ? -22.772 17.583 -8.103 1.00 89.56 335 GLY A O 1
ATOM 2613 N N . ALA A 1 336 ? -22.000 18.035 -10.164 1.00 90.00 336 ALA A N 1
ATOM 2614 C CA . ALA A 1 336 ? -20.663 18.451 -9.744 1.00 90.00 336 ALA A CA 1
ATOM 2615 C C . ALA A 1 336 ? -20.700 19.700 -8.849 1.00 90.00 336 ALA A C 1
ATOM 2617 O O . ALA A 1 336 ? -20.075 19.720 -7.788 1.00 90.00 336 ALA A O 1
ATOM 2618 N N . LEU A 1 337 ? -21.477 20.719 -9.230 1.00 91.56 337 LEU A N 1
ATOM 2619 C CA . LEU A 1 337 ? -21.645 21.919 -8.409 1.00 91.56 337 LEU A CA 1
ATOM 2620 C C . LEU A 1 337 ? -22.438 21.657 -7.137 1.00 91.56 337 LEU A C 1
ATOM 2622 O O . LEU A 1 337 ? -22.086 22.201 -6.094 1.00 91.56 337 LEU A O 1
ATOM 2626 N N . GLY A 1 338 ? -23.451 20.791 -7.190 1.00 91.19 338 GLY A N 1
ATOM 2627 C CA . GLY A 1 338 ? -24.115 20.294 -5.992 1.00 91.19 338 GLY A CA 1
ATOM 2628 C C . GLY A 1 338 ? -23.116 19.636 -5.042 1.00 91.19 338 GLY A C 1
ATOM 2629 O O . GLY A 1 338 ? -23.064 19.973 -3.864 1.00 91.19 338 GLY A O 1
ATOM 2630 N N . PHE A 1 339 ? -22.258 18.746 -5.537 1.00 89.38 339 PHE A N 1
ATOM 2631 C CA . PHE A 1 339 ? -21.262 18.082 -4.698 1.00 89.38 339 PHE A CA 1
ATOM 2632 C C . PHE A 1 339 ? -20.296 19.086 -4.052 1.00 89.38 339 PHE A C 1
ATOM 2634 O O . PHE A 1 339 ? -20.058 19.009 -2.847 1.00 89.38 339 PHE A O 1
ATOM 2641 N N . GLY A 1 340 ? -19.822 20.078 -4.817 1.00 88.38 340 GLY A N 1
ATOM 2642 C CA . GLY A 1 340 ? -19.015 21.186 -4.296 1.00 88.38 340 GLY A CA 1
ATOM 2643 C C . GLY A 1 340 ? -19.751 22.041 -3.256 1.00 88.38 340 GLY A C 1
ATOM 2644 O O . GLY A 1 340 ? -19.183 22.411 -2.234 1.00 88.38 340 GLY A O 1
ATOM 2645 N N . GLY A 1 341 ? -21.043 22.303 -3.453 1.00 88.12 341 GLY A N 1
ATOM 2646 C CA . GLY A 1 341 ? -21.870 22.970 -2.448 1.00 88.12 341 GLY A CA 1
ATOM 2647 C C . GLY A 1 341 ? -22.017 22.153 -1.168 1.00 88.12 341 GLY A C 1
ATOM 2648 O O . GLY A 1 341 ? -21.969 22.704 -0.070 1.00 88.12 341 GLY A O 1
ATOM 2649 N N . GLY A 1 342 ? -22.159 20.832 -1.292 1.00 87.75 342 GLY A N 1
ATOM 2650 C CA . GLY A 1 342 ? -22.255 19.925 -0.154 1.00 87.75 342 GLY A CA 1
ATOM 2651 C C . GLY A 1 342 ? -20.975 19.874 0.677 1.00 87.75 342 GLY A C 1
ATOM 2652 O O . GLY A 1 342 ? -21.052 19.912 1.906 1.00 87.75 342 GLY A O 1
ATOM 2653 N N . THR A 1 343 ? -19.799 19.854 0.042 1.00 85.19 343 THR A N 1
ATOM 2654 C CA . THR A 1 343 ? -18.516 19.908 0.764 1.00 85.19 343 THR A CA 1
ATOM 2655 C C . THR A 1 343 ? -18.328 21.244 1.477 1.00 85.19 343 THR A C 1
ATOM 2657 O O . THR A 1 343 ? -17.984 21.246 2.659 1.00 85.19 343 THR A O 1
ATOM 2660 N N . ILE A 1 344 ? -18.644 22.368 0.821 1.00 85.12 344 ILE A N 1
ATOM 2661 C CA . ILE A 1 344 ? -18.628 23.700 1.448 1.00 85.12 344 ILE A CA 1
ATOM 2662 C C . ILE A 1 344 ? -19.574 23.731 2.653 1.00 85.12 344 ILE A C 1
ATOM 2664 O O . ILE A 1 344 ? -19.178 24.180 3.726 1.00 85.12 344 ILE A O 1
ATOM 2668 N N . GLY A 1 345 ? -20.786 23.184 2.514 1.00 84.31 345 GLY A N 1
ATOM 2669 C CA . GLY A 1 345 ? -21.770 23.112 3.595 1.00 84.31 345 GLY A CA 1
ATOM 2670 C C . GLY A 1 345 ? -21.279 22.346 4.827 1.00 84.31 345 GLY A C 1
ATOM 2671 O O . GLY A 1 345 ? -21.616 22.720 5.950 1.00 84.31 345 GLY A O 1
ATOM 2672 N N . ILE A 1 346 ? -20.452 21.309 4.646 1.00 82.81 346 ILE A N 1
ATOM 2673 C CA . ILE A 1 346 ? -19.770 20.628 5.758 1.00 82.81 346 ILE A CA 1
ATOM 2674 C C . ILE A 1 346 ? -18.676 21.527 6.354 1.00 82.81 346 ILE A C 1
ATOM 2676 O O . ILE A 1 346 ? -18.608 21.668 7.573 1.00 82.81 346 ILE A O 1
ATOM 2680 N N . MET A 1 347 ? -17.831 22.135 5.516 1.00 78.69 347 MET A N 1
ATOM 2681 C CA . MET A 1 347 ? -16.660 22.914 5.948 1.00 78.69 347 MET A CA 1
ATOM 2682 C C . MET A 1 347 ? -17.026 24.180 6.732 1.00 78.69 347 MET A C 1
ATOM 2684 O O . MET A 1 347 ? -16.351 24.529 7.701 1.00 78.69 347 MET A O 1
ATOM 2688 N N . THR A 1 348 ? -18.099 24.866 6.339 1.00 78.69 348 THR A N 1
ATOM 2689 C CA . THR A 1 348 ? -18.538 26.117 6.975 1.00 78.69 348 THR A CA 1
ATOM 2690 C C . THR A 1 348 ? -19.456 25.892 8.173 1.00 78.69 348 THR A C 1
ATOM 2692 O O . THR A 1 348 ? -19.899 26.855 8.797 1.00 78.69 348 THR A O 1
ATOM 2695 N N . ALA A 1 349 ? -19.799 24.644 8.493 1.00 73.50 349 ALA 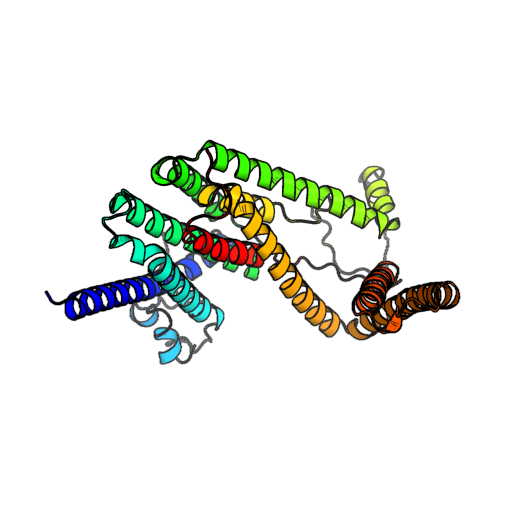A N 1
ATOM 2696 C CA . ALA A 1 349 ? -20.756 24.372 9.548 1.00 73.50 349 ALA A CA 1
ATOM 2697 C C . ALA A 1 349 ? -20.169 24.613 10.952 1.00 73.50 349 ALA A C 1
ATOM 2699 O O . ALA A 1 349 ? -19.080 24.120 11.264 1.00 73.50 349 ALA A O 1
ATOM 2700 N N . PRO A 1 350 ? -20.910 25.296 11.844 1.00 66.25 350 PRO A N 1
ATOM 2701 C CA . PRO A 1 350 ? -20.560 25.366 13.256 1.00 66.25 350 PRO A CA 1
ATOM 2702 C C . PRO A 1 350 ? -20.842 24.021 13.950 1.00 66.25 350 PRO A C 1
ATOM 2704 O O . PRO A 1 350 ? -21.873 23.378 13.704 1.00 66.25 350 PRO A O 1
ATOM 2707 N N . GLY A 1 351 ? -19.928 23.585 14.823 1.00 65.50 351 GLY A N 1
ATOM 2708 C CA . GLY A 1 351 ? -20.077 22.373 15.636 1.00 65.50 351 GLY A CA 1
ATOM 2709 C C . GLY A 1 351 ? -18.759 21.651 15.950 1.00 65.50 351 GLY A C 1
ATOM 2710 O O . GLY A 1 351 ? -17.704 22.066 15.464 1.00 65.50 351 GLY A O 1
ATOM 2711 N N . PRO A 1 352 ? -18.818 20.564 16.746 1.00 60.12 352 PRO A N 1
ATOM 2712 C CA . PRO A 1 352 ? -17.652 19.751 17.077 1.00 60.12 352 PRO A CA 1
ATOM 2713 C C . PRO A 1 352 ? -17.064 19.128 15.809 1.00 60.12 352 PRO A C 1
ATOM 2715 O O . PRO A 1 352 ? -17.786 18.542 14.995 1.00 60.12 352 PRO A O 1
ATOM 2718 N N . ARG A 1 353 ? -15.749 19.282 15.638 1.00 64.19 353 ARG A N 1
ATOM 2719 C CA . ARG A 1 353 ? -14.995 18.725 14.514 1.00 64.19 353 ARG A CA 1
ATOM 2720 C C . ARG A 1 353 ? -14.294 17.455 14.977 1.00 64.19 353 ARG A C 1
ATOM 2722 O O . ARG A 1 353 ? -13.688 17.424 16.042 1.00 64.19 353 ARG A O 1
ATOM 2729 N N . LEU A 1 354 ? -14.407 16.404 14.174 1.00 62.94 354 LEU A N 1
ATOM 2730 C CA . LEU A 1 354 ? -13.735 15.141 14.429 1.00 62.94 354 LEU A CA 1
ATOM 2731 C C . LEU A 1 354 ? -12.344 15.201 13.798 1.00 62.94 354 LEU A C 1
ATOM 2733 O O . LEU A 1 354 ? -12.222 15.146 12.576 1.00 62.94 354 LEU A O 1
ATOM 2737 N N . VAL A 1 355 ? -11.312 15.294 14.631 1.00 63.91 355 VAL A N 1
ATOM 2738 C CA . VAL A 1 355 ? -9.916 15.205 14.198 1.00 63.91 355 VAL A CA 1
ATOM 2739 C C . VAL A 1 355 ? -9.410 13.829 14.614 1.00 63.91 355 VAL A C 1
ATOM 2741 O O . VAL A 1 355 ? -9.177 13.569 15.790 1.00 63.91 355 VAL A O 1
ATOM 2744 N N . LYS A 1 356 ? -9.327 12.900 13.658 1.00 66.69 356 LYS A N 1
ATOM 2745 C CA . LYS A 1 356 ? -8.686 11.598 13.869 1.00 66.69 356 LYS A CA 1
ATOM 2746 C C . LYS A 1 356 ? -7.732 11.313 12.728 1.00 66.69 356 LYS A C 1
ATOM 2748 O O . LYS A 1 356 ? -8.134 11.346 11.568 1.00 66.69 356 LYS A O 1
ATOM 2753 N N . HIS A 1 357 ? -6.507 10.946 13.080 1.00 68.06 357 HIS A N 1
ATOM 2754 C CA . HIS A 1 357 ? -5.515 10.505 12.110 1.00 68.06 357 HIS A CA 1
ATOM 2755 C C . HIS A 1 357 ? -5.966 9.206 11.440 1.00 68.06 357 HIS A C 1
ATOM 2757 O O . HIS A 1 357 ? -6.334 8.234 12.118 1.00 68.06 357 HIS A O 1
ATOM 2763 N N . PHE A 1 358 ? -5.953 9.215 10.112 1.00 77.88 358 PHE A N 1
ATOM 2764 C CA . PHE A 1 358 ? -6.262 8.079 9.256 1.00 77.88 358 PHE A CA 1
ATOM 2765 C C . PHE A 1 358 ? -4.948 7.430 8.785 1.00 77.88 358 PHE A C 1
ATOM 2767 O O . PHE A 1 358 ? -4.085 8.160 8.303 1.00 77.88 358 PHE A O 1
ATOM 2774 N N . PRO A 1 359 ? -4.783 6.098 8.905 1.00 80.00 359 PRO A N 1
ATOM 2775 C CA . PRO A 1 359 ? -3.596 5.401 8.409 1.00 80.00 359 PRO A CA 1
ATOM 2776 C C . PRO A 1 359 ? -3.608 5.358 6.872 1.00 80.00 359 PRO A C 1
ATOM 2778 O O . PRO A 1 359 ? -4.336 4.561 6.270 1.00 80.00 359 PRO A O 1
ATOM 2781 N N . PHE A 1 360 ? -2.852 6.250 6.227 1.00 85.88 360 PHE A N 1
ATOM 2782 C CA . PHE A 1 360 ? -2.762 6.328 4.764 1.00 85.88 360 PHE A CA 1
ATOM 2783 C C . PHE A 1 360 ? -1.785 5.300 4.170 1.00 85.88 360 PHE A C 1
ATOM 2785 O O . PHE A 1 360 ? -1.961 4.880 3.020 1.00 85.88 360 PHE A O 1
ATOM 2792 N N . GLY A 1 361 ? -0.828 4.808 4.961 1.00 86.56 361 GLY A N 1
ATOM 2793 C CA . GLY A 1 361 ? 0.199 3.857 4.536 1.00 86.56 361 GLY A CA 1
ATOM 2794 C C . GLY A 1 361 ? -0.334 2.616 3.797 1.00 86.56 361 GLY A C 1
ATOM 2795 O O . GLY A 1 361 ? 0.152 2.316 2.706 1.00 86.56 361 GLY A O 1
ATOM 2796 N N . PRO A 1 362 ? -1.367 1.906 4.297 1.00 90.06 362 PRO A N 1
ATOM 2797 C CA . PRO A 1 362 ? -1.971 0.760 3.629 1.00 90.06 362 PRO A CA 1
ATOM 2798 C C . PRO A 1 362 ? -2.513 1.076 2.240 1.00 90.06 362 PRO A C 1
ATOM 2800 O O . PRO A 1 362 ? -2.388 0.260 1.328 1.00 90.06 362 PRO A O 1
ATOM 2803 N N . ALA A 1 363 ? -3.113 2.255 2.060 1.00 92.25 363 ALA A N 1
ATOM 2804 C CA . ALA A 1 363 ? -3.633 2.662 0.763 1.00 92.25 363 ALA A CA 1
ATOM 2805 C C . ALA A 1 363 ? -2.486 2.856 -0.235 1.00 92.25 363 ALA A C 1
ATOM 2807 O O . ALA A 1 363 ? -2.539 2.348 -1.358 1.00 92.25 363 ALA A O 1
ATOM 2808 N N . LEU A 1 364 ? -1.411 3.509 0.209 1.00 91.75 364 LEU A N 1
ATOM 2809 C CA . LEU A 1 364 ? -0.208 3.705 -0.588 1.00 91.75 364 LEU A CA 1
ATOM 2810 C C . LEU A 1 364 ? 0.492 2.372 -0.923 1.00 91.75 364 LEU A C 1
ATOM 2812 O O . LEU A 1 364 ? 0.907 2.160 -2.064 1.00 91.75 364 LEU A O 1
ATOM 2816 N N . ALA A 1 365 ? 0.542 1.430 0.023 1.00 93.06 365 ALA A N 1
ATOM 2817 C CA . ALA A 1 365 ? 1.071 0.084 -0.193 1.00 93.06 365 ALA A CA 1
ATOM 2818 C C . ALA A 1 365 ? 0.250 -0.720 -1.219 1.00 93.06 365 ALA A C 1
ATOM 2820 O O . ALA A 1 365 ? 0.828 -1.404 -2.065 1.00 93.06 365 ALA A O 1
ATOM 2821 N N . ILE A 1 366 ? -1.084 -0.604 -1.209 1.00 93.00 366 ILE A N 1
ATOM 2822 C CA . ILE A 1 366 ? -1.952 -1.207 -2.237 1.00 93.00 366 ILE A CA 1
ATOM 2823 C C . ILE A 1 366 ? -1.646 -0.611 -3.617 1.00 93.00 366 ILE A C 1
ATOM 2825 O O . ILE A 1 366 ? -1.511 -1.356 -4.591 1.00 93.00 366 ILE A O 1
ATOM 2829 N N . GLY A 1 367 ? -1.487 0.714 -3.702 1.00 92.44 367 GLY A N 1
ATOM 2830 C CA . GLY A 1 367 ? -1.079 1.391 -4.936 1.00 92.44 367 GLY A CA 1
ATOM 2831 C C . GLY A 1 367 ? 0.268 0.892 -5.464 1.00 92.44 367 GLY A C 1
ATOM 2832 O O . GLY A 1 367 ? 0.412 0.630 -6.659 1.00 92.44 367 GLY A O 1
ATOM 2833 N N . ALA A 1 368 ? 1.234 0.670 -4.573 1.00 93.00 368 ALA A N 1
ATOM 2834 C CA . ALA A 1 368 ? 2.536 0.112 -4.919 1.00 93.00 368 ALA A CA 1
ATOM 2835 C C . ALA A 1 368 ? 2.456 -1.336 -5.418 1.00 93.00 368 ALA A C 1
ATOM 2837 O O . ALA A 1 368 ? 3.057 -1.655 -6.441 1.00 93.00 368 ALA A O 1
ATOM 2838 N N . ILE A 1 369 ? 1.679 -2.196 -4.749 1.00 93.00 369 ILE A N 1
ATOM 2839 C CA . ILE A 1 369 ? 1.443 -3.581 -5.189 1.00 93.00 369 ILE A CA 1
ATOM 2840 C C . ILE A 1 369 ? 0.825 -3.593 -6.588 1.00 93.00 369 ILE A C 1
ATOM 2842 O O . ILE A 1 369 ? 1.262 -4.354 -7.445 1.00 93.00 369 ILE A O 1
ATOM 2846 N N . PHE A 1 370 ? -0.139 -2.712 -6.863 1.00 91.44 370 PHE A N 1
ATOM 2847 C CA . PHE A 1 370 ? -0.688 -2.576 -8.209 1.00 91.44 370 PHE A CA 1
ATOM 2848 C C . PHE A 1 370 ? 0.380 -2.144 -9.226 1.00 91.44 3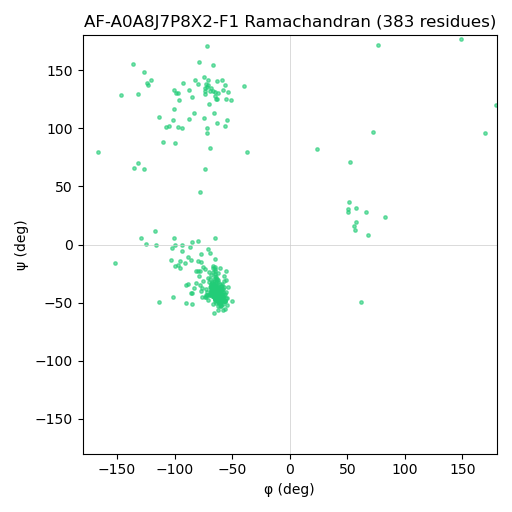70 PHE A C 1
ATOM 2850 O O . PHE A 1 370 ? 0.458 -2.693 -10.325 1.00 91.44 370 PHE A O 1
ATOM 2857 N N . ALA A 1 371 ? 1.240 -1.192 -8.858 1.00 88.50 371 ALA A N 1
ATOM 2858 C CA . ALA A 1 371 ? 2.312 -0.714 -9.722 1.00 88.50 371 ALA A CA 1
ATOM 2859 C C . ALA A 1 371 ? 3.376 -1.785 -10.038 1.00 88.50 371 ALA A C 1
ATOM 2861 O O . ALA A 1 371 ? 3.967 -1.722 -11.118 1.00 88.50 371 ALA A O 1
ATOM 2862 N N . ILE A 1 372 ? 3.567 -2.800 -9.180 1.00 86.69 372 ILE A N 1
ATOM 2863 C CA . ILE A 1 372 ? 4.379 -3.991 -9.502 1.00 86.69 372 ILE A CA 1
ATOM 2864 C C . ILE A 1 372 ? 3.812 -4.698 -10.739 1.00 86.69 372 ILE A C 1
ATOM 2866 O O . ILE A 1 372 ? 4.552 -5.040 -11.659 1.00 86.69 372 ILE A O 1
ATOM 2870 N N . PHE A 1 373 ? 2.493 -4.875 -10.822 1.00 83.19 373 PHE A N 1
ATOM 2871 C CA . PHE A 1 373 ? 1.873 -5.551 -11.965 1.00 83.19 373 PHE A CA 1
ATOM 2872 C C . PHE A 1 373 ? 1.932 -4.717 -13.250 1.00 83.19 373 PHE A C 1
ATOM 2874 O O . PHE A 1 373 ? 1.988 -5.278 -14.344 1.00 83.19 373 PHE A O 1
ATOM 2881 N N . LEU A 1 374 ? 2.056 -3.389 -13.143 1.00 80.00 374 LEU A N 1
ATOM 2882 C CA . LEU A 1 374 ? 2.312 -2.506 -14.288 1.00 80.00 374 LEU A CA 1
ATOM 2883 C C . LEU A 1 374 ? 3.721 -2.652 -14.890 1.00 80.00 374 LEU A C 1
ATOM 2885 O O . LEU A 1 374 ? 3.993 -2.037 -15.923 1.00 80.00 374 LEU A O 1
ATOM 2889 N N . ILE A 1 375 ? 4.623 -3.423 -14.272 1.00 71.25 375 ILE A N 1
ATOM 2890 C CA . ILE A 1 375 ? 5.932 -3.770 -14.853 1.00 71.25 375 ILE A CA 1
ATOM 2891 C C . ILE A 1 375 ? 5.755 -4.698 -16.064 1.00 71.25 375 ILE A C 1
ATOM 2893 O O . ILE A 1 375 ? 6.501 -4.593 -17.032 1.00 71.25 375 ILE A O 1
ATOM 2897 N N . THR A 1 376 ? 4.747 -5.574 -16.029 1.00 56.78 376 THR A N 1
ATOM 2898 C CA . THR A 1 376 ? 4.501 -6.606 -17.056 1.00 56.78 376 THR A CA 1
ATOM 2899 C C . THR A 1 376 ? 3.858 -6.067 -18.335 1.00 56.78 376 THR A C 1
ATOM 2901 O O . THR A 1 376 ? 3.873 -6.739 -19.363 1.00 56.78 376 THR A O 1
ATOM 2904 N N . GLY A 1 377 ? 3.318 -4.843 -18.294 1.00 50.97 377 GLY A N 1
ATOM 2905 C CA . GLY A 1 377 ? 2.733 -4.180 -19.454 1.00 50.97 377 GLY A CA 1
ATOM 2906 C C . GLY A 1 377 ? 3.811 -3.747 -20.442 1.00 50.97 377 GLY A C 1
ATOM 2907 O O . GLY A 1 377 ? 4.395 -2.672 -20.298 1.00 50.97 377 GLY A O 1
ATOM 2908 N N . THR A 1 378 ? 4.057 -4.578 -21.452 1.00 42.75 378 THR A N 1
ATOM 2909 C CA . THR A 1 378 ? 4.792 -4.204 -22.661 1.00 42.75 378 THR A CA 1
ATOM 2910 C C . THR A 1 378 ? 4.193 -2.919 -23.257 1.00 42.75 378 THR A C 1
ATOM 2912 O O . THR A 1 378 ? 3.000 -2.853 -23.540 1.00 42.75 378 THR A O 1
ATOM 2915 N N . ASP A 1 379 ? 5.053 -1.912 -23.440 1.00 40.12 379 ASP A N 1
ATOM 2916 C CA . ASP A 1 379 ? 4.912 -0.783 -24.378 1.00 40.12 379 ASP A CA 1
ATOM 2917 C C . ASP A 1 379 ? 4.082 0.463 -24.017 1.00 40.12 379 ASP A C 1
ATOM 2919 O O . ASP A 1 379 ? 3.728 1.231 -24.910 1.00 40.12 379 ASP A O 1
ATOM 2923 N N . GLY A 1 380 ? 3.859 0.801 -22.744 1.00 35.50 380 GLY A N 1
ATOM 2924 C CA . GLY A 1 380 ? 3.145 2.059 -22.485 1.00 35.50 380 GLY A CA 1
ATOM 2925 C C . GLY A 1 380 ? 3.180 2.588 -21.068 1.00 35.50 380 GLY A C 1
ATOM 2926 O O . GLY A 1 380 ? 2.221 2.426 -20.331 1.00 35.50 380 GLY A O 1
ATOM 2927 N N . PHE A 1 381 ? 4.279 3.235 -20.695 1.00 32.59 381 PHE A N 1
ATOM 2928 C CA . PHE A 1 381 ? 4.316 4.604 -20.161 1.00 32.59 381 PHE A CA 1
ATOM 2929 C C . PHE A 1 381 ? 5.733 4.810 -19.633 1.00 32.59 381 PHE A C 1
ATOM 2931 O O . PHE A 1 381 ? 6.054 4.450 -18.504 1.00 32.59 381 PHE A O 1
ATOM 2938 N N . ILE A 1 382 ? 6.553 5.409 -20.499 1.00 35.47 382 ILE A N 1
ATOM 2939 C CA . ILE A 1 382 ? 7.895 5.918 -20.219 1.00 35.47 382 ILE A CA 1
ATOM 2940 C C . ILE A 1 382 ? 8.920 4.786 -20.023 1.00 35.47 382 ILE A C 1
ATOM 2942 O O . ILE A 1 382 ? 9.072 4.235 -18.945 1.00 35.47 382 ILE A O 1
ATOM 2946 N N . ARG A 1 383 ? 9.668 4.448 -21.079 1.00 33.12 383 ARG A N 1
ATOM 2947 C CA . ARG A 1 383 ? 11.045 3.966 -20.893 1.00 33.12 383 ARG A CA 1
ATOM 2948 C C . ARG A 1 383 ? 11.913 5.211 -20.678 1.00 33.12 383 ARG A C 1
ATOM 2950 O O . ARG A 1 383 ? 11.666 6.203 -21.370 1.00 33.12 383 ARG A O 1
ATOM 2957 N N . PRO A 1 384 ? 12.885 5.223 -19.750 1.00 31.70 384 PRO A N 1
ATOM 2958 C CA . PRO A 1 384 ? 13.955 6.201 -19.865 1.00 31.70 384 PRO A CA 1
ATOM 2959 C C . PRO A 1 384 ? 14.696 5.894 -21.178 1.00 31.70 384 PRO A C 1
ATOM 2961 O O . PRO A 1 384 ? 15.027 4.736 -21.440 1.00 31.70 384 PRO A O 1
ATOM 2964 N N . LEU A 1 385 ? 14.804 6.911 -22.037 1.00 32.22 385 LEU A N 1
ATOM 2965 C CA . LEU A 1 385 ? 15.609 6.884 -23.261 1.00 32.22 385 LEU A CA 1
ATOM 2966 C C . LEU A 1 385 ? 17.084 6.643 -22.943 1.00 32.22 385 LEU A C 1
ATOM 2968 O O . LEU A 1 385 ? 17.539 7.177 -21.904 1.00 32.22 385 LEU A O 1
#

Solvent-accessible surface area (backbone atoms only — not comparable to full-atom values): 21234 Å² total; per-residue (Å²): 129,54,79,64,56,52,53,51,50,54,51,51,52,50,52,52,50,27,52,51,31,23,55,49,18,18,54,50,23,49,50,37,60,52,49,34,57,28,61,78,65,74,44,72,84,85,82,66,78,64,56,40,92,88,73,65,46,73,62,51,75,72,66,62,38,55,50,55,27,42,62,78,45,72,35,29,39,92,85,75,62,47,76,55,6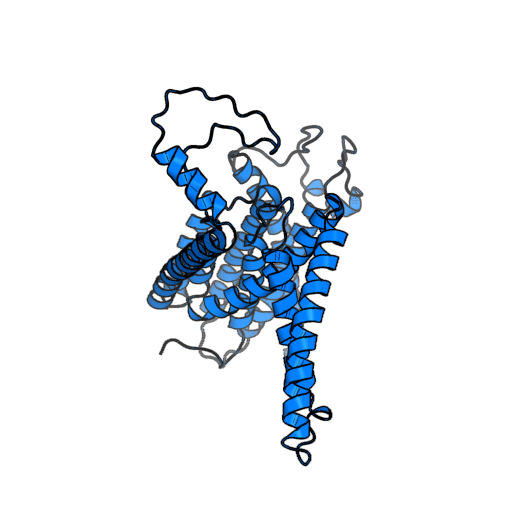6,71,65,57,44,48,46,8,52,50,35,8,52,51,33,17,48,51,42,58,65,61,44,66,67,72,75,52,91,82,71,87,70,58,68,63,58,54,51,51,48,52,55,48,51,52,54,51,51,51,52,42,53,31,43,30,54,29,19,74,72,72,64,42,64,59,62,87,58,49,53,60,50,27,53,50,15,46,52,45,18,54,75,71,67,68,39,53,66,45,16,53,50,17,29,54,47,23,46,54,52,43,52,50,50,26,54,53,40,40,54,51,48,40,71,69,34,58,78,54,58,58,49,58,54,50,56,78,69,49,73,95,76,79,90,74,90,79,89,78,92,75,85,86,75,76,94,78,75,76,92,66,77,85,68,69,57,62,71,52,52,29,53,53,41,21,34,45,3,17,60,59,18,38,70,39,33,54,61,10,47,55,44,7,52,55,46,30,52,53,52,48,49,53,52,49,53,55,48,30,53,72,71,66,44,40,67,63,50,49,53,30,21,52,52,21,18,52,52,34,22,48,53,45,49,51,53,51,50,55,49,38,72,75,39,72,88,53,66,56,89,79,35,71,64,52,57,49,52,29,50,52,43,9,51,54,24,12,53,49,29,49,63,73,51,88,73,92,78,88,85,73,93,72,66,52,52,45,24,39,38,51,13,41,58,53,33,58,61,59,68,63,55,82,89,79,75,78,76,88,129

pLDDT: mean 78.96, std 17.06, range [25.77, 96.12]

InterPro domains:
  IPR000045 Prepilin type IV endopeptidase, peptidase domain [PF01478] (130-276)
  IPR010627 Prepilin peptidase A24, N-terminal [PF06750] (23-103)
  IPR050882 Prepilin leader peptidase/N-methyltransferase [PTHR30487] (16-376)